Protein AF-A0A7S3ZA96-F1 (afdb_monomer)

Solvent-accessible surface area (backbone atoms only — not comparable to full-atom values): 34260 Å² total; per-residue (Å²): 134,90,86,88,86,89,83,90,85,86,88,84,88,88,84,85,92,86,89,83,88,85,84,88,85,90,86,89,84,87,86,88,87,87,83,85,89,83,89,86,83,88,87,85,88,82,90,85,87,83,89,82,87,88,82,90,80,94,74,94,73,92,73,86,80,77,87,74,91,75,87,77,82,72,68,84,69,61,85,72,88,70,78,70,103,76,74,91,69,56,52,73,47,78,44,102,82,60,35,33,40,35,40,41,78,77,48,78,33,30,39,36,35,44,39,38,37,41,41,70,59,51,52,57,47,42,53,54,44,52,52,65,68,47,70,85,57,76,39,88,98,55,64,91,86,58,61,70,91,78,49,60,65,68,56,49,39,61,54,74,33,56,67,60,54,37,53,54,31,51,52,55,51,44,73,68,46,48,58,65,58,47,63,76,40,54,62,57,41,48,87,95,39,73,44,82,45,70,40,92,81,52,77,44,64,67,58,28,55,73,71,68,37,67,46,44,37,37,38,36,31,30,25,83,45,82,80,40,60,56,60,52,77,76,72,44,67,31,69,36,76,65,80,54,37,66,58,54,32,48,49,55,46,51,53,52,25,48,76,67,26,51,79,39,78,58,67,83,89,76,66,44,43,53,85,61,29,40,32,32,35,32,64,46,73,40,55,52,77,90,77,68,79,57,69,56,59,81,80,56,71,82,78,68,90,67,73,82,56,72,87,66,82,95,60,96,57,56,51,33,81,43,32,69,83,80,52,88,56,64,77,67,52,54,68,64,49,53,56,42,40,69,72,38,72,51,74,46,80,34,67,38,57,68,77,46,32,49,76,94,50,36,56,39,60,32,36,35,38,37,32,28,77,38,45,29,36,55,48,59,39,79,96,43,53,88,49,7,56,78,58,15,87,88,25,85,30,41,71,53,8,53,57,49,21,37,53,52,33,44,55,53,46,56,53,50,48,52,50,46,48,52,52,30,47,36,50,46,41,20,67,19,44,71,48,82,79,38,66,63,52,36,52,54,37,31,49,52,54,53,57,70,71,48,66,90,86,52,92,72,74,64,67,57,89,78,38,58,72,60,46,49,53,47,38,51,61,35,35,54,61,29,48,39,52,32,39,15,52,53,39,35,47,51,47,12,62,74,71,65,53,72,62,56,65,70,59,23,51,50,48,18,49,51,51,51,50,52,44,55,70,35,78,81,46,31,81,69,55,80,78,60,76,90,67,53,62,83,81,32,71,46,26,57,51,27,35,51,51,48,23,42,54,49,28,52,57,47,44,72,74,63,33,51,71,47,75,84

Structure (mmCIF, N/CA/C/O backbone):
data_AF-A0A7S3ZA96-F1
#
_entry.id   AF-A0A7S3ZA96-F1
#
loop_
_atom_site.group_PDB
_atom_site.id
_atom_site.type_symbol
_atom_site.label_atom_id
_atom_site.label_alt_id
_atom_site.label_comp_id
_atom_site.label_asym_id
_atom_site.label_entity_id
_atom_site.label_seq_id
_atom_site.pdbx_PDB_ins_code
_atom_site.Cartn_x
_atom_site.Cartn_y
_atom_site.Cartn_z
_atom_site.occupancy
_atom_site.B_iso_or_equiv
_atom_site.auth_seq_id
_atom_site.auth_comp_id
_atom_site.auth_asym_id
_atom_site.auth_atom_id
_atom_site.pdbx_PDB_model_num
ATOM 1 N N . MET A 1 1 ? 41.195 52.157 25.290 1.00 32.66 1 MET A N 1
ATOM 2 C CA . MET A 1 1 ? 40.184 51.960 26.348 1.00 32.66 1 MET A CA 1
ATOM 3 C C . MET A 1 1 ? 39.545 50.600 26.122 1.00 32.66 1 MET A C 1
ATOM 5 O O . MET A 1 1 ? 39.043 50.404 25.031 1.00 32.66 1 MET A O 1
ATOM 9 N N . ALA A 1 2 ? 39.717 49.709 27.111 1.00 31.95 2 ALA A N 1
ATOM 10 C CA . ALA A 1 2 ? 39.030 48.448 27.456 1.00 31.95 2 ALA A CA 1
ATOM 11 C C . ALA A 1 2 ? 38.395 47.553 26.363 1.00 31.95 2 ALA A C 1
ATOM 13 O O . ALA A 1 2 ? 37.694 48.035 25.493 1.00 31.95 2 ALA A O 1
ATOM 14 N N . ALA A 1 3 ? 38.423 46.222 26.424 1.00 28.72 3 ALA A N 1
ATOM 15 C CA . ALA A 1 3 ? 39.194 45.216 27.157 1.00 28.72 3 ALA A CA 1
ATOM 16 C C . ALA A 1 3 ? 38.740 43.854 26.593 1.00 28.72 3 ALA A C 1
ATOM 18 O O . ALA A 1 3 ? 37.544 43.605 26.460 1.00 28.72 3 ALA A O 1
ATOM 19 N N . SER A 1 4 ? 39.694 42.977 26.301 1.00 26.80 4 SER A N 1
ATOM 20 C CA . SER A 1 4 ? 39.520 41.552 26.018 1.00 26.80 4 SER A CA 1
ATOM 21 C C . SER A 1 4 ? 40.136 40.747 27.166 1.00 26.80 4 SER A C 1
ATOM 23 O O . SER A 1 4 ? 41.309 40.961 27.459 1.00 26.80 4 SER A O 1
ATOM 25 N N . VAL A 1 5 ? 39.391 39.821 27.775 1.00 30.36 5 VAL A N 1
ATOM 26 C CA . VAL A 1 5 ? 39.847 38.712 28.653 1.00 30.36 5 VAL A CA 1
ATOM 27 C C . VAL A 1 5 ? 38.705 37.673 28.590 1.00 30.36 5 VAL A C 1
ATOM 29 O O . VAL A 1 5 ? 37.557 38.085 28.666 1.00 30.36 5 VAL A O 1
ATOM 32 N N . GLY A 1 6 ? 38.830 36.359 28.385 1.00 26.52 6 GLY A N 1
ATOM 33 C CA . GLY A 1 6 ? 39.897 35.383 28.609 1.00 26.52 6 GLY A CA 1
ATOM 34 C C . GLY A 1 6 ? 39.378 34.284 29.568 1.00 26.52 6 GLY A C 1
ATOM 35 O O . GLY A 1 6 ? 38.714 34.624 30.536 1.00 26.52 6 GLY A O 1
ATOM 36 N N . TYR A 1 7 ? 39.750 33.015 29.312 1.00 26.41 7 TYR A N 1
ATOM 37 C CA . TYR A 1 7 ? 39.730 31.811 30.190 1.00 26.41 7 TYR A CA 1
ATOM 38 C C . TYR A 1 7 ? 38.658 30.695 30.044 1.00 26.41 7 TYR A C 1
ATOM 40 O O . TYR A 1 7 ? 37.571 30.747 30.601 1.00 26.41 7 TYR A O 1
ATOM 48 N N . LEU A 1 8 ? 39.050 29.630 29.321 1.00 27.48 8 LEU A N 1
ATOM 49 C CA . LEU A 1 8 ? 39.453 28.279 29.791 1.00 27.48 8 LEU A CA 1
ATOM 50 C C . LEU A 1 8 ? 38.744 27.550 30.967 1.00 27.48 8 LEU A C 1
ATOM 52 O O . LEU A 1 8 ? 38.784 27.981 32.113 1.00 27.48 8 LEU A O 1
ATOM 56 N N . SER A 1 9 ? 38.443 26.272 30.667 1.00 27.14 9 SER A N 1
ATOM 57 C CA . SER A 1 9 ? 38.776 25.027 31.410 1.00 27.14 9 SER A CA 1
ATOM 58 C C . SER A 1 9 ? 37.687 24.253 32.183 1.00 27.14 9 SER A C 1
ATOM 60 O O . SER A 1 9 ? 36.859 24.794 32.904 1.00 27.14 9 SER A O 1
ATOM 62 N N . GLN A 1 10 ? 37.731 22.929 31.965 1.00 32.47 10 GLN A N 1
ATOM 63 C CA . GLN A 1 10 ? 36.898 21.851 32.515 1.00 32.47 10 GLN A CA 1
ATOM 64 C C . GLN A 1 10 ? 37.151 21.580 34.010 1.00 32.47 10 GLN A C 1
ATOM 66 O O . GLN A 1 10 ? 38.188 21.965 34.547 1.00 32.47 10 GLN A O 1
ATOM 71 N N . PRO A 1 11 ? 36.313 20.717 34.619 1.00 33.50 11 PRO A N 1
ATOM 72 C CA . PRO A 1 11 ? 36.891 19.513 35.223 1.00 33.50 11 PRO A CA 1
ATOM 73 C C . PRO A 1 11 ? 36.056 18.238 34.980 1.00 33.50 11 PRO A C 1
ATOM 75 O O . PRO A 1 11 ? 34.832 18.235 35.104 1.00 33.50 11 PRO A O 1
ATOM 78 N N . ARG A 1 12 ? 36.728 17.106 34.724 1.00 29.09 12 ARG A N 1
ATOM 79 C CA . ARG A 1 12 ? 36.195 15.766 35.025 1.00 29.09 12 ARG A CA 1
ATOM 80 C C . ARG A 1 12 ? 37.223 14.973 35.817 1.00 29.09 12 ARG A C 1
ATOM 82 O O . ARG A 1 12 ? 38.353 14.765 35.388 1.00 29.09 12 ARG A O 1
ATOM 89 N N . THR A 1 13 ? 36.788 14.585 37.003 1.00 30.48 13 THR A N 1
ATOM 90 C CA . THR A 1 13 ? 37.496 13.800 38.002 1.00 30.48 13 THR A CA 1
ATOM 91 C C . THR A 1 13 ? 37.541 12.315 37.642 1.00 30.48 13 THR A C 1
ATOM 93 O O . THR A 1 13 ? 36.733 11.780 36.886 1.00 30.48 13 THR A O 1
ATOM 96 N N . THR A 1 14 ? 38.564 11.681 38.195 1.00 29.73 14 THR A N 1
ATOM 97 C CA . THR A 1 14 ? 39.050 10.311 38.046 1.00 29.73 14 THR A CA 1
ATOM 98 C C . THR A 1 14 ? 38.298 9.310 38.939 1.00 29.73 14 THR A C 1
ATOM 100 O O . THR A 1 14 ? 37.856 9.691 40.017 1.00 29.73 14 THR A O 1
ATOM 103 N N . ALA A 1 15 ? 38.222 8.025 38.539 1.00 28.80 15 ALA A N 1
ATOM 104 C CA . ALA A 1 15 ? 38.625 6.855 39.356 1.00 28.80 15 ALA A CA 1
ATOM 105 C C . ALA A 1 15 ? 38.186 5.476 38.785 1.00 28.80 15 ALA A C 1
ATOM 107 O O . ALA A 1 15 ? 37.003 5.209 38.623 1.00 28.80 15 ALA A O 1
ATOM 108 N N . ARG A 1 16 ? 39.197 4.604 38.590 1.00 26.70 16 ARG A N 1
ATOM 109 C CA . ARG A 1 16 ? 39.319 3.150 38.911 1.00 26.70 16 ARG A CA 1
ATOM 110 C C . ARG A 1 16 ? 38.187 2.181 38.491 1.00 26.70 16 ARG A C 1
ATOM 112 O O . ARG A 1 16 ? 37.095 2.233 39.025 1.00 26.70 16 ARG A O 1
ATOM 119 N N . ALA A 1 17 ? 38.383 1.276 37.523 1.00 29.14 17 ALA A N 1
ATOM 120 C CA . ALA A 1 17 ? 39.215 0.050 37.506 1.00 29.14 17 ALA A CA 1
ATOM 121 C C . ALA A 1 17 ? 38.688 -1.110 38.373 1.00 29.14 17 ALA A C 1
ATOM 123 O O . ALA A 1 17 ? 38.943 -1.090 39.565 1.00 29.14 17 ALA A O 1
ATOM 124 N N . TRP A 1 18 ? 38.105 -2.154 37.755 1.00 25.05 18 TRP A N 1
ATOM 125 C CA . TRP A 1 18 ? 38.144 -3.557 38.218 1.00 25.05 18 TRP A CA 1
ATOM 126 C C . TRP A 1 18 ? 38.163 -4.512 37.006 1.00 25.05 18 TRP A C 1
ATOM 128 O O . TRP A 1 18 ? 37.297 -4.455 36.136 1.00 25.05 18 TRP A O 1
ATOM 138 N N . ARG A 1 19 ? 39.194 -5.367 36.946 1.00 28.31 19 ARG A N 1
ATOM 139 C CA . ARG A 1 19 ? 39.329 -6.538 36.062 1.00 28.31 19 ARG A CA 1
ATOM 140 C C . ARG A 1 19 ? 38.724 -7.755 36.768 1.00 28.31 19 ARG A C 1
ATOM 142 O O . ARG A 1 19 ? 38.994 -7.929 37.951 1.00 28.31 19 ARG A O 1
ATOM 149 N N . ALA A 1 20 ? 38.079 -8.655 36.029 1.00 28.00 20 ALA A N 1
ATOM 150 C CA . ALA A 1 20 ? 38.072 -10.083 36.355 1.00 28.00 20 ALA A CA 1
ATOM 151 C C . ALA A 1 20 ? 37.856 -10.919 35.081 1.00 28.00 20 ALA A C 1
ATOM 153 O O . ALA A 1 20 ? 36.799 -10.880 34.459 1.00 28.00 20 ALA A O 1
ATOM 154 N N . GLN A 1 21 ? 38.901 -11.648 34.691 1.00 30.03 21 GLN A N 1
ATOM 155 C CA . GLN A 1 21 ? 38.833 -12.829 33.830 1.00 30.03 21 GLN A CA 1
ATOM 156 C C . GLN A 1 21 ? 38.277 -13.999 34.650 1.00 30.03 21 GLN A C 1
ATOM 158 O O . GLN A 1 21 ? 38.590 -14.068 35.833 1.00 30.03 21 GLN A O 1
ATOM 163 N N . LEU A 1 22 ? 37.578 -14.948 34.019 1.00 27.53 22 LEU A N 1
ATOM 164 C CA . LEU A 1 22 ? 37.798 -16.393 34.190 1.00 27.53 22 LEU A CA 1
ATOM 165 C C . LEU A 1 22 ? 37.092 -17.175 33.061 1.00 27.53 22 LEU A C 1
ATOM 167 O O . LEU A 1 22 ? 36.046 -16.782 32.555 1.00 27.53 22 LEU A O 1
ATOM 171 N N . ARG A 1 23 ? 37.768 -18.241 32.628 1.00 28.91 23 ARG A N 1
ATOM 172 C CA . ARG A 1 23 ? 37.517 -19.123 31.473 1.00 28.91 23 ARG A CA 1
ATOM 173 C C . ARG A 1 23 ? 36.614 -20.330 31.845 1.00 28.91 23 ARG A C 1
ATOM 175 O O . ARG A 1 23 ? 36.327 -20.506 33.025 1.00 28.91 23 ARG A O 1
ATOM 18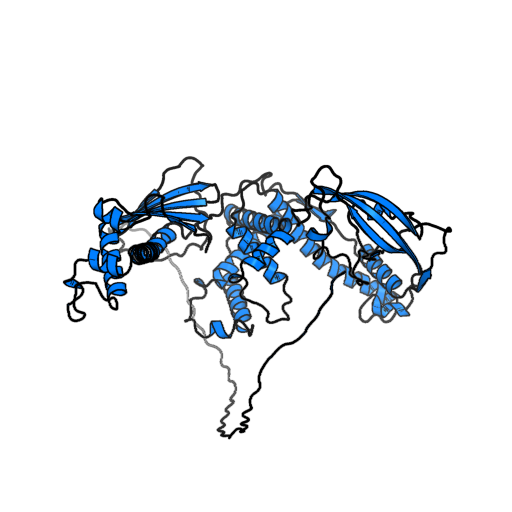2 N N . PRO A 1 24 ? 36.183 -21.154 30.861 1.00 38.97 24 PRO A N 1
ATOM 183 C CA . PRO A 1 24 ? 35.093 -22.131 30.986 1.00 38.97 24 PRO A CA 1
ATOM 184 C C . PRO A 1 24 ? 35.551 -23.522 31.461 1.00 38.97 24 PRO A C 1
ATOM 186 O O . PRO A 1 24 ? 36.732 -23.854 31.371 1.00 38.97 24 PRO A O 1
ATOM 189 N N . VAL A 1 25 ? 34.598 -24.359 31.892 1.00 28.06 25 VAL A N 1
ATOM 190 C CA . VAL A 1 25 ? 34.798 -25.795 32.160 1.00 28.06 25 VAL A CA 1
ATOM 191 C C . VAL A 1 25 ? 33.750 -26.627 31.411 1.00 28.06 25 VAL A C 1
ATOM 193 O O . VAL A 1 25 ? 32.571 -26.288 31.367 1.00 28.06 25 VAL A O 1
ATOM 196 N N . LEU A 1 26 ? 34.261 -27.692 30.793 1.00 28.38 26 LEU A N 1
ATOM 197 C CA . LEU A 1 26 ? 33.639 -28.712 29.948 1.00 28.38 26 LEU A CA 1
ATOM 198 C C . LEU A 1 26 ? 32.764 -29.718 30.713 1.00 28.38 26 LEU A C 1
ATOM 200 O O . LEU A 1 26 ? 33.030 -30.004 31.876 1.00 28.38 26 LEU A O 1
ATOM 204 N N . THR A 1 27 ? 31.802 -30.316 29.999 1.00 28.86 27 THR A N 1
ATOM 205 C CA . THR A 1 27 ? 31.331 -31.733 29.994 1.00 28.86 27 THR A CA 1
ATOM 206 C C . THR A 1 27 ? 30.021 -31.741 29.173 1.00 28.86 27 THR A C 1
ATOM 208 O O . THR A 1 27 ? 29.160 -30.913 29.418 1.00 28.86 27 THR A O 1
ATOM 211 N N . GLY A 1 28 ? 29.750 -32.519 28.121 1.00 26.16 28 GLY A N 1
ATOM 212 C CA . GLY A 1 28 ? 30.384 -33.694 27.535 1.00 26.16 28 GLY A CA 1
ATOM 213 C C . GLY A 1 28 ? 29.537 -34.946 27.776 1.00 26.16 28 GLY A C 1
ATOM 214 O O . GLY A 1 28 ? 29.861 -35.650 28.718 1.00 26.16 28 GLY A O 1
ATOM 215 N N . VAL A 1 29 ? 28.522 -35.240 26.941 1.00 27.64 29 VAL A N 1
ATOM 216 C CA . VAL A 1 29 ? 28.005 -36.609 26.683 1.00 27.64 29 VAL A CA 1
ATOM 217 C C . VAL A 1 29 ? 27.407 -36.696 25.265 1.00 27.64 29 VAL A C 1
ATOM 219 O O . VAL A 1 29 ? 26.486 -35.963 24.914 1.00 27.64 29 VAL A O 1
ATOM 222 N N . CYS A 1 30 ? 27.967 -37.608 24.467 1.00 24.50 30 CYS A N 1
ATOM 223 C CA . CYS A 1 30 ? 27.505 -38.080 23.160 1.00 24.50 30 CYS A CA 1
ATOM 224 C C . CYS A 1 30 ? 26.266 -38.985 23.268 1.00 24.50 30 CYS A C 1
ATOM 226 O O . CYS A 1 30 ? 26.139 -39.702 24.253 1.00 24.50 30 CYS A O 1
ATOM 228 N N . LEU A 1 31 ? 25.476 -39.101 22.192 1.00 26.02 31 LEU A N 1
ATOM 229 C CA . LEU A 1 31 ? 25.228 -40.390 21.520 1.00 26.02 31 LEU A CA 1
ATOM 230 C C . LEU A 1 31 ? 24.485 -40.187 20.190 1.00 26.02 31 LEU A C 1
ATOM 232 O O . LEU A 1 31 ? 23.449 -39.535 20.114 1.00 26.02 31 LEU A O 1
ATOM 236 N N . ALA A 1 32 ? 25.065 -40.770 19.146 1.00 26.17 32 ALA A N 1
ATOM 237 C CA . ALA A 1 32 ? 24.515 -40.910 17.809 1.00 26.17 32 ALA A CA 1
ATOM 238 C C . ALA A 1 32 ? 23.631 -42.164 17.713 1.00 26.17 32 ALA A C 1
ATOM 240 O O . ALA A 1 32 ? 23.905 -43.164 18.378 1.00 26.17 32 ALA A O 1
ATOM 241 N N . SER A 1 33 ? 22.649 -42.162 16.808 1.00 25.64 33 SER A N 1
ATOM 242 C CA . SER A 1 33 ? 22.295 -43.367 16.046 1.00 25.64 33 SER A CA 1
ATOM 243 C C . SER A 1 33 ? 21.518 -43.039 14.775 1.00 25.64 33 SER A C 1
ATOM 245 O O . SER A 1 33 ? 20.426 -42.479 14.790 1.00 25.64 33 SER A O 1
ATOM 247 N N . THR A 1 34 ? 22.147 -43.429 13.678 1.00 27.53 34 THR A N 1
ATOM 248 C CA . THR A 1 34 ? 21.677 -43.598 12.306 1.00 27.53 34 THR A CA 1
ATOM 249 C C . THR A 1 34 ? 21.059 -44.992 12.142 1.00 27.53 34 THR A C 1
ATOM 251 O O . THR A 1 34 ? 21.664 -45.956 12.594 1.00 27.53 34 THR A O 1
ATOM 254 N N . MET A 1 35 ? 19.931 -45.125 11.431 1.00 25.42 35 MET A N 1
ATOM 255 C CA . MET A 1 35 ? 19.546 -46.299 10.608 1.00 25.42 35 MET A CA 1
ATOM 256 C C . MET A 1 35 ? 18.307 -45.909 9.768 1.00 25.42 35 MET A C 1
ATOM 258 O O . MET A 1 35 ? 17.312 -45.469 10.328 1.00 25.42 35 MET A O 1
ATOM 262 N N . LEU A 1 36 ? 18.411 -45.725 8.444 1.00 25.78 36 LEU A N 1
ATOM 263 C CA . LEU A 1 36 ? 18.329 -46.704 7.336 1.00 25.78 36 LEU A CA 1
ATOM 264 C C . LEU A 1 36 ? 16.930 -47.316 7.086 1.00 25.78 36 LEU A C 1
ATOM 266 O O . LEU A 1 36 ? 16.434 -48.111 7.871 1.00 25.78 36 LEU A O 1
ATOM 270 N N . PHE A 1 37 ? 16.367 -46.902 5.938 1.00 24.30 37 PHE A N 1
ATOM 271 C CA . PHE A 1 37 ? 15.463 -47.563 4.978 1.00 24.30 37 PHE A CA 1
ATOM 272 C C . PHE A 1 37 ? 14.793 -48.900 5.344 1.00 24.30 37 PHE A C 1
ATOM 274 O O . PHE A 1 37 ? 15.479 -49.854 5.686 1.00 24.30 37 PHE A O 1
ATOM 281 N N . LEU A 1 38 ? 13.502 -49.026 4.991 1.00 25.05 38 LEU A N 1
ATOM 282 C CA . LEU A 1 38 ? 13.028 -50.025 4.013 1.00 25.05 38 LEU A CA 1
ATOM 283 C C . LEU A 1 38 ? 11.591 -49.738 3.520 1.00 25.05 38 LEU A C 1
ATOM 285 O O . LEU A 1 38 ? 10.687 -49.414 4.284 1.00 25.05 38 LEU A O 1
ATOM 289 N N . PHE A 1 39 ? 11.433 -49.875 2.203 1.00 24.61 39 PHE A N 1
ATOM 290 C CA . PHE A 1 39 ? 10.198 -49.935 1.417 1.00 24.61 39 PHE A CA 1
ATOM 291 C C . PHE A 1 39 ? 9.292 -51.107 1.836 1.00 24.61 39 PHE A C 1
ATOM 293 O O . PHE A 1 39 ? 9.803 -52.190 2.105 1.00 24.61 39 PHE A O 1
ATOM 300 N N . SER A 1 40 ? 7.968 -50.965 1.686 1.00 24.27 40 SER A N 1
ATOM 301 C CA . SER A 1 40 ? 7.183 -51.953 0.924 1.00 24.27 40 SER A CA 1
ATOM 302 C C . SER A 1 40 ? 5.810 -51.409 0.515 1.00 24.27 40 SER A C 1
ATOM 304 O O . SER A 1 40 ? 5.108 -50.769 1.293 1.00 24.27 40 SER A O 1
ATOM 306 N N . HIS A 1 41 ? 5.464 -51.660 -0.743 1.00 26.53 41 HIS A N 1
ATOM 307 C CA . HIS A 1 41 ? 4.229 -51.296 -1.428 1.00 26.53 41 HIS A CA 1
ATOM 308 C C . HIS A 1 41 ? 3.262 -52.492 -1.481 1.00 26.53 41 HIS A C 1
ATOM 310 O O . HIS A 1 41 ? 3.683 -53.645 -1.451 1.00 26.53 41 HIS A O 1
ATOM 316 N N . ALA A 1 42 ? 1.994 -52.157 -1.740 1.00 26.59 42 ALA A N 1
ATOM 317 C CA . ALA A 1 42 ? 0.967 -52.954 -2.419 1.00 26.59 42 ALA A CA 1
ATOM 318 C C . ALA A 1 42 ? 0.154 -53.994 -1.619 1.00 26.59 42 ALA A C 1
ATOM 320 O O . ALA A 1 42 ? 0.617 -55.086 -1.302 1.00 26.59 42 ALA A O 1
ATOM 321 N N . ARG A 1 43 ? -1.157 -53.722 -1.511 1.00 25.22 43 ARG A N 1
ATOM 322 C CA . ARG A 1 43 ? -2.202 -54.546 -2.156 1.00 25.22 43 ARG A CA 1
ATOM 323 C C . ARG A 1 43 ? -3.569 -53.845 -2.144 1.00 25.22 43 ARG A C 1
ATOM 325 O O . ARG A 1 43 ? -4.052 -53.416 -1.106 1.00 25.22 43 ARG A O 1
ATOM 332 N N . ALA A 1 44 ? -4.186 -53.794 -3.317 1.00 25.66 44 ALA A N 1
ATOM 333 C CA . ALA A 1 44 ? -5.614 -53.596 -3.584 1.00 25.66 44 ALA A CA 1
ATOM 334 C C . ALA A 1 44 ? -6.085 -54.814 -4.424 1.00 25.66 44 ALA A C 1
ATOM 336 O O . ALA A 1 44 ? -5.223 -55.604 -4.822 1.00 25.66 44 ALA A O 1
ATOM 337 N N . PRO A 1 45 ? -7.343 -54.905 -4.901 1.00 49.72 45 PRO A N 1
ATOM 338 C CA . PRO A 1 45 ? -8.669 -54.801 -4.271 1.00 49.72 45 PRO A CA 1
ATOM 339 C C . PRO A 1 45 ? -9.488 -56.103 -4.545 1.00 49.72 45 PRO A C 1
ATOM 341 O O . PRO A 1 45 ? -8.896 -57.128 -4.888 1.00 49.72 45 PRO A O 1
ATOM 344 N N . PRO A 1 46 ? -10.828 -56.115 -4.390 1.00 33.88 46 PRO A N 1
ATOM 345 C CA . PRO A 1 46 ? -11.693 -56.197 -5.590 1.00 33.88 46 PRO A CA 1
ATOM 346 C C . PRO A 1 46 ? -12.980 -55.346 -5.441 1.00 33.88 46 PRO A C 1
ATOM 348 O O . PRO A 1 46 ? -13.515 -55.200 -4.348 1.00 33.88 46 PRO A O 1
ATOM 351 N N . SER A 1 47 ? -13.403 -54.542 -6.422 1.00 25.42 47 SER A N 1
ATOM 352 C CA . SER A 1 47 ? -14.257 -54.869 -7.584 1.00 25.42 47 SER A CA 1
ATOM 353 C C . SER A 1 47 ? -15.441 -55.815 -7.305 1.00 25.42 47 SER A C 1
ATOM 355 O O . SER A 1 47 ? -15.259 -57.002 -7.075 1.00 25.42 47 SER A O 1
ATOM 357 N N . LEU A 1 48 ? -16.673 -55.296 -7.407 1.00 26.52 48 LEU A N 1
ATOM 358 C CA . LEU A 1 48 ? -17.654 -55.723 -8.417 1.00 26.52 48 LEU A CA 1
ATOM 359 C C . LEU A 1 48 ? -18.949 -54.891 -8.353 1.00 26.52 48 LEU A C 1
ATOM 361 O O . LEU A 1 48 ? -19.576 -54.681 -7.322 1.00 26.52 48 LEU A O 1
ATOM 365 N N . SER A 1 49 ? -19.292 -54.431 -9.546 1.00 25.03 49 SER A N 1
ATOM 366 C CA . SER A 1 49 ? -20.504 -53.810 -10.080 1.00 25.03 49 SER A CA 1
ATOM 367 C C . SER A 1 49 ? -21.775 -54.673 -10.004 1.00 25.03 49 SER A C 1
ATOM 369 O O . SER A 1 49 ? -21.656 -55.878 -10.202 1.00 25.03 49 SER A O 1
ATOM 371 N N . HIS A 1 50 ? -22.971 -54.069 -9.913 1.00 26.39 50 HIS A N 1
ATOM 372 C CA . HIS A 1 50 ? -23.957 -53.952 -11.017 1.00 26.39 50 HIS A CA 1
ATOM 373 C C . HIS A 1 50 ? -25.348 -53.471 -10.528 1.00 26.39 50 HIS A C 1
ATOM 375 O O . HIS A 1 50 ? -25.906 -54.002 -9.578 1.00 26.39 50 HIS A O 1
ATOM 381 N N . SER A 1 51 ? -25.867 -52.457 -11.236 1.00 24.11 51 SER A N 1
ATOM 382 C CA . SER A 1 51 ? -27.260 -52.181 -11.655 1.00 24.11 51 SER A CA 1
ATOM 383 C C . SER A 1 51 ? -28.472 -52.693 -10.846 1.00 24.11 51 SER A C 1
ATOM 385 O O . SER A 1 51 ? -28.645 -53.898 -10.704 1.00 24.11 51 SER A O 1
ATOM 387 N N . ALA A 1 52 ? -29.451 -51.812 -10.580 1.00 25.70 52 ALA A N 1
ATOM 388 C CA . ALA A 1 52 ? -30.693 -51.710 -11.381 1.00 25.70 52 ALA A CA 1
ATOM 389 C C . ALA A 1 52 ? -31.791 -50.835 -10.720 1.00 25.70 52 ALA A C 1
ATOM 391 O O . ALA A 1 52 ? -32.163 -51.028 -9.571 1.00 25.70 52 ALA A O 1
ATOM 392 N N . PHE A 1 53 ? -32.310 -49.890 -11.514 1.00 23.20 53 PHE A N 1
ATOM 393 C CA . PHE A 1 53 ? -33.714 -49.473 -11.682 1.00 23.20 53 PHE A CA 1
ATOM 394 C C . PHE A 1 53 ? -34.747 -49.612 -10.532 1.00 23.20 53 PHE A C 1
ATOM 396 O O . PHE A 1 53 ? -35.214 -50.702 -10.233 1.00 23.20 53 PHE A O 1
ATOM 403 N N . GLY A 1 54 ? -35.346 -48.468 -10.159 1.00 23.00 54 GLY A N 1
ATOM 404 C CA . GLY A 1 54 ? -36.757 -48.220 -10.512 1.00 23.00 54 GLY A CA 1
ATOM 405 C C . GLY A 1 54 ? -37.820 -48.074 -9.403 1.00 23.00 54 GLY A C 1
ATOM 406 O O . GLY A 1 54 ? -38.232 -49.051 -8.797 1.00 23.00 54 GLY A O 1
ATOM 407 N N . ARG A 1 55 ? -38.414 -46.865 -9.378 1.00 23.16 55 ARG A N 1
ATOM 408 C CA . ARG A 1 55 ? -39.793 -46.461 -8.984 1.00 23.16 55 ARG A CA 1
ATOM 409 C C . ARG A 1 55 ? -40.122 -46.114 -7.518 1.00 23.16 55 ARG A C 1
ATOM 411 O O . ARG A 1 55 ? -40.333 -46.961 -6.668 1.00 23.16 55 ARG A O 1
ATOM 418 N N . CYS A 1 56 ? -40.307 -44.802 -7.336 1.00 22.94 56 CYS A N 1
ATOM 419 C CA . CYS A 1 56 ? -41.518 -44.098 -6.878 1.00 22.94 56 CYS A CA 1
ATOM 420 C C . CYS A 1 56 ? -42.363 -44.713 -5.741 1.00 22.94 56 CYS A C 1
ATOM 422 O O . CYS A 1 56 ? -43.110 -45.664 -5.944 1.00 22.94 56 CYS A O 1
ATOM 424 N N . GLY A 1 57 ? -42.358 -44.030 -4.593 1.00 23.27 57 GLY A N 1
ATOM 425 C CA . GLY A 1 57 ? -43.356 -44.154 -3.534 1.00 23.27 57 GLY A CA 1
ATOM 426 C C . GLY A 1 57 ? -43.299 -42.926 -2.628 1.00 23.27 57 GLY A C 1
ATOM 427 O O . GLY A 1 57 ? -42.322 -42.712 -1.918 1.00 23.27 57 GLY A O 1
ATOM 428 N N . SER A 1 58 ? -44.328 -42.085 -2.695 1.00 26.16 58 SER A N 1
ATOM 429 C CA . SER A 1 58 ? -44.508 -40.909 -1.849 1.00 26.16 58 SER A CA 1
ATOM 430 C C . SER A 1 58 ? -44.678 -41.306 -0.380 1.00 26.16 58 SER A C 1
ATOM 432 O O . SER A 1 58 ? -45.662 -41.961 -0.039 1.00 26.16 58 SER A O 1
ATOM 434 N N . LEU A 1 59 ? -43.799 -40.828 0.502 1.00 23.44 59 LEU A N 1
ATOM 435 C CA . LEU A 1 59 ? -44.093 -40.725 1.930 1.00 23.44 59 LEU A CA 1
ATOM 436 C C . LEU A 1 59 ? -43.703 -39.335 2.431 1.00 23.44 59 LEU A C 1
ATOM 438 O O . LEU A 1 59 ? -42.534 -38.961 2.486 1.00 23.44 59 LEU A O 1
ATOM 442 N N . ARG A 1 60 ? -44.727 -38.561 2.788 1.00 24.53 60 ARG A N 1
ATOM 443 C CA . ARG A 1 60 ? -44.612 -37.311 3.530 1.00 24.53 60 ARG A CA 1
ATOM 444 C C . ARG A 1 60 ? -44.275 -37.678 4.977 1.00 24.53 60 ARG A C 1
ATOM 446 O O . ARG A 1 60 ? -45.144 -38.159 5.695 1.00 24.53 60 ARG A O 1
ATOM 453 N N . VAL A 1 61 ? -43.034 -37.444 5.394 1.00 24.75 61 VAL A N 1
ATOM 454 C CA . VAL A 1 61 ? -42.629 -37.479 6.804 1.00 24.75 61 VAL A CA 1
ATOM 455 C C . VAL A 1 61 ? -42.133 -36.086 7.172 1.00 24.75 61 VAL A C 1
ATOM 457 O O . VAL A 1 61 ? -41.167 -35.580 6.608 1.00 24.75 61 VAL A O 1
ATOM 460 N N . GLN A 1 62 ? -42.851 -35.446 8.093 1.00 27.09 62 GLN A N 1
ATOM 461 C CA . GLN A 1 62 ? -42.392 -34.250 8.783 1.00 27.09 62 GLN A CA 1
ATOM 462 C C . GLN A 1 62 ? -41.237 -34.643 9.707 1.00 27.09 62 GLN A C 1
ATOM 464 O O . GLN A 1 62 ? -41.440 -35.381 10.667 1.00 27.09 62 GLN A O 1
ATOM 469 N N . THR A 1 63 ? -40.045 -34.112 9.453 1.00 23.75 63 THR A N 1
ATOM 470 C CA . THR A 1 63 ? -38.978 -34.039 10.456 1.00 23.75 63 THR A CA 1
ATOM 471 C C . THR A 1 63 ? -38.332 -32.668 10.387 1.00 23.75 63 THR A C 1
ATOM 473 O O . THR A 1 63 ? -37.785 -32.265 9.363 1.00 23.75 63 THR A O 1
ATOM 476 N N . THR A 1 64 ? -38.426 -31.951 11.498 1.00 25.02 64 THR A N 1
ATOM 477 C CA . THR A 1 64 ? -37.684 -30.733 11.808 1.00 25.02 64 THR A CA 1
ATOM 478 C C . THR A 1 64 ? -36.174 -30.983 11.702 1.00 25.02 64 THR A C 1
ATOM 480 O O . THR A 1 64 ? -35.688 -31.964 12.272 1.00 25.02 64 THR A O 1
ATOM 483 N N . PRO A 1 65 ? -35.381 -30.122 11.036 1.00 24.55 65 PRO A N 1
ATOM 484 C CA . PRO A 1 65 ? -33.939 -30.233 11.130 1.00 24.55 65 PRO A CA 1
ATOM 485 C C . PRO A 1 65 ? -33.477 -29.524 12.405 1.00 24.55 65 PRO A C 1
ATOM 487 O O . PRO A 1 65 ? -33.602 -28.310 12.568 1.00 24.55 65 PRO A O 1
ATOM 490 N N . LYS A 1 66 ? -32.932 -30.323 13.326 1.00 22.53 66 LYS A N 1
ATOM 491 C CA . LYS A 1 66 ? -32.002 -29.859 14.356 1.00 22.53 66 LYS A CA 1
ATOM 492 C C . LYS A 1 66 ? -30.884 -29.068 13.677 1.00 22.53 66 LYS A C 1
ATOM 494 O O . LYS A 1 66 ? -30.253 -29.553 12.743 1.00 22.53 66 LYS A O 1
ATOM 499 N N . VAL A 1 67 ? -30.654 -27.868 14.195 1.00 25.73 67 VAL A N 1
ATOM 500 C CA . VAL A 1 67 ? -29.571 -26.953 13.836 1.00 25.73 67 VAL A CA 1
ATOM 501 C C . VAL A 1 67 ? -28.228 -27.664 14.023 1.00 25.73 67 VAL A C 1
ATOM 503 O O . VAL A 1 67 ? -27.748 -27.823 15.145 1.00 25.73 67 VAL A O 1
ATOM 506 N N . ALA A 1 68 ? -27.645 -28.123 12.919 1.00 21.47 68 ALA A N 1
ATOM 507 C CA . ALA A 1 68 ? -26.259 -28.552 12.849 1.00 21.47 68 ALA A CA 1
ATOM 508 C C . ALA A 1 68 ? -25.412 -27.333 12.474 1.00 21.47 68 ALA A C 1
ATOM 510 O O . ALA A 1 68 ? -25.608 -26.714 11.428 1.00 21.47 68 ALA A O 1
ATOM 511 N N . TRP A 1 69 ? -24.505 -26.967 13.374 1.00 23.80 69 TRP A N 1
ATOM 512 C CA . TRP A 1 69 ? -23.544 -25.890 13.194 1.00 23.80 69 TRP A CA 1
ATOM 513 C C . TRP A 1 69 ? -22.541 -26.274 12.104 1.00 23.80 69 TRP A C 1
ATOM 515 O O . TRP A 1 69 ? -21.592 -27.007 12.363 1.00 23.80 69 TRP A O 1
ATOM 525 N N . HIS A 1 70 ? -22.739 -25.757 10.895 1.00 22.20 70 HIS A N 1
ATOM 526 C CA . HIS A 1 70 ? -21.693 -25.686 9.883 1.00 22.20 70 HIS A CA 1
ATOM 527 C C . HIS A 1 70 ? -21.277 -24.223 9.726 1.00 22.20 70 HIS A C 1
ATOM 529 O O . HIS A 1 70 ? -21.983 -23.415 9.128 1.00 22.20 70 HIS A O 1
ATOM 535 N N . GLN A 1 71 ? -20.126 -23.885 10.312 1.00 27.33 71 GLN A N 1
ATOM 536 C CA . GLN A 1 71 ? -19.396 -22.652 10.032 1.00 27.33 71 GLN A CA 1
ATOM 537 C C . GLN A 1 71 ? -18.764 -22.781 8.641 1.00 27.33 71 GLN A C 1
ATOM 539 O O . GLN A 1 71 ? -17.693 -23.360 8.480 1.00 27.33 71 GLN A O 1
ATOM 544 N N . GLY A 1 72 ? -19.467 -22.290 7.623 1.00 22.81 72 GLY A N 1
ATOM 545 C CA . GLY A 1 72 ? -18.878 -22.010 6.319 1.00 22.81 72 GLY A CA 1
ATOM 546 C C . GLY A 1 72 ? -18.188 -20.652 6.379 1.00 22.81 72 GLY A C 1
ATOM 547 O O . GLY A 1 72 ? -18.862 -19.624 6.419 1.00 22.81 72 GLY A O 1
ATOM 548 N N . HIS A 1 73 ? -16.857 -20.648 6.421 1.00 32.00 73 HIS A N 1
ATOM 549 C CA . HIS A 1 73 ? -16.053 -19.431 6.382 1.00 32.00 73 HIS A CA 1
ATOM 550 C C . HIS A 1 73 ? -16.037 -18.883 4.951 1.00 32.00 73 HIS A C 1
ATOM 552 O O . HIS A 1 73 ? -15.355 -19.406 4.073 1.00 32.00 73 HIS A O 1
ATOM 558 N N . ARG A 1 74 ? -16.825 -17.830 4.713 1.00 25.17 74 ARG A N 1
ATOM 559 C CA . ARG A 1 74 ? -16.644 -16.954 3.551 1.00 25.17 74 ARG A CA 1
ATOM 560 C C . ARG A 1 74 ? -15.337 -16.180 3.734 1.00 25.17 74 ARG A C 1
ATOM 562 O O . ARG A 1 74 ? -14.961 -15.852 4.856 1.00 25.17 74 ARG A O 1
ATOM 569 N N . SER A 1 75 ? -14.620 -15.961 2.637 1.00 31.36 75 SER A N 1
ATOM 570 C CA . SER A 1 75 ? -13.339 -15.253 2.609 1.00 31.36 75 SER A CA 1
ATOM 571 C C . SER A 1 75 ? -13.392 -13.905 3.317 1.00 31.36 75 SER A C 1
ATOM 573 O O . SER A 1 75 ? -14.383 -13.193 3.217 1.00 31.36 75 SER A O 1
ATOM 575 N N . LEU A 1 76 ? -12.278 -13.548 3.960 1.00 36.44 76 LEU A N 1
ATOM 576 C CA . LEU A 1 76 ? -12.099 -12.367 4.814 1.00 36.44 76 LEU A CA 1
ATOM 577 C C . LEU A 1 76 ? -12.322 -10.996 4.146 1.00 36.44 76 LEU A C 1
ATOM 579 O O . LEU A 1 76 ? -12.155 -9.994 4.820 1.00 36.44 76 LEU A O 1
ATOM 583 N N . TRP A 1 77 ? -12.698 -10.940 2.867 1.00 37.59 77 TRP A N 1
ATOM 584 C CA . TRP A 1 77 ? -13.029 -9.712 2.136 1.00 37.59 77 TRP A CA 1
ATOM 585 C C . TRP A 1 77 ? -13.982 -10.051 0.983 1.00 37.59 77 TRP A C 1
ATOM 587 O O . TRP A 1 77 ? -13.610 -9.976 -0.184 1.00 37.59 77 TRP A O 1
ATOM 597 N N . THR A 1 78 ? -15.190 -10.536 1.273 1.00 27.34 78 THR A N 1
ATOM 598 C CA . THR A 1 78 ? -16.252 -10.528 0.254 1.00 27.34 78 THR A CA 1
ATOM 599 C C . THR A 1 78 ? -16.999 -9.212 0.356 1.00 27.34 78 THR A C 1
ATOM 601 O O . THR A 1 78 ? -17.702 -8.994 1.345 1.00 27.34 78 THR A O 1
ATOM 604 N N . THR A 1 79 ? -16.882 -8.367 -0.664 1.00 30.05 79 THR A N 1
ATOM 605 C CA . THR A 1 79 ? -17.819 -7.271 -0.910 1.00 30.05 79 THR A CA 1
ATOM 606 C C . THR A 1 79 ? -19.209 -7.888 -1.049 1.00 30.05 79 THR A C 1
ATOM 608 O O . THR A 1 79 ? -19.551 -8.574 -2.012 1.00 30.05 79 THR A O 1
ATOM 611 N N . ARG A 1 80 ? -20.024 -7.747 -0.003 1.00 28.62 80 ARG A N 1
ATOM 612 C CA . ARG A 1 80 ? -21.450 -8.013 -0.128 1.00 28.62 80 ARG A CA 1
ATOM 613 C C . ARG A 1 80 ? -21.979 -6.877 -0.988 1.00 28.62 80 ARG A C 1
ATOM 615 O O . ARG A 1 80 ? -21.924 -5.739 -0.539 1.00 28.62 80 ARG A O 1
ATOM 622 N N . ALA A 1 81 ? -22.450 -7.190 -2.194 1.00 27.02 81 ALA A N 1
ATOM 623 C CA . ALA A 1 81 ? -23.213 -6.252 -3.003 1.00 27.02 81 ALA A CA 1
ATOM 624 C C . ALA A 1 81 ? -24.340 -5.686 -2.128 1.00 27.02 81 ALA A C 1
ATOM 626 O O . ALA A 1 81 ? -25.271 -6.406 -1.754 1.00 27.02 81 ALA A O 1
ATOM 627 N N . VAL A 1 82 ? -24.184 -4.434 -1.712 1.00 31.03 82 VAL A N 1
ATOM 628 C CA . VAL A 1 82 ? -25.272 -3.636 -1.168 1.00 31.03 82 VAL A CA 1
ATOM 629 C C . VAL A 1 82 ? -25.909 -3.006 -2.394 1.00 31.03 82 VAL A C 1
ATOM 631 O O . VAL A 1 82 ? -25.229 -2.369 -3.197 1.00 31.03 82 VAL A O 1
ATOM 634 N N . GLU A 1 83 ? -27.190 -3.304 -2.591 1.00 24.91 83 GLU A N 1
ATOM 635 C CA . GLU A 1 83 ? -28.020 -2.654 -3.598 1.00 24.91 83 GLU A CA 1
ATOM 636 C C . GLU A 1 83 ? -27.829 -1.134 -3.542 1.00 24.91 83 GLU A C 1
ATOM 638 O O . GLU A 1 83 ? -27.616 -0.569 -2.474 1.00 24.91 83 GLU A O 1
ATOM 643 N N . SER A 1 84 ? -27.853 -0.535 -4.734 1.00 26.75 84 SER A N 1
ATOM 644 C CA . SER A 1 84 ? -27.837 0.891 -5.074 1.00 26.75 84 SER A CA 1
ATOM 645 C C . SER A 1 84 ? -27.825 1.909 -3.930 1.00 26.75 84 SER A C 1
ATOM 647 O O . SER A 1 84 ? -28.658 1.874 -3.032 1.00 26.75 84 SER A O 1
ATOM 649 N N . ALA A 1 85 ? -26.961 2.912 -4.097 1.00 31.36 85 ALA A N 1
ATOM 650 C CA . ALA A 1 85 ? -26.913 4.173 -3.369 1.00 31.36 85 ALA A CA 1
ATOM 651 C C . ALA A 1 85 ? -28.297 4.810 -3.125 1.00 31.36 85 ALA A C 1
ATOM 653 O O . ALA A 1 85 ? -28.729 5.657 -3.893 1.00 31.36 85 ALA A O 1
ATOM 654 N N . GLU A 1 86 ? -28.965 4.391 -2.053 1.00 30.02 86 GLU A N 1
ATOM 655 C CA . GLU A 1 86 ? -30.099 5.030 -1.381 1.00 30.02 86 GLU A CA 1
ATOM 656 C C . GLU A 1 86 ? -30.432 4.190 -0.134 1.00 30.02 86 GLU A C 1
ATOM 658 O O . GLU A 1 86 ? -31.428 3.489 -0.086 1.00 30.02 86 GLU A O 1
ATOM 663 N N . ASP A 1 87 ? -29.564 4.213 0.884 1.00 31.39 87 ASP A N 1
ATOM 664 C CA . ASP A 1 87 ? -29.977 3.900 2.259 1.00 31.39 87 ASP A CA 1
ATOM 665 C C . ASP A 1 87 ? -28.956 4.450 3.266 1.00 31.39 87 ASP A C 1
ATOM 667 O O . ASP A 1 87 ? -28.025 3.794 3.729 1.00 31.39 87 ASP A O 1
ATOM 671 N N . THR A 1 88 ? -29.163 5.707 3.657 1.00 35.75 88 THR A N 1
ATOM 672 C CA . THR A 1 88 ? -28.561 6.351 4.839 1.00 35.75 88 THR A CA 1
ATOM 673 C C . THR A 1 88 ? -29.186 5.844 6.149 1.00 35.75 88 THR A C 1
ATOM 675 O O . THR A 1 88 ? -29.196 6.537 7.171 1.00 35.75 88 THR A O 1
ATOM 678 N N . ALA A 1 89 ? -29.724 4.623 6.149 1.00 43.72 89 ALA A N 1
ATOM 679 C CA . ALA A 1 89 ? -30.324 4.010 7.316 1.00 43.72 89 ALA A CA 1
ATOM 680 C C . ALA A 1 89 ? -29.212 3.518 8.245 1.00 43.72 89 ALA A C 1
ATOM 682 O O . ALA A 1 89 ? -28.641 2.442 8.074 1.00 43.72 89 ALA A O 1
ATOM 683 N N . ALA A 1 90 ? -28.887 4.341 9.239 1.00 56.72 90 ALA A N 1
ATOM 684 C CA . ALA A 1 90 ? -27.967 3.950 10.286 1.00 56.72 90 ALA A CA 1
ATOM 685 C C . ALA A 1 90 ? -28.465 2.665 10.965 1.00 56.72 90 ALA A C 1
ATOM 687 O O . ALA A 1 90 ? -29.551 2.647 11.549 1.00 56.72 90 ALA A O 1
ATOM 688 N N . GLN A 1 91 ? -27.679 1.595 10.873 1.00 65.75 91 GLN A N 1
ATOM 689 C CA . GLN A 1 91 ? -28.014 0.323 11.499 1.00 65.75 91 GLN A CA 1
ATOM 690 C C . GLN A 1 91 ? -27.728 0.446 12.996 1.00 65.75 91 GLN A C 1
ATOM 692 O O . GLN A 1 91 ? -26.603 0.745 13.399 1.00 65.75 91 GLN A O 1
ATOM 697 N N . GLU A 1 92 ? -28.770 0.292 13.816 1.00 77.31 92 GLU A N 1
ATOM 698 C CA . GLU A 1 92 ? -28.663 0.314 15.273 1.00 77.31 92 GLU A CA 1
ATOM 699 C C . GLU A 1 92 ? -28.752 -1.111 15.813 1.00 77.31 92 GLU A C 1
ATOM 701 O O . GLU A 1 92 ? -29.697 -1.852 15.526 1.00 77.31 92 GLU A O 1
ATOM 706 N N . ARG A 1 93 ? -27.757 -1.498 16.611 1.00 80.25 93 ARG A N 1
ATOM 707 C CA . ARG A 1 93 ? -27.678 -2.822 17.219 1.00 80.25 93 ARG A CA 1
ATOM 708 C C . ARG A 1 93 ? -27.461 -2.707 18.718 1.00 80.25 93 ARG A C 1
ATOM 710 O O . ARG A 1 93 ? -26.564 -2.008 19.184 1.00 80.25 93 ARG A O 1
ATOM 717 N N . GLU A 1 94 ? -28.265 -3.442 19.481 1.00 82.38 94 GLU A N 1
ATOM 718 C CA . GLU A 1 94 ? -28.112 -3.559 20.929 1.00 82.38 94 GLU A CA 1
ATOM 719 C C . GLU A 1 94 ? -27.403 -4.870 21.300 1.00 82.38 94 GLU A C 1
ATOM 721 O O . GLU A 1 94 ? -27.766 -5.962 20.852 1.00 82.38 94 GLU A O 1
ATOM 726 N N . LEU A 1 95 ? -26.365 -4.762 22.126 1.00 80.56 95 LEU A N 1
ATOM 727 C CA . LEU A 1 95 ? -25.560 -5.884 22.602 1.00 80.56 95 LEU A CA 1
ATOM 728 C C . LEU A 1 95 ? -26.039 -6.386 23.968 1.00 80.56 95 LEU A C 1
ATOM 730 O O . LEU A 1 95 ? -26.700 -5.679 24.726 1.00 80.56 95 LEU A O 1
ATOM 734 N N . LYS A 1 96 ? -25.600 -7.593 24.356 1.00 66.75 96 LYS A N 1
ATOM 735 C CA . LYS A 1 96 ? -25.992 -8.271 25.614 1.00 66.75 96 LYS A CA 1
ATOM 736 C C . LYS A 1 96 ? -25.749 -7.454 26.897 1.00 66.75 96 LYS A C 1
ATOM 738 O O . LYS A 1 96 ? -26.333 -7.760 27.932 1.00 66.75 96 LYS A O 1
ATOM 743 N N . ASN A 1 97 ? -24.906 -6.421 26.841 1.00 71.50 97 ASN A N 1
ATOM 744 C CA . ASN A 1 97 ? -24.582 -5.539 27.966 1.00 71.50 97 ASN A CA 1
ATOM 745 C C . ASN A 1 97 ? -25.366 -4.207 27.963 1.00 71.50 97 ASN A C 1
ATOM 747 O O . ASN A 1 97 ? -25.054 -3.327 28.771 1.00 71.50 97 ASN A O 1
ATOM 751 N N . GLY A 1 98 ? -26.353 -4.050 27.071 1.00 80.88 98 GLY A N 1
ATOM 752 C CA . GLY A 1 98 ? -27.108 -2.808 26.849 1.00 80.88 98 GLY A CA 1
ATOM 753 C C . GLY A 1 98 ? -26.308 -1.724 26.120 1.00 80.88 98 GLY A C 1
ATOM 754 O O . GLY A 1 98 ? -26.722 -0.570 26.094 1.00 80.88 98 GLY A O 1
ATOM 755 N N . VAL A 1 99 ? -25.131 -2.074 25.589 1.00 88.62 99 VAL A N 1
ATOM 756 C CA . VAL A 1 99 ? -24.336 -1.192 24.726 1.00 88.62 99 VAL A CA 1
ATOM 757 C C . VAL A 1 99 ? -25.033 -1.131 23.374 1.00 88.62 99 VAL A C 1
ATOM 759 O O . VAL A 1 99 ? -25.338 -2.182 22.807 1.00 88.62 99 VAL A O 1
ATOM 762 N N . ARG A 1 100 ? -25.285 0.080 22.879 1.00 93.00 100 ARG A N 1
ATOM 763 C CA . ARG A 1 100 ? -25.876 0.308 21.559 1.00 93.00 100 ARG A CA 1
ATOM 764 C C . ARG A 1 100 ? -24.822 0.864 20.622 1.00 93.00 100 ARG A C 1
ATOM 766 O O . ARG A 1 100 ? -24.103 1.790 20.995 1.00 93.00 100 ARG A O 1
ATOM 773 N N . ILE A 1 101 ? -24.730 0.288 19.436 1.00 93.31 101 ILE A N 1
ATOM 774 C CA . ILE A 1 101 ? -23.838 0.744 18.375 1.00 93.31 101 ILE A CA 1
ATOM 775 C C . ILE A 1 101 ? -24.722 1.226 17.240 1.00 93.31 101 ILE A C 1
ATOM 777 O O . ILE A 1 101 ? -25.661 0.535 16.843 1.00 93.31 101 ILE A O 1
ATOM 781 N N . LYS A 1 102 ? -24.441 2.435 16.766 1.00 93.56 102 LYS A N 1
ATOM 782 C CA . LYS A 1 102 ? -25.066 3.000 15.579 1.00 93.56 102 LYS A CA 1
ATOM 783 C C . LYS A 1 102 ? -23.999 3.181 14.511 1.00 93.56 102 LYS A C 1
ATOM 785 O O . LYS A 1 102 ? -23.079 3.978 14.693 1.00 93.56 102 LYS A O 1
ATOM 790 N N . THR A 1 103 ? -24.149 2.464 13.407 1.00 93.19 103 THR A N 1
ATOM 791 C CA . THR A 1 103 ? -23.211 2.496 12.282 1.00 93.19 103 THR A CA 1
ATOM 792 C C . THR A 1 103 ? -23.729 3.435 11.200 1.00 93.19 103 THR A C 1
ATOM 794 O O . THR A 1 103 ? -24.899 3.378 10.828 1.00 93.19 103 THR A O 1
ATOM 797 N N . SER A 1 104 ? -22.875 4.325 10.698 1.00 92.88 104 SER A N 1
ATOM 798 C CA . SER A 1 104 ? -23.195 5.285 9.635 1.00 92.88 104 SER A CA 1
ATOM 799 C C . SER A 1 104 ? -21.998 5.485 8.705 1.00 92.88 104 SER A C 1
ATOM 801 O O . SER A 1 104 ? -20.858 5.295 9.122 1.00 92.88 104 SER A O 1
ATOM 803 N N . ARG A 1 105 ? -22.239 5.849 7.442 1.00 91.69 105 ARG A N 1
ATOM 804 C CA . ARG A 1 105 ? -21.174 6.162 6.478 1.00 91.69 105 ARG A CA 1
ATOM 805 C C . ARG A 1 105 ? -20.879 7.664 6.512 1.00 91.69 105 ARG A C 1
ATOM 807 O O . ARG A 1 105 ? -21.801 8.464 6.387 1.00 91.69 105 ARG A O 1
ATOM 814 N N . GLU A 1 106 ? -19.616 8.029 6.725 1.00 89.31 106 GLU A N 1
ATOM 815 C CA . GLU A 1 106 ? -19.156 9.426 6.804 1.00 89.31 106 GLU A CA 1
ATOM 816 C C . GLU A 1 106 ? -18.565 9.903 5.469 1.00 89.31 106 GLU A C 1
ATOM 818 O O . GLU A 1 106 ? -18.813 11.032 5.054 1.00 89.31 106 GLU A O 1
ATOM 823 N N . SER A 1 107 ? -17.845 9.023 4.769 1.00 89.94 107 SER A N 1
ATOM 824 C CA . SER A 1 107 ? -17.388 9.216 3.387 1.00 89.94 107 SER A CA 1
ATOM 825 C C . SER A 1 107 ? -17.390 7.882 2.636 1.00 89.94 107 SER A C 1
ATOM 827 O O . SER A 1 107 ? -17.643 6.838 3.242 1.00 89.94 107 SER A O 1
ATOM 829 N N . ASP A 1 108 ? -17.080 7.885 1.335 1.00 87.94 108 ASP A N 1
ATOM 830 C CA . ASP A 1 108 ? -16.971 6.655 0.531 1.00 87.94 108 ASP A CA 1
ATOM 831 C C . ASP A 1 108 ? -15.989 5.644 1.161 1.00 87.94 108 ASP A C 1
ATOM 833 O O . ASP A 1 108 ? -16.241 4.439 1.135 1.00 87.94 108 ASP A O 1
ATOM 837 N N . CYS A 1 109 ? -14.931 6.143 1.812 1.00 93.38 109 CYS A N 1
ATOM 838 C CA . CYS A 1 109 ? -13.882 5.350 2.455 1.00 93.38 109 CYS A CA 1
ATOM 839 C C . CYS A 1 109 ? -13.996 5.253 3.985 1.00 93.38 109 CYS A C 1
ATOM 841 O O . CYS A 1 109 ? -13.116 4.657 4.603 1.00 93.38 109 CYS A O 1
ATOM 843 N N . THR A 1 110 ? -15.010 5.845 4.631 1.00 93.94 110 THR A N 1
ATOM 844 C CA . THR A 1 110 ? -15.054 5.942 6.106 1.00 93.94 110 THR A CA 1
ATOM 845 C C . THR A 1 110 ? -16.408 5.546 6.677 1.00 93.94 110 THR A C 1
ATOM 847 O O . THR A 1 110 ? -17.442 6.136 6.349 1.00 93.94 110 THR A O 1
ATOM 850 N N . LEU A 1 111 ? -16.393 4.597 7.615 1.00 94.56 111 LEU A N 1
ATOM 851 C CA . LEU A 1 111 ? -17.534 4.284 8.472 1.00 94.56 111 LEU A CA 1
ATOM 852 C C . LEU A 1 111 ? -17.327 4.865 9.868 1.00 94.56 111 LEU A C 1
ATOM 854 O O . LEU A 1 111 ? -16.232 4.824 10.432 1.00 94.56 111 LEU A O 1
ATOM 858 N N . ARG A 1 112 ? -18.419 5.350 10.447 1.00 94.69 112 ARG A N 1
ATOM 859 C CA . ARG A 1 112 ? -18.504 5.880 11.799 1.00 94.69 112 ARG A CA 1
ATOM 860 C C . ARG A 1 112 ? -19.422 5.008 12.647 1.00 94.69 112 ARG A C 1
ATOM 862 O O . ARG A 1 112 ? -20.586 4.798 12.310 1.00 94.69 112 ARG A O 1
ATOM 869 N N . LEU A 1 113 ? -18.896 4.578 13.786 1.00 94.31 113 LEU A N 1
ATOM 870 C CA . LEU A 1 113 ? -19.583 3.826 14.828 1.00 94.31 113 LEU A CA 1
ATOM 871 C C . LEU A 1 113 ? -19.789 4.740 16.036 1.00 94.31 113 LEU A C 1
ATOM 873 O O . LEU A 1 113 ? -18.831 5.100 16.725 1.00 94.31 113 LEU A O 1
ATOM 877 N N . ASP A 1 114 ? -21.034 5.111 16.313 1.00 93.56 114 ASP A N 1
ATOM 878 C CA . ASP A 1 114 ? -21.399 5.801 17.547 1.00 93.56 114 ASP A CA 1
ATOM 879 C C . ASP A 1 114 ? -21.747 4.760 18.618 1.00 93.56 114 ASP A C 1
ATOM 881 O O . ASP A 1 114 ? -22.796 4.111 18.573 1.00 93.56 114 ASP A O 1
ATOM 885 N N . VAL A 1 115 ? -20.858 4.601 19.599 1.00 94.00 115 VAL A N 1
ATOM 886 C CA . VAL A 1 115 ? -21.006 3.628 20.683 1.00 94.00 115 VAL A CA 1
ATOM 887 C C . VAL A 1 115 ? -21.603 4.313 21.904 1.00 94.00 115 VAL A C 1
ATOM 889 O O . VAL A 1 115 ? -21.014 5.225 22.489 1.00 94.00 115 VAL A O 1
ATOM 892 N N . THR A 1 116 ? -22.776 3.844 22.315 1.00 93.69 116 THR A N 1
ATOM 893 C CA . THR A 1 116 ? -23.522 4.339 23.472 1.00 93.69 116 THR A CA 1
ATOM 894 C C . THR A 1 116 ? -23.491 3.309 24.596 1.00 93.69 116 THR A C 1
ATOM 896 O O . THR A 1 116 ? -23.964 2.180 24.450 1.00 93.69 116 THR A O 1
ATOM 899 N N . ILE A 1 117 ? -22.930 3.701 25.739 1.00 93.25 117 ILE A N 1
ATOM 900 C CA . ILE A 1 117 ? -22.760 2.859 26.920 1.00 93.25 117 ILE A CA 1
ATOM 901 C C . ILE A 1 117 ? -23.758 3.283 28.010 1.00 93.25 117 ILE A C 1
ATOM 903 O O . ILE A 1 117 ? -23.752 4.441 28.443 1.00 93.25 117 ILE A O 1
ATOM 907 N N . PRO A 1 118 ? -24.548 2.345 28.560 1.00 93.00 118 PRO A N 1
ATOM 908 C CA . PRO A 1 118 ? -25.492 2.652 29.624 1.00 93.00 118 PRO A CA 1
ATOM 909 C C . PRO A 1 118 ? -24.782 2.994 30.943 1.00 93.00 118 PRO A C 1
ATOM 911 O O . PRO A 1 118 ? -23.726 2.443 31.291 1.00 93.00 118 PRO A O 1
ATOM 914 N N . THR A 1 119 ? -25.416 3.847 31.751 1.00 92.56 119 THR A N 1
ATOM 915 C CA . THR A 1 119 ? -24.917 4.310 33.065 1.00 92.56 119 THR A CA 1
ATOM 916 C C . THR A 1 119 ? -24.583 3.161 34.019 1.00 92.56 119 THR A C 1
ATOM 918 O O . THR A 1 119 ? -23.609 3.228 34.774 1.00 92.56 119 THR A O 1
ATOM 921 N N . LYS A 1 120 ? -25.336 2.055 33.955 1.00 92.31 120 LYS A N 1
ATOM 922 C CA . LYS A 1 120 ? -25.098 0.833 34.742 1.00 92.31 120 LYS A CA 1
ATOM 923 C C . LYS A 1 120 ? -23.703 0.248 34.497 1.00 92.31 120 LYS A C 1
ATOM 925 O O . LYS A 1 120 ? -23.031 -0.163 35.446 1.00 92.31 120 LYS A O 1
ATOM 930 N N . THR A 1 121 ? -23.260 0.216 33.242 1.00 91.69 121 THR A N 1
ATOM 931 C CA . THR A 1 121 ? -21.938 -0.296 32.848 1.00 91.69 121 THR A CA 1
ATOM 932 C C . THR A 1 121 ? -20.838 0.699 33.217 1.00 91.69 121 THR A C 1
ATOM 934 O O . THR A 1 121 ? -19.795 0.291 33.740 1.00 91.69 121 THR A O 1
ATOM 937 N N . CYS A 1 122 ? -21.110 1.999 33.071 1.00 92.25 122 CYS A N 1
ATOM 938 C CA . CYS A 1 122 ? -20.228 3.077 33.524 1.00 92.25 122 CYS A CA 1
ATOM 939 C C . CYS A 1 122 ? -19.948 2.986 35.032 1.00 92.25 122 CYS A C 1
ATOM 941 O O . CYS A 1 122 ? -18.792 2.932 35.449 1.00 92.25 122 CYS A O 1
ATOM 943 N N . ARG A 1 123 ? -20.997 2.852 35.855 1.00 93.00 123 ARG A N 1
ATOM 944 C CA . ARG A 1 123 ? -20.894 2.754 37.321 1.00 93.00 123 ARG A CA 1
ATOM 945 C C . ARG A 1 123 ? -20.116 1.517 37.770 1.00 93.00 123 ARG A C 1
ATOM 947 O O . ARG A 1 123 ? -19.259 1.612 38.645 1.00 93.00 123 ARG A O 1
ATOM 954 N N . LYS A 1 124 ? -20.361 0.358 37.145 1.00 93.50 124 LYS A N 1
ATOM 955 C CA . LYS A 1 124 ? -19.595 -0.873 37.422 1.00 93.50 124 LYS A CA 1
ATOM 956 C C . LYS A 1 124 ? -18.101 -0.688 37.148 1.00 93.50 124 LYS A C 1
ATOM 958 O O . LYS A 1 124 ? -17.278 -1.113 37.960 1.00 93.50 124 LYS A O 1
ATOM 963 N N . THR A 1 125 ? -17.752 -0.058 36.028 1.00 93.50 125 THR A N 1
ATOM 964 C CA . THR A 1 125 ? -16.349 0.163 35.652 1.00 93.50 125 THR A CA 1
ATOM 965 C C . THR A 1 125 ? -15.689 1.200 36.558 1.00 93.50 125 THR A C 1
ATOM 967 O O . THR A 1 125 ? -14.624 0.911 37.100 1.00 93.50 125 THR A O 1
ATOM 970 N N . LEU A 1 126 ? -16.358 2.322 36.848 1.00 93.75 126 LEU A N 1
ATOM 971 C CA . LEU A 1 126 ? -15.868 3.335 37.790 1.00 93.75 126 LEU A CA 1
ATOM 972 C C . LEU A 1 126 ? -15.580 2.735 39.175 1.00 93.75 126 LEU A C 1
ATOM 974 O O . LEU A 1 126 ? -14.506 2.951 39.729 1.00 93.75 126 LEU A O 1
ATOM 978 N N . ASN A 1 127 ? -16.490 1.921 39.718 1.00 93.25 127 ASN A N 1
ATOM 979 C CA . ASN A 1 127 ? -16.291 1.274 41.019 1.00 93.25 127 ASN A CA 1
ATOM 980 C C . ASN A 1 127 ? -15.077 0.335 41.015 1.00 93.25 127 ASN A C 1
ATOM 982 O O . ASN A 1 127 ? -14.316 0.298 41.982 1.00 93.25 127 ASN A O 1
ATOM 986 N N . SER A 1 128 ? -14.872 -0.410 39.924 1.00 93.75 128 SER A N 1
ATOM 987 C CA . SER A 1 128 ? -13.691 -1.262 39.765 1.00 93.75 128 SER A CA 1
ATOM 988 C C . SER A 1 128 ? -12.399 -0.446 39.710 1.00 93.75 128 SER A C 1
ATOM 990 O O . SER A 1 128 ? -11.398 -0.868 40.285 1.00 93.75 128 SER A O 1
ATOM 992 N N . VAL A 1 129 ? -12.403 0.694 39.018 1.00 94.25 129 VAL A N 1
ATOM 993 C CA . VAL A 1 129 ? -11.238 1.582 38.891 1.00 94.25 129 VAL A CA 1
ATOM 994 C C . VAL A 1 129 ? -10.898 2.212 40.234 1.00 94.25 129 VAL A C 1
ATOM 996 O O . VAL A 1 129 ? -9.760 2.103 40.680 1.00 94.25 129 VAL A O 1
ATOM 999 N N . VAL A 1 130 ? -11.889 2.789 40.922 1.00 92.94 130 VAL A N 1
ATOM 1000 C CA . VAL A 1 130 ? -11.698 3.397 42.247 1.00 92.94 130 VAL A CA 1
ATOM 1001 C C . VAL A 1 130 ? -11.199 2.368 43.254 1.00 92.94 130 VAL A C 1
ATOM 1003 O O . VAL A 1 130 ? -10.312 2.675 44.046 1.00 92.94 130 VAL A O 1
ATOM 1006 N N . LYS A 1 131 ? -11.717 1.134 43.204 1.00 91.75 131 LYS A N 1
ATOM 1007 C CA . LYS A 1 131 ? -11.224 0.048 44.052 1.00 91.75 131 LYS A CA 1
ATOM 1008 C C . LYS A 1 131 ? -9.742 -0.229 43.792 1.00 91.75 131 LYS A C 1
ATOM 1010 O O . LYS A 1 131 ? -8.981 -0.197 44.747 1.00 91.75 131 LYS A O 1
ATOM 1015 N N . LYS A 1 132 ? -9.344 -0.448 42.532 1.00 92.19 132 LYS A N 1
ATOM 1016 C CA . LYS A 1 132 ? -7.955 -0.767 42.148 1.00 92.19 132 LYS A CA 1
ATOM 1017 C C . LYS A 1 132 ? -6.982 0.367 42.479 1.00 92.19 132 LYS A C 1
ATOM 1019 O O . LYS A 1 132 ? -5.965 0.142 43.120 1.00 92.19 132 LYS A O 1
ATOM 1024 N N . LEU A 1 133 ? -7.302 1.594 42.072 1.00 91.00 133 LEU A N 1
ATOM 1025 C CA . LEU A 1 133 ? -6.439 2.755 42.312 1.00 91.00 133 LEU A CA 1
ATOM 1026 C C . LEU A 1 133 ? -6.398 3.144 43.796 1.00 91.00 133 LEU A C 1
ATOM 1028 O O . LEU A 1 133 ? -5.386 3.633 44.286 1.00 91.00 133 LEU A O 1
ATOM 1032 N N . GLY A 1 134 ? -7.488 2.909 44.529 1.00 87.38 134 GLY A N 1
ATOM 1033 C CA . GLY A 1 134 ? -7.621 3.263 45.939 1.00 87.38 134 GLY A CA 1
ATOM 1034 C C . GLY A 1 134 ? -6.924 2.319 46.922 1.00 87.38 134 GLY A C 1
ATOM 1035 O O . GLY A 1 134 ? -6.883 2.651 48.109 1.00 87.38 134 GLY A O 1
ATOM 1036 N N . GLU A 1 135 ? -6.379 1.178 46.478 1.00 87.19 135 GLU A N 1
ATOM 1037 C CA . GLU A 1 135 ? -5.739 0.171 47.346 1.00 87.19 135 GLU A CA 1
ATOM 1038 C C . GLU A 1 135 ? -4.584 0.756 48.171 1.00 87.19 135 GLU A C 1
ATOM 1040 O O . GLU A 1 135 ? -4.520 0.534 49.380 1.00 87.19 135 GLU A O 1
ATOM 1045 N N . ASN A 1 136 ? -3.737 1.583 47.552 1.00 82.56 136 ASN A N 1
ATOM 1046 C CA . ASN A 1 136 ? -2.525 2.126 48.182 1.00 82.56 136 ASN A CA 1
ATOM 1047 C C . ASN A 1 136 ? -2.626 3.614 48.563 1.00 82.56 136 ASN A C 1
ATOM 1049 O O . ASN A 1 136 ? -1.658 4.210 49.036 1.00 82.56 136 ASN A O 1
ATOM 1053 N N . VAL A 1 137 ? -3.794 4.237 48.383 1.00 86.62 137 VAL A N 1
ATOM 1054 C CA . VAL A 1 137 ? -3.972 5.683 48.596 1.00 86.62 137 VAL A CA 1
ATOM 1055 C C . VAL A 1 137 ? -4.312 5.986 50.051 1.00 86.62 137 VAL A C 1
ATOM 1057 O O . VAL A 1 137 ? -5.163 5.334 50.654 1.00 86.62 137 VAL A O 1
ATOM 1060 N N . THR A 1 138 ? -3.688 7.005 50.641 1.00 86.25 138 THR A N 1
ATOM 1061 C CA . THR A 1 138 ? -4.072 7.499 51.975 1.00 86.25 138 THR A CA 1
ATOM 1062 C C . THR A 1 138 ? -5.146 8.569 51.810 1.00 86.25 138 THR A C 1
ATOM 1064 O O . THR A 1 138 ? -4.909 9.571 51.149 1.00 86.25 138 THR A O 1
ATOM 1067 N N . VAL A 1 139 ? -6.330 8.352 52.388 1.00 87.81 139 VAL A N 1
ATOM 1068 C CA . VAL A 1 139 ? -7.443 9.309 52.289 1.00 87.81 139 VAL A CA 1
ATOM 1069 C C . VAL A 1 139 ? -7.382 10.247 53.498 1.00 87.81 139 VAL A C 1
ATOM 1071 O O . VAL A 1 139 ? -7.402 9.746 54.627 1.00 87.81 139 VAL A O 1
ATOM 1074 N N . PRO A 1 140 ? -7.306 11.577 53.302 1.00 85.75 140 PRO A N 1
ATOM 1075 C CA . PRO A 1 140 ? -7.313 12.539 54.401 1.00 85.75 140 PRO A CA 1
ATOM 1076 C C . PRO A 1 140 ? -8.511 12.326 55.337 1.00 85.75 140 PRO A C 1
ATOM 1078 O O . PRO A 1 140 ? -9.631 12.110 54.882 1.00 85.75 140 PRO A O 1
ATOM 1081 N N . GLY A 1 141 ? -8.275 12.352 56.651 1.00 85.44 141 GLY A N 1
ATOM 1082 C CA . GLY A 1 141 ? -9.315 12.142 57.668 1.00 85.44 141 GLY A CA 1
ATOM 1083 C C . GLY A 1 141 ? -9.637 10.679 58.005 1.00 85.44 141 GLY A C 1
ATOM 1084 O O . GLY A 1 141 ? -10.337 10.434 58.984 1.00 85.44 141 GLY A O 1
ATOM 1085 N N . PHE A 1 142 ? -9.090 9.696 57.278 1.00 86.88 142 PHE A N 1
ATOM 1086 C CA . PHE A 1 142 ? -9.322 8.270 57.542 1.00 86.88 142 PHE A CA 1
ATOM 1087 C C . PHE A 1 142 ? -8.028 7.535 57.896 1.00 86.88 142 PHE A C 1
ATOM 1089 O O . PHE A 1 142 ? -6.989 7.691 57.253 1.00 86.88 142 PHE A O 1
ATOM 1096 N N . ARG A 1 143 ? -8.089 6.676 58.921 1.00 83.00 143 ARG A N 1
ATOM 1097 C CA . ARG A 1 143 ? -6.959 5.809 59.286 1.00 83.00 143 ARG A CA 1
ATOM 1098 C C . ARG A 1 143 ? -6.766 4.711 58.240 1.00 83.00 143 ARG A C 1
ATOM 1100 O O . ARG A 1 143 ? -7.736 4.135 57.755 1.00 83.00 143 ARG A O 1
ATOM 1107 N N . LYS A 1 144 ? -5.504 4.357 57.967 1.00 81.00 144 LYS A N 1
ATOM 1108 C CA . LYS A 1 144 ? -5.117 3.310 56.997 1.00 81.00 144 LYS A CA 1
ATOM 1109 C C . LYS A 1 144 ? -5.720 1.926 57.286 1.00 81.00 144 LYS A C 1
ATOM 1111 O O . LYS A 1 144 ? -5.803 1.107 56.384 1.00 81.00 144 LYS A O 1
ATOM 1116 N N . THR A 1 145 ? -6.143 1.671 58.523 1.00 80.12 145 THR A N 1
ATOM 1117 C CA . THR A 1 145 ? -6.751 0.406 58.962 1.00 80.12 145 THR A CA 1
ATOM 1118 C C . THR A 1 145 ? -8.229 0.261 58.587 1.00 80.12 145 THR A C 1
ATOM 1120 O O . THR A 1 145 ? -8.772 -0.839 58.674 1.00 80.12 145 THR A O 1
ATOM 1123 N N . ILE A 1 146 ? -8.900 1.347 58.188 1.00 80.88 146 ILE A N 1
ATOM 1124 C CA . ILE A 1 146 ? -10.316 1.330 57.805 1.00 80.88 146 ILE A CA 1
ATOM 1125 C C . ILE A 1 146 ? -10.456 0.722 56.406 1.00 80.88 146 ILE A C 1
ATOM 1127 O O . ILE A 1 146 ? -9.708 1.061 55.485 1.00 80.88 146 ILE A O 1
ATOM 1131 N N . LYS A 1 147 ? -11.447 -0.162 56.223 1.00 81.62 147 LYS A N 1
ATOM 1132 C CA . LYS A 1 147 ? -11.736 -0.756 54.912 1.00 81.62 147 LYS A CA 1
ATOM 1133 C C . LYS A 1 147 ? -12.157 0.341 53.936 1.00 81.62 147 LYS A C 1
ATOM 1135 O O . LYS A 1 147 ? -13.074 1.104 54.220 1.00 81.62 147 LYS A O 1
ATOM 1140 N N . LYS A 1 148 ? -11.558 0.372 52.742 1.00 78.94 148 LYS A N 1
ATOM 1141 C CA . LYS A 1 148 ? -11.875 1.368 51.700 1.00 78.94 148 LYS A CA 1
ATOM 1142 C C . LYS A 1 148 ? -13.349 1.398 51.305 1.00 78.94 148 LYS A C 1
ATOM 1144 O O . LYS A 1 148 ? -13.863 2.460 51.002 1.00 78.94 148 LYS A O 1
ATOM 1149 N N . SER A 1 149 ? -14.048 0.270 51.395 1.00 79.50 149 SER A N 1
ATOM 1150 C CA . SER A 1 149 ? -15.492 0.197 51.146 1.00 79.50 149 SER A CA 1
ATOM 1151 C C . SER A 1 149 ? -16.347 0.997 52.139 1.00 79.50 149 SER A C 1
ATOM 1153 O O . SER A 1 149 ? -17.516 1.227 51.862 1.00 79.50 149 SER A O 1
ATOM 1155 N N . GLN A 1 150 ? -15.802 1.368 53.302 1.00 83.94 150 GLN A N 1
ATOM 1156 C CA . GLN A 1 150 ? -16.488 2.174 54.321 1.00 83.94 150 GLN A CA 1
ATOM 1157 C C . GLN A 1 150 ? -16.246 3.679 54.138 1.00 83.94 150 GLN A C 1
ATOM 1159 O O . GLN A 1 150 ? -16.889 4.486 54.802 1.00 83.94 150 GLN A O 1
ATOM 1164 N N . ILE A 1 151 ? -15.313 4.062 53.263 1.00 87.06 151 ILE A N 1
ATOM 1165 C CA . ILE A 1 151 ? -15.014 5.459 52.957 1.00 87.06 151 ILE A CA 1
ATOM 1166 C C . ILE A 1 151 ? -15.897 5.876 51.770 1.00 87.06 151 ILE A C 1
ATOM 1168 O O . ILE A 1 151 ? -15.932 5.148 50.774 1.00 87.06 151 ILE A O 1
ATOM 1172 N N . PRO A 1 152 ? -16.595 7.027 51.831 1.00 88.50 152 PRO A N 1
ATOM 1173 C CA . PRO A 1 152 ? -17.358 7.544 50.700 1.00 88.50 152 PRO A CA 1
ATOM 1174 C C . PRO A 1 152 ? -16.517 7.626 49.422 1.00 88.50 152 PRO A C 1
ATOM 1176 O O . PRO A 1 152 ? -15.388 8.124 49.434 1.00 88.50 152 PRO A O 1
ATOM 1179 N N . GLN A 1 153 ? -17.088 7.155 48.313 1.00 87.69 153 GLN A N 1
ATOM 1180 C CA . GLN A 1 153 ? -16.385 7.018 47.037 1.00 87.69 153 GLN A CA 1
ATOM 1181 C C . GLN A 1 153 ? -15.804 8.348 46.538 1.00 87.69 153 GLN A C 1
ATOM 1183 O O . GLN A 1 153 ? -14.664 8.374 46.081 1.00 87.69 153 GLN A O 1
ATOM 1188 N N . ASP A 1 154 ? -16.531 9.453 46.705 1.00 88.88 154 ASP A N 1
ATOM 1189 C CA . ASP A 1 154 ? -16.081 10.788 46.295 1.00 88.88 154 ASP A CA 1
ATOM 1190 C C . ASP A 1 154 ? -14.805 11.241 47.026 1.00 88.88 154 ASP A C 1
ATOM 1192 O O . ASP A 1 154 ? -13.939 11.870 46.420 1.00 88.88 154 ASP A O 1
ATOM 1196 N N . LEU A 1 155 ? -14.629 10.868 48.301 1.00 90.06 155 LEU A N 1
ATOM 1197 C CA . LEU A 1 155 ? -13.413 11.190 49.061 1.00 90.06 155 LEU A CA 1
ATOM 1198 C C . LEU A 1 155 ? -12.214 10.361 48.591 1.00 90.06 155 LEU A C 1
ATOM 1200 O O . LEU A 1 155 ? -11.085 10.850 48.579 1.00 90.06 155 LEU A O 1
ATOM 1204 N N . ILE A 1 156 ? -12.453 9.115 48.171 1.00 89.62 156 ILE A N 1
ATOM 1205 C CA . ILE A 1 156 ? -11.414 8.270 47.574 1.00 89.62 156 ILE A CA 1
ATOM 1206 C C . ILE A 1 156 ? -11.002 8.839 46.211 1.00 89.62 156 ILE A C 1
ATOM 1208 O O . ILE A 1 156 ? -9.809 8.956 45.943 1.00 89.62 156 ILE A O 1
ATOM 1212 N N . ILE A 1 157 ? -11.969 9.241 45.378 1.00 91.62 157 ILE A N 1
ATOM 1213 C CA . ILE A 1 157 ? -11.709 9.890 44.083 1.00 91.62 157 ILE A CA 1
ATOM 1214 C C . ILE A 1 157 ? -10.918 11.187 44.288 1.00 91.62 157 ILE A C 1
ATOM 1216 O O . ILE A 1 157 ? -9.934 11.417 43.588 1.00 91.62 157 ILE A O 1
ATOM 1220 N N . GLY A 1 158 ? -11.301 12.002 45.275 1.00 91.38 158 GLY A N 1
ATOM 1221 C CA . GLY A 1 158 ? -10.575 13.218 45.641 1.00 91.38 158 GLY A CA 1
ATOM 1222 C C . GLY A 1 158 ? -9.128 12.950 46.065 1.00 91.38 158 GLY A C 1
ATOM 1223 O O . GLY A 1 158 ? -8.236 13.688 45.662 1.00 91.38 158 GLY A O 1
ATOM 1224 N N . ALA A 1 159 ? -8.878 11.870 46.815 1.00 90.06 159 ALA A N 1
ATOM 1225 C CA . ALA A 1 159 ? -7.537 11.493 47.265 1.00 90.06 159 ALA A CA 1
ATOM 1226 C C . ALA A 1 159 ? -6.650 10.884 46.160 1.00 90.06 159 ALA A C 1
ATOM 1228 O O . ALA A 1 159 ? -5.436 11.063 46.200 1.00 90.06 159 ALA A O 1
ATOM 1229 N N . ILE A 1 160 ? -7.228 10.162 45.190 1.00 91.38 160 ILE A N 1
ATOM 1230 C CA . ILE A 1 160 ? -6.504 9.656 44.004 1.00 91.38 160 ILE A CA 1
ATOM 1231 C C . ILE A 1 160 ? -6.208 10.802 43.023 1.00 91.38 160 ILE A C 1
ATOM 1233 O O . ILE A 1 160 ? -5.171 10.816 42.365 1.00 91.38 160 ILE A O 1
ATOM 1237 N N . GLY A 1 161 ? -7.136 11.753 42.922 1.00 92.19 161 GLY A N 1
ATOM 1238 C CA . GLY A 1 161 ? -7.173 12.771 41.884 1.00 92.19 161 GLY A CA 1
ATOM 1239 C C . GLY A 1 161 ? -8.220 12.421 40.828 1.00 92.19 161 GLY A C 1
ATOM 1240 O O . GLY A 1 161 ? -8.133 11.394 40.150 1.00 92.19 161 GLY A O 1
ATOM 1241 N N .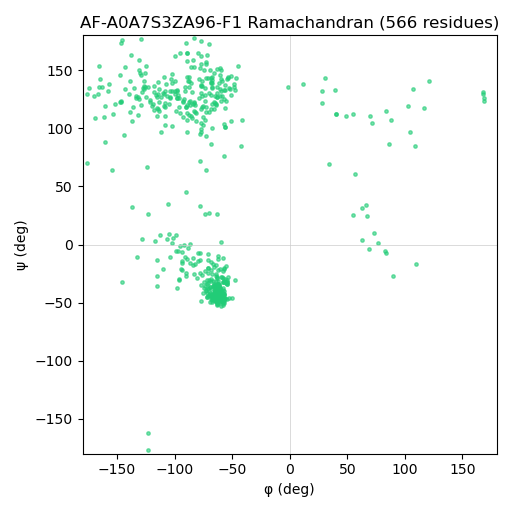 ARG A 1 162 ? -9.211 13.307 40.663 1.00 91.62 162 ARG A N 1
ATOM 1242 C CA . ARG A 1 162 ? -10.368 13.085 39.780 1.00 91.62 162 ARG A CA 1
ATOM 1243 C C . ARG A 1 162 ? -9.953 12.750 38.347 1.00 91.62 162 ARG A C 1
ATOM 1245 O O . ARG A 1 162 ? -10.432 11.763 37.806 1.00 91.62 162 ARG A O 1
ATOM 1252 N N . ASN A 1 163 ? -9.022 13.506 37.769 1.00 91.75 163 ASN A N 1
ATOM 1253 C CA . ASN A 1 163 ? -8.596 13.318 36.378 1.00 91.75 163 ASN A CA 1
ATOM 1254 C C . ASN A 1 163 ? -8.013 11.923 36.116 1.00 91.75 163 ASN A C 1
ATOM 1256 O O . ASN A 1 163 ? -8.329 11.317 35.098 1.00 91.75 163 ASN A O 1
ATOM 1260 N N . VAL A 1 164 ? -7.216 11.389 37.049 1.00 92.81 164 VAL A N 1
ATOM 1261 C CA . VAL A 1 164 ? -6.610 10.054 36.919 1.00 92.81 164 VAL A CA 1
ATOM 1262 C C . VAL A 1 164 ? -7.691 8.976 36.922 1.00 92.81 164 VAL A C 1
ATOM 1264 O O . VAL A 1 164 ? -7.667 8.069 36.090 1.00 92.81 164 VAL A O 1
ATOM 1267 N N . VAL A 1 165 ? -8.668 9.090 37.828 1.00 93.25 165 VAL A N 1
ATOM 1268 C CA . VAL A 1 165 ? -9.800 8.154 37.901 1.00 93.25 165 VAL A CA 1
ATOM 1269 C C . VAL A 1 165 ? -10.641 8.215 36.628 1.00 93.25 165 VAL A C 1
ATOM 1271 O O . VAL A 1 165 ? -10.975 7.166 36.086 1.00 93.25 165 VAL A O 1
ATOM 1274 N N . GLU A 1 166 ? -10.961 9.416 36.145 1.00 92.06 166 GLU A N 1
ATOM 1275 C CA . GLU A 1 166 ? -11.767 9.628 34.937 1.00 92.06 166 GLU A CA 1
ATOM 1276 C C . GLU A 1 166 ? -11.084 9.043 33.700 1.00 92.06 166 GLU A C 1
ATOM 1278 O O . GLU A 1 166 ? -11.681 8.223 33.010 1.00 92.06 166 GLU A O 1
ATOM 1283 N N . GLN A 1 167 ? -9.814 9.381 33.461 1.00 92.31 167 GLN A N 1
ATOM 1284 C CA . GLN A 1 167 ? -9.051 8.861 32.321 1.00 92.31 167 GLN A CA 1
ATOM 1285 C C . GLN A 1 167 ? -8.949 7.335 32.364 1.00 92.31 167 GLN A C 1
ATOM 1287 O O . GLN A 1 167 ? -9.258 6.672 31.376 1.00 92.31 167 GLN A O 1
ATOM 1292 N N . THR A 1 168 ? -8.619 6.769 33.529 1.00 93.75 168 THR A N 1
ATOM 1293 C CA . THR A 1 168 ? -8.524 5.311 33.699 1.00 93.75 168 THR A CA 1
ATOM 1294 C C . THR A 1 168 ? -9.886 4.632 33.503 1.00 93.75 168 THR A C 1
ATOM 1296 O O . THR A 1 168 ? -9.964 3.528 32.962 1.00 93.75 168 THR A O 1
ATOM 1299 N N . ALA A 1 169 ? -10.979 5.263 33.943 1.00 94.38 169 ALA A N 1
ATOM 1300 C CA . ALA A 1 169 ? -12.328 4.739 33.756 1.00 94.38 169 ALA A CA 1
ATOM 1301 C C . ALA A 1 169 ? -12.770 4.786 32.294 1.00 94.38 169 ALA A C 1
ATOM 1303 O O . ALA A 1 169 ? -13.314 3.793 31.811 1.00 94.38 169 ALA A O 1
ATOM 1304 N N . ILE A 1 170 ? -12.505 5.889 31.593 1.00 93.69 170 ILE A N 1
ATOM 1305 C CA . ILE A 1 170 ? -12.770 6.038 30.159 1.00 93.69 170 ILE A CA 1
ATOM 1306 C C . ILE A 1 170 ? -11.984 4.988 29.371 1.00 93.69 170 ILE A C 1
ATOM 1308 O O . ILE A 1 170 ? -12.575 4.250 28.586 1.00 93.69 170 ILE A O 1
ATOM 1312 N N . GLU A 1 171 ? -10.683 4.856 29.630 1.00 93.81 171 GLU A N 1
ATOM 1313 C CA . GLU A 1 171 ? -9.825 3.883 28.954 1.00 93.81 171 GLU A CA 1
ATOM 1314 C C . GLU A 1 171 ? -10.340 2.450 29.149 1.00 93.81 171 GLU A C 1
ATOM 1316 O O . GLU A 1 171 ? -10.527 1.717 28.178 1.00 93.81 171 GLU A O 1
ATOM 1321 N N . GLN A 1 172 ? -10.663 2.058 30.387 1.00 94.25 172 GLN A N 1
ATOM 1322 C CA . GLN A 1 172 ? -11.207 0.724 30.663 1.00 94.25 172 GLN A CA 1
ATOM 1323 C C . GLN A 1 172 ? -12.598 0.496 30.060 1.00 94.25 172 GLN A C 1
ATOM 1325 O O . GLN A 1 172 ? -12.938 -0.646 29.744 1.00 94.25 172 GLN A O 1
ATOM 1330 N N . LEU A 1 173 ? -13.429 1.535 29.942 1.00 93.00 173 LEU A N 1
ATOM 1331 C CA . LEU A 1 173 ? -14.735 1.438 29.287 1.00 93.00 173 LEU A CA 1
ATOM 1332 C C . LEU A 1 173 ? -14.577 1.199 27.786 1.00 93.00 173 LEU A C 1
ATOM 1334 O O . LEU A 1 173 ? -15.209 0.288 27.246 1.00 93.00 173 LEU A O 1
ATOM 1338 N N . ILE A 1 174 ? -13.703 1.968 27.138 1.00 93.31 174 ILE A N 1
ATOM 1339 C CA . ILE A 1 174 ? -13.407 1.833 25.711 1.00 93.31 174 ILE A CA 1
ATOM 1340 C C . ILE A 1 174 ? -12.799 0.457 25.438 1.00 93.31 174 ILE A C 1
ATOM 1342 O O . ILE A 1 174 ? -13.351 -0.285 24.637 1.00 93.31 174 ILE A O 1
ATOM 1346 N N . GLN A 1 175 ? -11.756 0.043 26.166 1.00 92.69 175 GLN A N 1
ATOM 1347 C CA . GLN A 1 175 ? -11.103 -1.262 25.971 1.00 92.69 175 GLN A CA 1
ATOM 1348 C C . GLN A 1 175 ? -12.071 -2.453 26.048 1.00 92.69 175 GLN A C 1
ATOM 1350 O O . GLN A 1 175 ? -11.861 -3.460 25.379 1.00 92.69 175 GLN A O 1
ATOM 1355 N N . LYS A 1 176 ? -13.130 -2.355 26.861 1.00 91.12 176 LYS A N 1
ATOM 1356 C CA . LYS A 1 176 ? -14.146 -3.410 26.985 1.00 91.12 176 LYS A CA 1
ATOM 1357 C C . LYS A 1 176 ? -15.187 -3.407 25.875 1.00 91.12 176 LYS A C 1
ATOM 1359 O O . LYS A 1 176 ? -15.774 -4.452 25.641 1.00 91.12 176 LYS A O 1
ATOM 1364 N N . THR A 1 177 ? -15.476 -2.251 25.283 1.00 92.56 177 THR A N 1
ATOM 1365 C CA . THR A 1 177 ? -16.622 -2.078 24.371 1.00 92.56 177 THR A CA 1
ATOM 1366 C C . THR A 1 177 ? -16.209 -1.877 22.917 1.00 92.56 177 THR A C 1
ATOM 1368 O O . THR A 1 177 ? -16.999 -2.158 22.025 1.00 92.56 177 THR A O 1
ATOM 1371 N N . VAL A 1 178 ? -14.971 -1.448 22.663 1.00 92.12 178 VAL A N 1
ATOM 1372 C CA . VAL A 1 178 ? -14.476 -1.159 21.312 1.00 92.12 178 VAL A CA 1
ATOM 1373 C C . VAL A 1 178 ? -14.413 -2.414 20.449 1.00 92.12 178 VAL A C 1
ATOM 1375 O O . VAL A 1 178 ? -14.751 -2.360 19.276 1.00 92.12 178 VAL A O 1
ATOM 1378 N N . TRP A 1 179 ? -14.050 -3.562 21.027 1.00 91.00 179 TRP A N 1
ATOM 1379 C CA . TRP A 1 179 ? -13.992 -4.827 20.293 1.00 91.00 179 TRP A CA 1
ATOM 1380 C C . TRP A 1 179 ? -15.365 -5.284 19.816 1.00 91.00 179 TRP A C 1
ATOM 1382 O O . TRP A 1 179 ? -15.476 -5.763 18.694 1.00 91.00 179 TRP A O 1
ATOM 1392 N N . ASP A 1 180 ? -16.403 -5.082 20.631 1.00 89.69 180 ASP A N 1
ATOM 1393 C CA . ASP A 1 180 ? -17.771 -5.399 20.226 1.00 89.69 180 ASP A CA 1
ATOM 1394 C C . ASP A 1 180 ? -18.225 -4.496 19.064 1.00 89.69 180 ASP A C 1
ATOM 1396 O O . ASP A 1 180 ? -18.935 -4.952 18.172 1.00 89.69 180 ASP A O 1
ATOM 1400 N N . ALA A 1 181 ? -17.789 -3.229 19.053 1.00 89.50 181 ALA A N 1
ATOM 1401 C CA . ALA A 1 181 ? -18.055 -2.297 17.958 1.00 89.50 181 ALA A CA 1
ATOM 1402 C C . ALA A 1 181 ? -17.287 -2.660 16.678 1.00 89.50 181 ALA A C 1
ATOM 1404 O O . ALA A 1 181 ? -17.854 -2.652 15.591 1.00 89.50 181 ALA A O 1
ATOM 1405 N N . LEU A 1 182 ? -16.010 -3.028 16.797 1.00 91.25 182 LEU A N 1
ATOM 1406 C CA . LEU A 1 182 ? -15.191 -3.435 15.655 1.00 91.25 182 LEU A CA 1
ATOM 1407 C C . LEU A 1 182 ? -15.640 -4.779 15.058 1.00 91.25 182 LEU A C 1
ATOM 1409 O O . LEU A 1 182 ? -15.529 -4.961 13.849 1.00 91.25 182 LEU A O 1
ATOM 1413 N N . ASP A 1 183 ? -16.183 -5.702 15.861 1.00 90.00 183 ASP A N 1
ATOM 1414 C CA . ASP A 1 183 ? -16.720 -6.982 15.366 1.00 90.00 183 ASP A CA 1
ATOM 1415 C C . ASP A 1 183 ? -17.928 -6.789 14.430 1.00 90.00 183 ASP A C 1
ATOM 1417 O O . ASP A 1 183 ? -18.154 -7.621 13.553 1.00 90.00 183 ASP A O 1
ATOM 1421 N N . GLU A 1 184 ? -18.670 -5.680 14.560 1.00 87.50 184 GLU A N 1
ATOM 1422 C CA . GLU A 1 184 ? -19.788 -5.336 13.669 1.00 87.50 184 GLU A CA 1
ATOM 1423 C C . GLU A 1 184 ? -19.332 -5.040 12.234 1.00 87.50 184 GLU A C 1
ATOM 1425 O O . GLU A 1 184 ? -20.032 -5.375 11.280 1.00 87.50 184 GLU A O 1
ATOM 1430 N N . VAL A 1 185 ? -18.141 -4.458 12.082 1.00 89.88 185 VAL A N 1
ATOM 1431 C CA . VAL A 1 185 ? -17.596 -3.996 10.795 1.00 89.88 185 VAL A CA 1
ATOM 1432 C C . VAL A 1 185 ? -16.377 -4.788 10.331 1.00 89.88 185 VAL A C 1
ATOM 1434 O O . VAL A 1 185 ? -15.758 -4.420 9.337 1.00 89.88 185 VAL A O 1
ATOM 1437 N N . LYS A 1 186 ? -16.022 -5.884 11.009 1.00 86.88 186 LYS A N 1
ATOM 1438 C CA . LYS A 1 186 ? -14.775 -6.633 10.766 1.00 86.88 186 LYS A CA 1
ATOM 1439 C C . LYS A 1 186 ? -14.560 -7.089 9.320 1.00 86.88 186 LYS A C 1
ATOM 1441 O O . LYS A 1 186 ? -13.416 -7.199 8.899 1.00 86.88 186 LYS A O 1
ATOM 1446 N N . ASP A 1 187 ? -15.642 -7.358 8.588 1.00 84.75 187 ASP A N 1
ATOM 1447 C CA . ASP A 1 187 ? -15.590 -7.869 7.213 1.00 84.75 187 ASP A CA 1
ATOM 1448 C C . ASP A 1 187 ? -15.422 -6.740 6.174 1.00 84.75 187 ASP A C 1
ATOM 1450 O O . ASP A 1 187 ? -15.172 -7.011 5.003 1.00 84.75 187 ASP A O 1
ATOM 1454 N N . GLN A 1 188 ? -15.589 -5.478 6.588 1.00 86.56 188 GLN A N 1
ATOM 1455 C CA . GLN A 1 188 ? -15.511 -4.289 5.725 1.00 86.56 188 GLN A CA 1
ATOM 1456 C C . GLN A 1 188 ? -14.338 -3.373 6.104 1.00 86.56 188 GLN A C 1
ATOM 1458 O O . GLN A 1 188 ? -13.733 -2.740 5.240 1.00 86.56 188 GLN A O 1
ATOM 1463 N N . ALA A 1 189 ? -14.032 -3.276 7.399 1.00 90.44 189 ALA A N 1
ATOM 1464 C CA . ALA A 1 189 ? -13.062 -2.343 7.950 1.00 90.44 189 ALA A CA 1
ATOM 1465 C C . ALA A 1 189 ? -11.624 -2.795 7.697 1.00 90.44 189 ALA A C 1
ATOM 1467 O O . ALA A 1 189 ? -11.224 -3.891 8.090 1.00 90.44 189 ALA A O 1
ATOM 1468 N N . LEU A 1 190 ? -10.811 -1.905 7.130 1.00 89.69 190 LEU A N 1
ATOM 1469 C CA . LEU A 1 190 ? -9.381 -2.108 6.952 1.00 89.69 190 LEU A CA 1
ATOM 1470 C C . LEU A 1 190 ? -8.702 -2.327 8.314 1.00 89.69 190 LEU A C 1
ATOM 1472 O O . LEU A 1 190 ? -8.919 -1.537 9.240 1.00 89.69 190 LEU A O 1
ATOM 1476 N N . PRO A 1 191 ? -7.840 -3.349 8.477 1.00 86.31 191 PRO A N 1
ATOM 1477 C CA . PRO A 1 191 ? -7.286 -3.669 9.785 1.00 86.31 191 PRO A CA 1
ATOM 1478 C C . PRO A 1 191 ? -6.339 -2.566 10.259 1.00 86.31 191 PRO A C 1
ATOM 1480 O O . PRO A 1 191 ? -5.492 -2.105 9.484 1.00 86.31 191 PRO A O 1
ATOM 1483 N N . LYS A 1 192 ? -6.409 -2.219 11.552 1.00 86.69 192 LYS A N 1
ATOM 1484 C CA . LYS A 1 192 ? -5.620 -1.141 12.174 1.00 86.69 192 LYS A CA 1
ATOM 1485 C C . LYS A 1 192 ? -5.925 0.251 11.586 1.00 86.69 192 LYS A C 1
ATOM 1487 O O . LYS A 1 192 ? -5.013 1.072 11.473 1.00 86.69 192 LYS A O 1
ATOM 1492 N N . SER A 1 193 ? -7.157 0.488 11.133 1.00 91.19 193 SER A N 1
ATOM 1493 C CA . SER A 1 193 ? -7.629 1.807 10.669 1.00 91.19 193 SER A CA 1
ATOM 1494 C C . SER A 1 193 ? -8.436 2.563 11.728 1.00 91.19 193 SER A C 1
ATOM 1496 O O . SER A 1 193 ? -8.795 3.718 11.517 1.00 91.19 193 SER A O 1
ATOM 1498 N N . GLU A 1 194 ? -8.718 1.926 12.865 1.00 92.69 194 GLU A N 1
ATOM 1499 C CA . GLU A 1 194 ? -9.584 2.464 13.901 1.00 92.69 194 GLU A CA 1
ATOM 1500 C C . GLU A 1 194 ? -9.034 3.750 14.535 1.00 92.69 194 GLU A C 1
ATOM 1502 O O . GLU A 1 194 ? -7.914 3.801 15.045 1.00 92.69 194 GLU A O 1
ATOM 1507 N N . GLN A 1 195 ? -9.859 4.796 14.556 1.00 91.94 195 GLN A N 1
ATOM 1508 C CA . GLN A 1 195 ? -9.611 6.019 15.312 1.00 91.94 195 GLN A CA 1
ATOM 1509 C C . GLN A 1 195 ? -10.727 6.216 16.328 1.00 91.94 195 GLN A C 1
ATOM 1511 O O . GLN A 1 195 ? -11.900 6.340 15.984 1.00 91.94 195 GLN A O 1
ATOM 1516 N N . ILE A 1 196 ? -10.351 6.272 17.602 1.00 93.06 196 ILE A N 1
ATOM 1517 C CA . ILE A 1 196 ? -11.296 6.452 18.701 1.00 93.06 196 ILE A CA 1
ATOM 1518 C C . ILE A 1 196 ? -11.307 7.926 19.095 1.00 93.06 196 ILE A C 1
ATOM 1520 O O . ILE A 1 196 ? -10.266 8.503 19.415 1.00 93.06 196 ILE A O 1
ATOM 1524 N N . ARG A 1 197 ? -12.492 8.536 19.108 1.00 90.19 197 ARG A N 1
ATOM 1525 C CA . ARG A 1 197 ? -12.706 9.918 19.546 1.00 90.19 197 ARG A CA 1
ATOM 1526 C C . ARG A 1 197 ? -13.795 9.966 20.605 1.00 90.19 197 ARG A C 1
ATOM 1528 O O . ARG A 1 197 ? -14.836 9.326 20.489 1.00 90.19 197 ARG A O 1
ATOM 1535 N N . LEU A 1 198 ? -13.567 10.746 21.653 1.00 87.38 198 LEU A N 1
ATOM 1536 C CA . LEU A 1 198 ? -14.603 11.022 22.645 1.00 87.38 198 LEU A CA 1
ATOM 1537 C C . LEU A 1 198 ? -15.564 12.075 22.098 1.00 87.38 198 LEU A C 1
ATOM 1539 O O . LEU A 1 198 ? -15.134 13.030 21.456 1.00 87.38 198 LEU A O 1
ATOM 1543 N N . HIS A 1 199 ? -16.855 11.932 22.392 1.00 81.31 199 HIS A N 1
ATOM 1544 C CA . HIS A 1 199 ? -17.806 13.010 22.140 1.00 81.31 199 HIS A CA 1
ATOM 1545 C C . HIS A 1 199 ? -17.474 14.202 23.054 1.00 81.31 199 HIS A C 1
ATOM 1547 O O . HIS A 1 199 ? -17.056 13.999 24.193 1.00 81.31 199 HIS A O 1
ATOM 1553 N N . ASP A 1 200 ? -17.712 15.444 22.622 1.00 76.00 200 ASP A N 1
ATOM 1554 C CA . ASP A 1 200 ? -17.301 16.642 23.382 1.00 76.00 200 ASP A CA 1
ATOM 1555 C C . ASP A 1 200 ? -17.818 16.683 24.824 1.00 76.00 200 ASP A C 1
ATOM 1557 O O . ASP A 1 200 ? -17.137 17.165 25.730 1.00 76.00 200 ASP A O 1
ATOM 1561 N N . LYS A 1 201 ? -19.016 16.133 25.037 1.00 73.50 201 LYS A N 1
ATOM 1562 C CA . LYS A 1 201 ? -19.654 16.029 26.348 1.00 73.50 201 LYS A CA 1
ATOM 1563 C C . LYS A 1 201 ? -19.079 14.890 27.191 1.00 73.50 201 LYS A C 1
ATOM 1565 O O . LYS A 1 201 ? -19.075 15.015 28.405 1.00 73.50 201 LYS A O 1
ATOM 1570 N N . ALA A 1 202 ? -18.498 13.852 26.587 1.00 75.31 202 ALA A N 1
ATOM 1571 C CA . ALA A 1 202 ? -18.034 12.608 27.214 1.00 75.31 202 ALA A CA 1
ATOM 1572 C C . ALA A 1 202 ? -16.690 12.720 27.971 1.00 75.31 202 ALA A C 1
ATOM 1574 O O . ALA A 1 202 ? -15.904 11.775 28.011 1.00 75.31 202 ALA A O 1
ATOM 1575 N N . ARG A 1 203 ? -16.405 13.875 28.589 1.00 76.75 203 ARG A N 1
ATOM 1576 C CA . ARG A 1 203 ? -15.129 14.138 29.286 1.00 76.75 203 ARG A CA 1
ATOM 1577 C C . ARG A 1 203 ? -15.095 13.669 30.748 1.00 76.75 203 ARG A C 1
ATOM 1579 O O . ARG A 1 203 ? -14.010 13.572 31.312 1.00 76.75 203 ARG A O 1
ATOM 1586 N N . SER A 1 204 ? -16.245 13.374 31.365 1.00 85.31 204 SER A N 1
ATOM 1587 C CA . SER A 1 204 ? -16.333 12.888 32.755 1.00 85.31 204 SER A CA 1
ATOM 1588 C C . SER A 1 204 ? -17.364 11.774 32.900 1.00 85.31 204 SER A C 1
ATOM 1590 O O . SER A 1 204 ? -18.563 12.008 32.798 1.00 85.31 204 SER A O 1
ATOM 1592 N N . VAL A 1 205 ? -16.913 10.563 33.212 1.00 87.19 205 VAL A N 1
ATOM 1593 C CA . VAL A 1 205 ? -17.772 9.413 33.524 1.00 87.19 205 VAL A CA 1
ATOM 1594 C C . VAL A 1 205 ? -18.568 9.670 34.805 1.00 87.19 205 VAL A C 1
ATOM 1596 O O . VAL A 1 205 ? -19.730 9.274 34.894 1.00 87.19 205 VAL A O 1
ATOM 1599 N N . VAL A 1 206 ? -17.979 10.355 35.790 1.00 86.62 206 VAL A N 1
ATOM 1600 C CA . VAL A 1 206 ? -18.666 10.693 37.048 1.00 86.62 206 VAL A CA 1
ATOM 1601 C C . VAL A 1 206 ? -19.877 11.595 36.798 1.00 86.62 206 VAL A C 1
ATOM 1603 O O . VAL A 1 206 ? -20.940 11.332 37.362 1.00 86.62 206 VAL A O 1
ATOM 1606 N N . ASP A 1 207 ? -19.752 12.615 35.947 1.00 88.06 207 ASP A N 1
ATOM 1607 C CA . ASP A 1 207 ? -20.848 13.555 35.677 1.00 88.06 207 ASP A CA 1
ATOM 1608 C C . ASP A 1 207 ? -21.997 12.897 34.900 1.00 88.06 207 ASP A C 1
ATOM 1610 O O . ASP A 1 207 ? -23.161 13.137 35.223 1.00 88.06 207 ASP A O 1
ATOM 1614 N N . HIS A 1 208 ? -21.693 11.989 33.965 1.00 86.50 208 HIS A N 1
ATOM 1615 C CA . HIS A 1 208 ? -22.717 11.202 33.260 1.00 86.50 208 HIS A CA 1
ATOM 1616 C C . HIS A 1 208 ? -23.461 10.274 34.222 1.00 86.50 208 HIS A C 1
ATOM 1618 O O . HIS A 1 208 ? -24.682 10.171 34.177 1.00 86.50 208 HIS A O 1
ATOM 1624 N N . ILE A 1 209 ? -22.749 9.641 35.163 1.00 88.56 209 ILE A N 1
ATOM 1625 C CA . ILE A 1 209 ? -23.386 8.796 36.183 1.00 88.56 209 ILE A CA 1
ATOM 1626 C C . ILE A 1 209 ? -24.282 9.619 37.118 1.00 88.56 209 ILE A C 1
ATOM 1628 O O . ILE A 1 209 ? -25.318 9.104 37.540 1.00 88.56 209 ILE A O 1
ATOM 1632 N N . LYS A 1 210 ? -23.880 10.848 37.471 1.00 88.25 210 LYS A N 1
ATOM 1633 C CA . LYS A 1 210 ? -24.658 11.753 38.337 1.00 88.25 210 LYS A CA 1
ATOM 1634 C C . LYS A 1 210 ? -25.896 12.309 37.638 1.00 88.25 210 LYS A C 1
ATOM 1636 O O . LYS A 1 210 ? -26.934 12.420 38.277 1.00 88.25 210 LYS A O 1
ATOM 1641 N N . SER A 1 211 ? -25.774 12.627 36.354 1.00 88.69 211 SER A N 1
ATOM 1642 C CA . SER A 1 211 ? -26.856 13.187 35.533 1.00 88.69 211 SER A CA 1
ATOM 1643 C C . SER A 1 211 ? -27.747 12.108 34.906 1.00 88.69 211 SER A C 1
ATOM 1645 O O . SER A 1 211 ? -28.673 12.428 34.175 1.00 88.69 211 SER A O 1
ATOM 1647 N N . GLU A 1 212 ? -27.454 10.831 35.180 1.00 89.12 212 GLU A N 1
ATOM 1648 C CA . GLU A 1 212 ? -28.096 9.657 34.573 1.00 89.12 212 GLU A CA 1
ATOM 1649 C C . GLU A 1 212 ? -28.048 9.632 33.032 1.00 89.12 212 GLU A C 1
ATOM 1651 O O . GLU A 1 212 ? -28.842 8.956 32.381 1.00 89.12 212 GLU A O 1
ATOM 1656 N N . GLU A 1 213 ? -27.055 10.301 32.446 1.00 90.00 213 GLU A N 1
ATOM 1657 C CA . GLU A 1 213 ? -26.828 10.348 31.003 1.00 90.00 213 GLU A CA 1
ATOM 1658 C C . GLU A 1 213 ? -25.949 9.180 30.535 1.00 90.00 213 GLU A C 1
ATOM 1660 O O . GLU A 1 213 ? -25.013 8.747 31.210 1.00 90.00 213 GLU A O 1
ATOM 1665 N N . GLU A 1 214 ? -26.232 8.653 29.346 1.00 90.88 214 GLU A N 1
ATOM 1666 C CA . GLU A 1 214 ? -25.421 7.597 28.740 1.00 90.88 214 GLU A CA 1
ATOM 1667 C C . GLU A 1 214 ? -24.080 8.138 28.237 1.00 90.88 214 GLU A C 1
ATOM 1669 O O . GLU A 1 214 ? -23.992 9.238 27.691 1.00 90.88 214 GLU A O 1
ATOM 1674 N N . PHE A 1 215 ? -23.027 7.335 28.374 1.00 92.69 215 PHE A N 1
ATOM 1675 C CA . PHE A 1 215 ? -21.697 7.706 27.907 1.00 92.69 215 PHE A CA 1
ATOM 1676 C C . PHE A 1 215 ? -21.545 7.358 26.427 1.00 92.69 215 PHE A C 1
ATOM 1678 O O . PHE A 1 215 ? -21.841 6.232 26.031 1.00 92.69 215 PHE A O 1
ATOM 1685 N N . LYS A 1 216 ? -21.059 8.298 25.611 1.00 92.50 216 LYS A N 1
ATOM 1686 C CA . LYS A 1 216 ? -20.931 8.117 24.159 1.00 92.50 216 LYS A CA 1
ATOM 1687 C C . LYS A 1 216 ? -19.514 8.381 23.677 1.00 92.50 216 LYS A C 1
ATOM 1689 O O . LYS A 1 216 ? -18.910 9.391 24.036 1.00 92.50 216 LYS A O 1
ATOM 1694 N N . TYR A 1 217 ? -19.012 7.507 22.819 1.00 94.25 217 TYR A N 1
ATOM 1695 C CA . TYR A 1 217 ? -17.774 7.728 22.079 1.00 94.25 217 TYR A CA 1
ATOM 1696 C C . TYR A 1 217 ? -17.938 7.265 20.634 1.00 94.25 217 TYR A C 1
ATOM 1698 O O . TYR A 1 217 ? -18.875 6.543 20.300 1.00 94.25 217 TYR A O 1
ATOM 1706 N N . MET A 1 218 ? -17.033 7.727 19.784 1.00 93.94 218 MET A N 1
ATOM 1707 C CA . MET A 1 218 ? -17.034 7.472 18.356 1.00 93.94 218 MET A CA 1
ATOM 1708 C C . MET A 1 218 ? -15.820 6.632 17.986 1.00 93.94 218 MET A C 1
ATOM 1710 O O . MET A 1 218 ? -14.716 6.879 18.478 1.00 93.94 218 MET A O 1
ATOM 1714 N N . VAL A 1 219 ? -16.023 5.674 17.091 1.00 95.12 219 VAL A N 1
ATOM 1715 C CA . VAL A 1 219 ? -14.947 4.967 16.402 1.00 95.12 219 VAL A CA 1
ATOM 1716 C C . VAL A 1 219 ? -15.135 5.187 14.912 1.00 95.12 219 VAL A C 1
ATOM 1718 O O . VAL A 1 219 ? -16.196 4.872 14.382 1.00 95.12 219 VAL A O 1
ATOM 1721 N N . THR A 1 220 ? -14.131 5.732 14.238 1.00 95.50 220 THR A N 1
ATOM 1722 C CA . THR A 1 220 ? -14.099 5.762 12.774 1.00 95.50 220 THR A CA 1
ATOM 1723 C C . THR A 1 220 ? -13.159 4.680 12.273 1.00 95.50 220 THR A C 1
ATOM 1725 O O . THR A 1 220 ? -12.099 4.452 12.856 1.00 95.50 220 THR A O 1
ATOM 1728 N N . VAL A 1 221 ? -13.560 3.989 11.215 1.00 95.88 221 VAL A N 1
ATOM 1729 C CA . VAL A 1 221 ? -12.758 2.966 10.539 1.00 95.88 221 VAL A CA 1
ATOM 1730 C C . VAL A 1 221 ? -12.754 3.251 9.049 1.00 95.88 221 VAL A C 1
ATOM 1732 O O . VAL A 1 221 ? -13.737 3.754 8.500 1.00 95.88 221 VAL A O 1
ATOM 1735 N N . GLU A 1 222 ? -11.650 2.921 8.393 1.00 95.38 222 GLU A N 1
ATOM 1736 C CA . GLU A 1 222 ? -11.554 3.052 6.945 1.00 95.38 222 GLU A CA 1
ATOM 1737 C C . GLU A 1 222 ? -12.046 1.775 6.266 1.00 95.38 222 GLU A C 1
ATOM 1739 O O . GLU A 1 222 ? -11.767 0.669 6.729 1.00 95.38 222 GLU A O 1
ATOM 1744 N N . VAL A 1 223 ? -12.761 1.925 5.158 1.00 94.44 223 VAL A N 1
ATOM 1745 C CA . VAL A 1 223 ? -13.270 0.840 4.315 1.00 94.44 223 VAL A CA 1
ATOM 1746 C C . VAL A 1 223 ? -12.799 1.042 2.884 1.00 94.44 223 VAL A C 1
ATOM 1748 O O . VAL A 1 223 ? -12.531 2.166 2.465 1.00 94.44 223 VAL A O 1
ATOM 1751 N N . ILE A 1 224 ? -12.694 -0.049 2.130 1.00 91.81 224 ILE A N 1
ATOM 1752 C CA . ILE A 1 224 ? -12.476 0.044 0.684 1.00 91.81 224 ILE A CA 1
ATOM 1753 C C . ILE A 1 224 ? -13.802 0.500 0.054 1.00 91.81 224 ILE A C 1
ATOM 1755 O O . ILE A 1 224 ? -14.818 -0.159 0.292 1.00 91.81 224 ILE A O 1
ATOM 1759 N N . PRO A 1 225 ? -13.828 1.617 -0.695 1.00 93.56 225 PRO A N 1
ATOM 1760 C CA . PRO A 1 225 ? -15.040 2.079 -1.357 1.00 93.56 225 PRO A CA 1
ATOM 1761 C C . PRO A 1 225 ? -15.395 1.171 -2.535 1.00 93.56 225 PRO A C 1
ATOM 1763 O O . PRO A 1 225 ? -14.546 0.457 -3.073 1.00 93.56 225 PRO A O 1
ATOM 1766 N N . ASP A 1 226 ? -16.635 1.271 -3.005 1.00 91.56 226 ASP A N 1
ATOM 1767 C CA . ASP A 1 226 ? -16.993 0.711 -4.304 1.00 91.56 226 ASP A CA 1
ATOM 1768 C C . ASP A 1 226 ? -16.229 1.468 -5.402 1.00 91.56 226 ASP A C 1
ATOM 1770 O O . ASP A 1 226 ? -16.199 2.706 -5.443 1.00 91.56 226 ASP A O 1
ATOM 1774 N N . VAL A 1 227 ? -15.545 0.720 -6.268 1.00 94.56 227 VAL A N 1
ATOM 1775 C CA . VAL A 1 227 ? -14.674 1.301 -7.292 1.00 94.56 227 VAL A CA 1
ATOM 1776 C C . VAL A 1 227 ? -15.514 1.889 -8.425 1.00 94.56 227 VAL A C 1
ATOM 1778 O O . VAL A 1 227 ? -16.257 1.181 -9.104 1.00 94.56 227 VAL A O 1
ATOM 1781 N N . LYS A 1 228 ? -15.367 3.198 -8.634 1.00 94.75 228 LYS A N 1
ATOM 1782 C CA . LYS A 1 228 ? -15.896 3.964 -9.764 1.00 94.75 228 LYS A CA 1
ATOM 1783 C C . LYS A 1 228 ? -14.831 3.986 -10.863 1.00 94.75 228 LYS A C 1
ATOM 1785 O O . LYS A 1 228 ? -13.656 4.199 -10.563 1.00 94.75 228 LYS A O 1
ATOM 1790 N N . TRP A 1 229 ? -15.242 3.762 -12.109 1.00 94.75 229 TRP A N 1
ATOM 1791 C CA . TRP A 1 229 ? -14.338 3.601 -13.250 1.00 94.75 229 TRP A CA 1
ATOM 1792 C C . TRP A 1 229 ? -14.543 4.689 -14.306 1.00 94.75 229 TRP A C 1
ATOM 1794 O O . TRP A 1 229 ? -15.671 4.896 -14.753 1.00 94.75 229 TRP A O 1
ATOM 1804 N N . GLU A 1 230 ? -13.458 5.319 -14.750 1.00 93.19 230 GLU A N 1
ATOM 1805 C CA . GLU A 1 230 ? -13.423 6.328 -15.811 1.00 93.19 230 GLU A CA 1
ATOM 1806 C C . GLU A 1 230 ? -12.124 6.183 -16.637 1.00 93.19 230 GLU A C 1
ATOM 1808 O O . GLU A 1 230 ? -11.100 6.744 -16.252 1.00 93.19 230 GLU A O 1
ATOM 1813 N N . PRO A 1 231 ? -12.109 5.451 -17.775 1.00 92.44 231 PRO A N 1
ATOM 1814 C CA . PRO A 1 231 ? -13.179 4.638 -18.370 1.00 92.44 231 PRO A CA 1
ATOM 1815 C C . PRO A 1 231 ? -13.370 3.281 -17.664 1.00 92.44 231 PRO A C 1
ATOM 1817 O O . PRO A 1 231 ? -12.608 2.909 -16.775 1.00 92.44 231 PRO A O 1
ATOM 1820 N N . HIS A 1 232 ? -14.383 2.507 -18.076 1.00 93.31 232 HIS A N 1
ATOM 1821 C CA . HIS A 1 232 ? -14.608 1.156 -17.542 1.00 93.31 232 HIS A CA 1
ATOM 1822 C C . HIS A 1 232 ? -13.395 0.241 -17.794 1.00 93.31 232 HIS A C 1
ATOM 1824 O O . HIS A 1 232 ? -12.816 0.277 -18.879 1.00 93.31 232 HIS A O 1
ATOM 1830 N N . TYR A 1 233 ? -13.045 -0.636 -16.843 1.00 91.38 233 TYR A N 1
ATOM 1831 C CA . TYR A 1 233 ? -11.835 -1.474 -16.928 1.00 91.38 233 TYR A CA 1
ATOM 1832 C C . TYR A 1 233 ? -11.777 -2.387 -18.167 1.00 91.38 233 TYR A C 1
ATOM 1834 O O . TYR A 1 233 ? -10.699 -2.705 -18.661 1.00 91.38 233 TYR A O 1
ATOM 1842 N N . SER A 1 234 ? -12.925 -2.794 -18.713 1.00 88.88 234 SER A N 1
ATOM 1843 C CA . SER A 1 234 ? -12.992 -3.587 -19.955 1.00 88.88 234 SER A CA 1
ATOM 1844 C C . SER A 1 234 ? -12.622 -2.795 -21.217 1.00 88.88 234 SER A C 1
ATOM 1846 O O . SER A 1 234 ? -12.461 -3.386 -22.278 1.00 88.88 234 SER A O 1
ATOM 1848 N N . GLN A 1 235 ? -12.543 -1.465 -21.131 1.00 91.69 235 GLN A N 1
ATOM 1849 C CA . GLN A 1 235 ? -12.232 -0.558 -22.242 1.00 91.69 235 GLN A CA 1
ATOM 1850 C C . GLN A 1 235 ? -10.804 -0.010 -22.168 1.00 91.69 235 GLN A C 1
ATOM 1852 O O . GLN A 1 235 ? -10.466 0.910 -22.911 1.00 91.69 235 GLN A O 1
ATOM 1857 N N . LEU A 1 236 ? -9.979 -0.530 -21.257 1.00 91.00 236 LEU A N 1
ATOM 1858 C CA . LEU A 1 236 ? -8.605 -0.070 -21.125 1.00 91.00 236 LEU A CA 1
ATOM 1859 C C . LEU A 1 236 ? -7.813 -0.353 -22.409 1.00 91.00 236 LEU A C 1
ATOM 1861 O O . LEU A 1 236 ? -8.082 -1.301 -23.151 1.00 91.00 236 LEU A O 1
ATOM 1865 N N . SER A 1 237 ? -6.826 0.498 -22.656 1.00 87.00 237 SER A N 1
ATOM 1866 C CA . SER A 1 237 ? -5.764 0.253 -23.623 1.00 87.00 237 SER A CA 1
ATOM 1867 C C . SER A 1 237 ? -4.448 0.394 -22.879 1.00 87.00 237 SER A C 1
ATOM 1869 O O . SER A 1 237 ? -4.234 1.378 -22.170 1.00 87.00 237 SER A O 1
ATOM 1871 N N . VAL A 1 238 ? -3.605 -0.626 -22.979 1.00 87.75 238 VAL A N 1
ATOM 1872 C CA . VAL A 1 238 ? -2.306 -0.679 -22.314 1.00 87.75 238 VAL A CA 1
ATOM 1873 C C . VAL A 1 238 ? -1.245 -0.518 -23.379 1.00 87.75 238 VAL A C 1
ATOM 1875 O O . VAL A 1 238 ? -1.137 -1.350 -24.277 1.00 87.75 238 VAL A O 1
ATOM 1878 N N . GLN A 1 239 ? -0.459 0.543 -23.263 1.00 83.19 239 GLN A N 1
ATOM 1879 C CA . GLN A 1 239 ? 0.644 0.819 -24.169 1.00 83.19 239 GLN A CA 1
ATOM 1880 C C . GLN A 1 239 ? 1.950 0.332 -23.549 1.00 83.19 239 GLN A C 1
ATOM 1882 O O . GLN A 1 239 ? 2.274 0.682 -22.416 1.00 83.19 239 GLN A O 1
ATOM 1887 N N . MET A 1 240 ? 2.687 -0.489 -24.291 1.00 82.69 240 MET A N 1
ATOM 1888 C CA . MET A 1 240 ? 3.975 -1.039 -23.875 1.00 82.69 240 MET A CA 1
ATOM 1889 C C . MET A 1 240 ? 4.998 -0.832 -24.994 1.00 82.69 240 MET A C 1
ATOM 1891 O O . MET A 1 240 ? 4.748 -1.298 -26.106 1.00 82.69 240 MET A O 1
ATOM 1895 N N . PRO A 1 241 ? 6.153 -0.202 -24.733 1.00 74.25 241 PRO A N 1
ATOM 1896 C CA . PRO A 1 241 ? 7.202 -0.096 -25.737 1.00 74.25 241 PRO A CA 1
ATOM 1897 C C . PRO A 1 241 ? 7.811 -1.476 -26.044 1.00 74.25 241 PRO A C 1
ATOM 1899 O O . PRO A 1 241 ? 8.103 -2.239 -25.121 1.00 74.25 241 PRO A O 1
ATOM 1902 N N . ILE A 1 242 ? 8.031 -1.804 -27.322 1.00 70.56 242 ILE A N 1
ATOM 1903 C CA . ILE A 1 242 ? 8.842 -2.966 -27.721 1.00 70.56 242 ILE A CA 1
ATOM 1904 C C . ILE A 1 242 ? 10.279 -2.512 -27.919 1.00 70.56 242 ILE A C 1
ATOM 1906 O O . ILE A 1 242 ? 10.588 -1.702 -28.796 1.00 70.56 242 ILE A O 1
ATOM 1910 N N . ALA A 1 243 ? 11.191 -3.130 -27.181 1.00 73.00 243 ALA A N 1
ATOM 1911 C CA . ALA A 1 243 ? 12.601 -3.028 -27.495 1.00 73.00 243 ALA A CA 1
ATOM 1912 C C . ALA A 1 243 ? 12.970 -4.054 -28.578 1.00 73.00 243 ALA A C 1
ATOM 1914 O O . ALA A 1 243 ? 12.792 -5.259 -28.421 1.00 73.00 243 ALA A O 1
ATOM 1915 N N . ASP A 1 244 ? 13.515 -3.579 -29.696 1.00 80.88 244 ASP A N 1
ATOM 1916 C CA . ASP A 1 244 ? 14.107 -4.451 -30.710 1.00 80.88 244 ASP A CA 1
ATOM 1917 C C . ASP A 1 244 ? 15.381 -5.103 -30.134 1.00 80.88 244 ASP A C 1
ATOM 1919 O O . ASP A 1 244 ? 16.312 -4.375 -29.770 1.00 80.88 244 ASP A O 1
ATOM 1923 N N . PRO A 1 245 ? 15.475 -6.447 -30.065 1.00 81.62 245 PRO A N 1
ATOM 1924 C CA . PRO A 1 245 ? 16.641 -7.125 -29.509 1.00 81.62 245 PRO A CA 1
ATOM 1925 C C . PRO A 1 245 ? 17.961 -6.779 -30.183 1.00 81.62 245 PRO A C 1
ATOM 1927 O O . PRO A 1 245 ? 18.996 -6.769 -29.515 1.00 81.62 245 PRO A O 1
ATOM 1930 N N . GLU A 1 246 ? 17.943 -6.483 -31.481 1.00 83.44 246 GLU A N 1
ATOM 1931 C CA . GLU A 1 246 ? 19.148 -6.078 -32.200 1.00 83.44 246 GLU A CA 1
ATOM 1932 C C . GLU A 1 246 ? 19.574 -4.667 -31.791 1.00 83.44 246 GLU A C 1
ATOM 1934 O O . GLU A 1 246 ? 20.755 -4.438 -31.523 1.00 83.44 246 GLU A O 1
ATOM 1939 N N . LYS A 1 247 ? 18.621 -3.737 -31.646 1.00 83.81 247 LYS A N 1
ATOM 1940 C CA . LYS A 1 247 ? 18.903 -2.377 -31.158 1.00 83.81 247 LYS A CA 1
ATOM 1941 C C . LYS A 1 247 ? 19.350 -2.385 -29.702 1.00 83.81 247 LYS A C 1
ATOM 1943 O O . LYS A 1 247 ? 20.319 -1.711 -29.367 1.00 83.81 247 LYS A O 1
ATOM 1948 N N . HIS A 1 248 ? 18.696 -3.170 -28.852 1.00 81.88 248 HIS A N 1
ATOM 1949 C CA . HIS A 1 248 ? 19.058 -3.298 -27.444 1.00 81.88 248 HIS A CA 1
ATOM 1950 C C . HIS A 1 248 ? 20.476 -3.860 -27.283 1.00 81.88 248 HIS A C 1
ATOM 1952 O O . HIS A 1 248 ? 21.298 -3.314 -26.541 1.00 81.88 248 HIS A O 1
ATOM 1958 N N . PHE A 1 249 ? 20.814 -4.899 -28.054 1.00 85.69 249 PHE A N 1
ATOM 1959 C CA . PHE A 1 249 ? 22.174 -5.423 -28.078 1.00 85.69 249 PHE A CA 1
ATOM 1960 C C . PHE A 1 249 ? 23.181 -4.406 -28.637 1.00 85.69 249 PHE A C 1
ATOM 1962 O O . PHE A 1 249 ? 24.271 -4.268 -28.083 1.00 85.69 249 PHE A O 1
ATOM 1969 N N . ALA A 1 250 ? 22.824 -3.641 -29.673 1.00 85.88 250 ALA A N 1
ATOM 1970 C CA . ALA A 1 250 ? 23.680 -2.589 -30.219 1.00 85.88 250 ALA A CA 1
ATOM 1971 C C . ALA A 1 250 ? 23.961 -1.464 -29.204 1.00 85.88 250 ALA A C 1
ATOM 1973 O O . ALA A 1 250 ? 25.088 -0.971 -29.138 1.00 85.88 250 ALA A O 1
ATOM 1974 N N . VAL A 1 251 ? 22.983 -1.092 -28.368 1.00 85.06 251 VAL A N 1
ATOM 1975 C CA . VAL A 1 251 ? 23.182 -0.143 -27.256 1.00 85.06 251 VAL A CA 1
ATOM 1976 C C . VAL A 1 251 ? 24.164 -0.718 -26.233 1.00 85.06 251 VAL A C 1
ATOM 1978 O O . VAL A 1 251 ? 25.151 -0.059 -25.900 1.00 85.06 251 VAL A O 1
ATOM 1981 N N . LYS A 1 252 ? 23.972 -1.973 -25.803 1.00 85.38 252 LYS A N 1
ATOM 1982 C CA . LYS A 1 252 ? 24.905 -2.671 -24.898 1.00 85.38 252 LYS A CA 1
ATOM 1983 C C . LYS A 1 252 ? 26.320 -2.737 -25.486 1.00 85.38 252 LYS A C 1
ATOM 1985 O O . LYS A 1 252 ? 27.300 -2.484 -24.785 1.00 85.38 252 LYS A O 1
ATOM 1990 N N . GLN A 1 253 ? 26.437 -3.038 -26.779 1.00 87.25 253 GLN A N 1
ATOM 1991 C CA . GLN A 1 253 ? 27.709 -3.049 -27.498 1.00 87.25 253 GLN A CA 1
ATOM 1992 C C . GLN A 1 253 ? 28.372 -1.668 -27.462 1.00 87.25 253 GLN A C 1
ATOM 1994 O O . GLN A 1 253 ? 29.547 -1.567 -27.105 1.00 87.25 253 GLN A O 1
ATOM 1999 N N . ARG A 1 254 ? 27.625 -0.605 -27.776 1.00 86.44 254 ARG A N 1
ATOM 2000 C CA . ARG A 1 254 ? 28.121 0.777 -27.758 1.00 86.44 254 ARG A CA 1
ATOM 2001 C C . ARG A 1 254 ? 28.610 1.182 -26.366 1.00 86.44 254 ARG A C 1
ATOM 2003 O O . ARG A 1 254 ? 29.705 1.726 -26.255 1.00 86.44 254 ARG A O 1
ATOM 2010 N N . GLN A 1 255 ? 27.876 0.834 -25.309 1.00 86.38 255 GLN A N 1
ATOM 2011 C CA . GLN A 1 255 ? 28.297 1.061 -23.919 1.00 86.38 255 GLN A CA 1
ATOM 2012 C C . GLN A 1 255 ? 29.604 0.330 -23.581 1.00 86.38 255 GLN A C 1
ATOM 2014 O O . GLN A 1 255 ? 30.479 0.880 -22.916 1.00 86.38 255 GLN A O 1
ATOM 2019 N N . ILE A 1 256 ? 29.784 -0.906 -24.054 1.00 86.81 256 ILE A N 1
ATOM 2020 C CA . ILE A 1 256 ? 31.035 -1.652 -23.850 1.00 86.81 256 ILE A CA 1
ATOM 2021 C C . ILE A 1 256 ? 32.193 -0.991 -24.610 1.00 86.81 256 ILE A C 1
ATOM 2023 O O . ILE A 1 256 ? 33.260 -0.790 -24.033 1.00 86.81 256 ILE A O 1
ATOM 2027 N N . GLN A 1 257 ? 31.990 -0.590 -25.868 1.00 87.75 257 GLN A N 1
ATOM 2028 C CA . GLN A 1 257 ? 33.013 0.115 -26.650 1.00 87.75 257 GLN A CA 1
ATOM 2029 C C . GLN A 1 257 ? 33.411 1.458 -26.024 1.00 87.75 257 GLN A C 1
ATOM 2031 O O . GLN A 1 257 ? 34.582 1.830 -26.098 1.00 87.75 257 GLN A O 1
ATOM 2036 N N . LYS A 1 258 ? 32.462 2.156 -25.387 1.00 85.62 258 LYS A N 1
ATOM 2037 C CA . LYS A 1 258 ? 32.713 3.375 -24.608 1.00 85.62 258 LYS A CA 1
ATOM 2038 C C . LYS A 1 258 ? 33.524 3.105 -23.347 1.00 85.62 258 LYS A C 1
ATOM 2040 O O . LYS A 1 258 ? 34.510 3.793 -23.111 1.00 85.62 258 LYS A O 1
ATOM 2045 N N . LYS A 1 259 ? 33.167 2.075 -22.570 1.00 86.00 259 LYS A N 1
ATOM 2046 C CA . LYS A 1 259 ? 33.877 1.700 -21.329 1.00 86.00 259 LYS A CA 1
ATOM 2047 C C . LYS A 1 259 ? 35.360 1.399 -21.545 1.00 86.00 259 LYS A C 1
ATOM 2049 O O . LYS A 1 259 ? 36.161 1.648 -20.650 1.00 86.00 259 LYS A O 1
ATOM 2054 N N . PHE A 1 260 ? 35.712 0.860 -22.711 1.00 85.19 260 PHE A N 1
ATOM 2055 C CA . PHE A 1 260 ? 37.098 0.582 -23.106 1.00 85.19 260 PHE A CA 1
ATOM 2056 C C . PHE A 1 260 ? 37.684 1.625 -24.071 1.00 85.19 260 PHE A C 1
ATOM 2058 O O . PHE A 1 260 ? 38.786 1.422 -24.584 1.00 85.19 260 PHE A O 1
ATOM 2065 N N . GLY A 1 261 ? 36.941 2.696 -24.354 1.00 83.19 261 GLY A N 1
ATOM 2066 C CA . GLY A 1 261 ? 37.369 3.797 -25.205 1.00 83.19 261 GLY A CA 1
ATOM 2067 C C . GLY A 1 261 ? 38.330 4.744 -24.489 1.00 83.19 261 GLY A C 1
ATOM 2068 O O . GLY A 1 261 ? 38.427 4.754 -23.261 1.00 83.19 261 GLY A O 1
ATOM 2069 N N . GLU A 1 262 ? 39.045 5.548 -25.270 1.00 82.31 262 GLU A N 1
ATOM 2070 C CA . GLU A 1 262 ? 39.949 6.575 -24.749 1.00 82.31 262 GLU A CA 1
ATOM 2071 C C . GLU A 1 262 ? 39.245 7.935 -24.743 1.00 82.31 262 GLU A C 1
ATOM 2073 O O . GLU A 1 262 ? 38.683 8.362 -25.751 1.00 82.31 262 GLU A O 1
ATOM 2078 N N . GLU A 1 263 ? 39.270 8.624 -23.601 1.00 82.94 263 GLU A N 1
ATOM 2079 C CA . GLU A 1 263 ? 38.761 9.992 -23.490 1.00 82.94 263 GLU A CA 1
ATOM 2080 C C . GLU A 1 263 ? 39.824 10.986 -23.966 1.00 82.94 263 GLU A C 1
ATOM 2082 O O . GLU A 1 263 ? 40.909 11.077 -23.388 1.00 82.94 263 GLU A O 1
ATOM 2087 N N . VAL A 1 264 ? 39.495 11.769 -24.988 1.00 82.69 264 VAL A N 1
ATOM 2088 C CA . VAL A 1 264 ? 40.361 12.811 -25.549 1.00 82.69 264 VAL A CA 1
ATOM 2089 C C . VAL A 1 264 ? 39.730 14.174 -25.280 1.00 82.69 264 VAL A C 1
ATOM 2091 O O . VAL A 1 264 ? 38.528 14.350 -25.478 1.00 82.69 264 VAL A O 1
ATOM 2094 N N . ALA A 1 265 ? 40.519 15.142 -24.810 1.00 79.12 265 ALA A N 1
ATOM 2095 C CA . ALA A 1 265 ? 40.040 16.511 -24.617 1.00 79.12 265 ALA A CA 1
ATOM 2096 C C . ALA A 1 265 ? 39.600 17.119 -25.959 1.00 79.12 265 ALA A C 1
ATOM 2098 O O . ALA A 1 265 ? 40.242 16.898 -26.988 1.00 79.12 265 ALA A O 1
ATOM 2099 N N . VAL A 1 266 ? 38.491 17.855 -25.958 1.00 75.19 266 VAL A N 1
ATOM 2100 C CA . VAL A 1 266 ? 38.036 18.591 -27.142 1.00 75.19 266 VAL A CA 1
ATOM 2101 C C . VAL A 1 266 ? 38.601 20.001 -27.055 1.00 75.19 266 VAL A C 1
ATOM 2103 O O . VAL A 1 266 ? 38.144 20.771 -26.225 1.00 75.19 266 VAL A O 1
ATOM 2106 N N . ASP A 1 267 ? 39.568 20.347 -27.908 1.00 67.69 267 ASP A N 1
ATOM 2107 C CA . ASP A 1 267 ? 40.164 21.689 -27.898 1.00 67.69 267 ASP A CA 1
ATOM 2108 C C . ASP A 1 267 ? 39.124 22.770 -28.288 1.00 67.69 267 ASP A C 1
ATOM 2110 O O . ASP A 1 267 ? 38.583 22.733 -29.408 1.00 67.69 267 ASP A O 1
ATOM 2114 N N . PRO A 1 268 ? 38.850 23.772 -27.429 1.00 59.97 268 PRO A N 1
ATOM 2115 C CA . PRO A 1 268 ? 38.036 24.932 -27.797 1.00 59.97 268 PRO A CA 1
ATOM 2116 C C . PRO A 1 268 ? 38.768 25.794 -28.843 1.00 59.97 268 PRO A C 1
ATOM 2118 O O . PRO A 1 268 ? 39.986 25.962 -28.732 1.00 59.97 268 PRO A O 1
ATOM 2121 N N . PRO A 1 269 ? 38.092 26.380 -29.858 1.00 55.41 269 PRO A N 1
ATOM 2122 C CA . PRO A 1 269 ? 36.644 26.509 -30.072 1.00 55.41 269 PRO A CA 1
ATOM 2123 C C . PRO A 1 269 ? 36.104 25.566 -31.171 1.00 55.41 269 PRO A C 1
ATOM 2125 O O . PRO A 1 269 ? 35.236 25.939 -31.961 1.00 55.41 269 PRO A O 1
ATOM 2128 N N . THR A 1 270 ? 36.663 24.361 -31.298 1.00 65.38 270 THR A N 1
ATOM 2129 C CA . THR A 1 270 ? 36.534 23.556 -32.527 1.00 65.38 270 THR A CA 1
ATOM 2130 C C . THR A 1 270 ? 35.122 22.990 -32.756 1.00 65.38 270 THR A C 1
ATOM 2132 O O . THR A 1 270 ? 34.696 22.864 -33.904 1.00 65.38 270 THR A O 1
ATOM 2135 N N . ARG A 1 271 ? 34.384 22.656 -31.684 1.00 78.81 271 ARG A N 1
ATOM 2136 C CA . ARG A 1 271 ? 32.968 22.226 -31.704 1.00 78.81 271 ARG A CA 1
ATOM 2137 C C . ARG A 1 271 ? 32.358 22.277 -30.294 1.00 78.81 271 ARG A C 1
ATOM 2139 O O . ARG A 1 271 ? 33.090 22.132 -29.322 1.00 78.81 271 ARG A O 1
ATOM 2146 N N . GLY A 1 272 ? 31.039 22.458 -30.194 1.00 80.38 272 GLY A N 1
ATOM 2147 C CA . GLY A 1 272 ? 30.293 22.338 -28.931 1.00 80.38 272 GLY A CA 1
ATOM 2148 C C . GLY A 1 272 ? 29.924 20.889 -28.585 1.00 80.38 272 GLY A C 1
ATOM 2149 O O . GLY A 1 272 ? 30.203 19.974 -29.362 1.00 80.38 272 GLY A O 1
ATOM 2150 N N . PHE A 1 273 ? 29.281 20.687 -27.435 1.00 82.81 273 PHE A N 1
ATOM 2151 C CA . PHE A 1 273 ? 28.868 19.378 -26.918 1.00 82.81 273 PHE A CA 1
ATOM 2152 C C . PHE A 1 273 ? 27.887 18.654 -27.857 1.00 82.81 273 PHE A C 1
ATOM 2154 O O . PHE A 1 273 ? 26.851 19.208 -28.238 1.00 82.81 273 PHE A O 1
ATOM 2161 N N . THR A 1 274 ? 28.193 17.402 -28.209 1.00 83.31 274 THR A N 1
ATOM 2162 C CA . THR A 1 274 ? 27.370 16.554 -29.091 1.00 83.31 274 THR A CA 1
ATOM 2163 C C . THR A 1 274 ? 27.131 15.156 -28.503 1.00 83.31 274 THR A C 1
ATOM 2165 O O . THR A 1 274 ? 27.908 14.716 -27.655 1.00 83.31 274 THR A O 1
ATOM 2168 N N . PRO A 1 275 ? 26.082 14.420 -28.936 1.00 80.12 275 PRO A N 1
ATOM 2169 C CA . PRO A 1 275 ? 25.861 13.042 -28.493 1.00 80.12 275 PRO A CA 1
ATOM 2170 C C . PRO A 1 275 ? 27.084 12.151 -28.759 1.00 80.12 275 PRO A C 1
ATOM 2172 O O . PRO A 1 275 ? 27.548 12.061 -29.896 1.00 80.12 275 PRO A O 1
ATOM 2175 N N . GLY A 1 276 ? 27.607 11.525 -27.701 1.00 74.50 276 GLY A N 1
ATOM 2176 C CA . GLY A 1 276 ? 28.847 10.739 -27.723 1.00 74.50 276 GLY A CA 1
ATOM 2177 C C . GLY A 1 276 ? 30.014 11.390 -26.971 1.00 74.50 276 GLY A C 1
ATOM 2178 O O . GLY A 1 276 ? 30.965 10.692 -26.615 1.00 74.50 276 GLY A O 1
ATOM 2179 N N . ASP A 1 277 ? 29.918 12.689 -26.679 1.00 81.81 277 ASP A N 1
ATOM 2180 C CA . ASP A 1 277 ? 30.852 13.407 -25.814 1.00 81.81 277 ASP A CA 1
ATOM 2181 C C . ASP A 1 277 ? 30.484 13.237 -24.329 1.00 81.81 277 ASP A C 1
ATOM 2183 O O . ASP A 1 277 ? 29.341 12.956 -23.962 1.00 81.81 277 ASP A O 1
ATOM 2187 N N . VAL A 1 278 ? 31.470 13.456 -23.462 1.00 81.75 278 VAL A N 1
ATOM 2188 C CA . VAL A 1 278 ? 31.313 13.532 -22.010 1.00 81.75 278 VAL A CA 1
ATOM 2189 C C . VAL A 1 278 ? 31.627 14.953 -21.576 1.00 81.75 278 VAL A C 1
ATOM 2191 O O . VAL A 1 278 ? 32.735 15.446 -21.795 1.00 81.75 278 VAL A O 1
ATOM 2194 N N . ALA A 1 279 ? 30.669 15.593 -20.916 1.00 81.62 279 ALA A N 1
ATOM 2195 C CA . ALA A 1 279 ? 30.857 16.896 -20.298 1.00 81.62 279 ALA A CA 1
ATOM 2196 C C . ALA A 1 279 ? 30.878 16.773 -18.773 1.00 81.62 279 ALA A C 1
ATOM 2198 O O . ALA A 1 279 ? 30.145 15.977 -18.187 1.00 81.62 279 ALA A O 1
ATOM 2199 N N . ILE A 1 280 ? 31.701 17.581 -18.115 1.00 82.75 280 ILE A N 1
ATOM 2200 C CA . ILE A 1 280 ? 31.557 17.860 -16.687 1.00 82.75 280 ILE A CA 1
ATOM 2201 C C . ILE A 1 280 ? 30.756 19.150 -16.587 1.00 82.75 280 ILE A C 1
ATOM 2203 O O . ILE A 1 280 ? 31.226 20.199 -17.021 1.00 82.75 280 ILE A O 1
ATOM 2207 N N . VAL A 1 281 ? 29.538 19.060 -16.058 1.00 78.94 281 VAL A N 1
ATOM 2208 C CA . VAL A 1 281 ? 28.601 20.184 -16.001 1.00 78.94 281 VAL A CA 1
ATOM 2209 C C . VAL A 1 281 ? 28.333 20.545 -14.549 1.00 78.94 281 VAL A C 1
ATOM 2211 O O . VAL A 1 281 ? 27.967 19.677 -13.754 1.00 78.94 281 VAL A O 1
ATOM 2214 N N . SER A 1 282 ? 28.480 21.819 -14.198 1.00 77.81 282 SER A N 1
ATOM 2215 C CA . SER A 1 282 ? 27.976 22.359 -12.937 1.00 77.81 282 SER A CA 1
ATOM 2216 C C . SER A 1 282 ? 26.658 23.094 -13.156 1.00 77.81 282 SER A C 1
ATOM 2218 O O . SER A 1 282 ? 26.452 23.773 -14.160 1.00 77.81 282 SER A O 1
ATOM 2220 N N . TYR A 1 283 ? 25.731 22.926 -12.215 1.00 75.12 283 TYR A N 1
ATOM 2221 C CA . TYR A 1 283 ? 24.410 23.549 -12.258 1.00 75.12 283 TYR A CA 1
ATOM 2222 C C . TYR A 1 283 ? 24.118 24.333 -10.980 1.00 75.12 283 TYR A C 1
ATOM 2224 O O . TYR A 1 283 ? 24.528 23.951 -9.880 1.00 75.12 283 TYR A O 1
ATOM 2232 N N . LYS A 1 284 ? 23.362 25.422 -11.122 1.00 71.88 284 LYS A N 1
ATOM 2233 C CA . LYS A 1 284 ? 22.829 26.226 -10.018 1.00 71.88 284 LYS A CA 1
ATOM 2234 C C . LYS A 1 284 ? 21.346 26.478 -10.234 1.00 71.88 284 LYS A C 1
ATOM 2236 O O . LYS A 1 284 ? 20.963 26.984 -11.281 1.00 71.88 284 LYS A O 1
ATOM 2241 N N . PHE A 1 285 ? 20.533 26.149 -9.234 1.00 67.19 285 PHE A N 1
ATOM 2242 C CA . PHE A 1 285 ? 19.085 26.356 -9.265 1.00 67.19 285 PHE A CA 1
ATOM 2243 C C . PHE A 1 285 ? 18.704 27.641 -8.524 1.00 67.19 285 PHE A C 1
ATOM 2245 O O . PHE A 1 285 ? 19.126 27.849 -7.384 1.00 67.19 285 PHE A O 1
ATOM 2252 N N . LYS A 1 286 ? 17.856 28.467 -9.136 1.00 65.38 286 LYS A N 1
ATOM 2253 C CA . LYS A 1 286 ? 17.178 29.613 -8.519 1.00 65.38 286 LYS A CA 1
ATOM 2254 C C . LYS A 1 286 ? 15.670 29.499 -8.759 1.00 65.38 286 LYS A C 1
ATOM 2256 O O . LYS A 1 286 ? 15.248 29.086 -9.832 1.00 65.38 286 LYS A O 1
ATOM 2261 N N . GLN A 1 287 ? 14.854 29.839 -7.761 1.00 58.78 287 GLN A N 1
ATOM 2262 C CA . GLN A 1 287 ? 13.411 30.015 -7.972 1.00 58.78 287 GLN A CA 1
ATOM 2263 C C . GLN A 1 287 ? 13.148 31.351 -8.659 1.00 58.78 287 GLN A C 1
ATOM 2265 O O . GLN A 1 287 ? 13.759 32.358 -8.297 1.00 58.78 287 GLN A O 1
ATOM 2270 N N . THR A 1 288 ? 12.195 31.364 -9.583 1.00 54.62 288 THR A N 1
ATOM 2271 C CA . THR A 1 288 ? 11.584 32.588 -10.102 1.00 54.62 288 THR A CA 1
ATOM 2272 C C . THR A 1 288 ? 10.747 33.254 -8.998 1.00 54.62 288 THR A C 1
ATOM 2274 O O . THR A 1 288 ? 10.083 32.576 -8.211 1.00 54.62 288 THR A O 1
ATOM 2277 N N . GLU A 1 289 ? 10.787 34.588 -8.906 1.00 48.12 289 GLU A N 1
ATOM 2278 C CA . GLU A 1 289 ? 10.258 35.368 -7.767 1.00 48.12 289 GLU A CA 1
ATOM 2279 C C . GLU A 1 289 ? 8.735 35.248 -7.527 1.00 48.12 289 GLU A C 1
ATOM 2281 O O . GLU A 1 289 ? 8.251 35.664 -6.475 1.00 48.12 289 GLU A O 1
ATOM 2286 N N . GLU A 1 290 ? 7.971 34.637 -8.437 1.00 45.47 290 GLU A N 1
ATOM 2287 C CA . GLU A 1 290 ? 6.508 34.527 -8.335 1.00 45.47 290 GLU A CA 1
ATOM 2288 C C . GLU A 1 290 ? 5.999 33.561 -7.244 1.00 45.47 290 GLU A C 1
ATOM 2290 O O . GLU A 1 290 ? 4.871 33.729 -6.787 1.00 45.47 290 GLU A O 1
ATOM 2295 N N . ASN A 1 291 ? 6.808 32.607 -6.755 1.00 43.50 291 ASN A N 1
ATOM 2296 C CA . ASN A 1 291 ? 6.340 31.543 -5.840 1.00 43.50 291 ASN A CA 1
ATOM 2297 C C . ASN A 1 291 ? 7.073 31.447 -4.482 1.00 43.50 291 ASN A C 1
ATOM 2299 O O . ASN A 1 291 ? 7.053 30.403 -3.832 1.00 43.50 291 ASN A O 1
ATOM 2303 N N . GLY A 1 292 ? 7.652 32.550 -3.994 1.00 41.31 292 GLY A N 1
ATOM 2304 C CA . GLY A 1 292 ? 8.191 32.641 -2.628 1.00 41.31 292 GLY A CA 1
ATOM 2305 C C . GLY A 1 292 ? 9.633 32.146 -2.506 1.00 41.31 292 GLY A C 1
ATOM 2306 O O . GLY A 1 292 ? 9.884 31.004 -2.142 1.00 41.31 292 GLY A O 1
ATOM 2307 N N . GLY A 1 293 ? 10.578 33.053 -2.771 1.00 35.00 293 GLY A N 1
ATOM 2308 C CA . GLY A 1 293 ? 12.012 32.781 -2.883 1.00 35.00 293 GLY A CA 1
ATOM 2309 C C . GLY A 1 293 ? 12.661 32.113 -1.666 1.00 35.00 293 GLY A C 1
ATOM 2310 O O . GLY A 1 293 ? 13.055 32.774 -0.702 1.00 35.00 293 GLY A O 1
ATOM 2311 N N . GLY A 1 294 ? 12.870 30.802 -1.772 1.00 44.88 294 GLY A N 1
ATOM 2312 C CA . GLY A 1 294 ? 13.818 30.033 -0.970 1.00 44.88 294 GLY A CA 1
ATOM 2313 C C . GLY A 1 294 ? 14.695 29.148 -1.870 1.00 44.88 294 GLY A C 1
ATOM 2314 O O . GLY A 1 294 ? 14.261 28.735 -2.944 1.00 44.88 294 GLY A O 1
ATOM 2315 N N . PRO A 1 295 ? 15.947 28.836 -1.485 1.00 45.50 295 PRO A N 1
ATOM 2316 C CA . PRO A 1 295 ? 16.801 27.967 -2.288 1.00 45.50 295 PRO A CA 1
ATOM 2317 C C . PRO A 1 295 ? 16.233 26.539 -2.345 1.00 45.50 295 PRO A C 1
ATOM 2319 O O . PRO A 1 295 ? 16.192 25.832 -1.335 1.00 45.50 295 PRO A O 1
ATOM 2322 N N . ILE A 1 296 ? 15.871 26.098 -3.556 1.00 51.56 296 ILE A N 1
ATOM 2323 C CA . ILE A 1 296 ? 15.394 24.745 -3.914 1.00 51.56 296 ILE A CA 1
ATOM 2324 C C . ILE A 1 296 ? 16.290 23.639 -3.322 1.00 51.56 296 ILE A C 1
ATOM 2326 O O . ILE A 1 296 ? 15.829 22.556 -2.959 1.00 51.56 296 ILE A O 1
ATOM 2330 N N . PHE A 1 297 ? 17.584 23.930 -3.166 1.00 44.47 297 PHE A N 1
ATOM 2331 C CA . PHE A 1 297 ? 18.606 22.987 -2.719 1.00 44.47 297 PHE A CA 1
ATOM 2332 C C . PHE A 1 297 ? 18.332 22.365 -1.341 1.00 44.47 297 PHE A C 1
ATOM 2334 O O . PHE A 1 297 ? 18.731 21.229 -1.099 1.00 44.47 297 PHE A O 1
ATOM 2341 N N . ALA A 1 298 ? 17.634 23.066 -0.440 1.00 42.62 298 ALA A N 1
ATOM 2342 C CA . ALA A 1 298 ? 17.290 22.513 0.872 1.00 42.62 298 ALA A CA 1
ATOM 2343 C C . ALA A 1 298 ? 16.168 21.456 0.806 1.00 42.62 298 ALA A C 1
ATOM 2345 O O . ALA A 1 298 ? 16.090 20.608 1.691 1.00 42.62 298 ALA A O 1
ATOM 2346 N N . ALA A 1 299 ? 15.336 21.489 -0.242 1.00 40.97 299 ALA A N 1
ATOM 2347 C CA . ALA A 1 299 ? 14.256 20.531 -0.483 1.00 40.97 299 ALA A CA 1
ATOM 2348 C C . ALA A 1 299 ? 14.662 19.387 -1.433 1.00 40.97 299 ALA A C 1
ATOM 2350 O O . ALA A 1 299 ? 14.178 18.272 -1.277 1.00 40.97 299 ALA A O 1
ATOM 2351 N N . ILE A 1 300 ? 15.574 19.642 -2.379 1.00 44.00 300 ILE A N 1
ATOM 2352 C CA . ILE A 1 300 ? 16.057 18.659 -3.371 1.00 44.00 300 ILE A CA 1
ATOM 2353 C C . ILE A 1 300 ? 17.340 17.923 -2.916 1.00 44.00 300 ILE A C 1
ATOM 2355 O O . ILE A 1 300 ? 17.696 16.874 -3.448 1.00 44.00 300 ILE A O 1
ATOM 2359 N N . GLY A 1 301 ? 18.044 18.444 -1.905 1.00 38.50 301 GLY A N 1
ATOM 2360 C CA . GLY A 1 301 ? 19.436 18.117 -1.561 1.00 38.50 301 GLY A CA 1
ATOM 2361 C C . GLY A 1 301 ? 19.770 16.735 -0.976 1.00 38.50 301 GLY A C 1
ATOM 2362 O O . GLY A 1 301 ? 20.773 16.641 -0.263 1.00 38.50 301 GLY A O 1
ATOM 2363 N N . ALA A 1 302 ? 19.011 15.673 -1.257 1.00 37.00 302 ALA A N 1
ATOM 2364 C CA . ALA A 1 302 ? 19.390 14.319 -0.831 1.00 37.00 302 ALA A CA 1
ATOM 2365 C C . ALA A 1 302 ? 19.006 13.173 -1.785 1.00 37.00 302 ALA A C 1
ATOM 2367 O O . ALA A 1 302 ? 19.774 12.217 -1.850 1.00 37.00 302 ALA A O 1
ATOM 2368 N N . ASP A 1 303 ? 17.895 13.260 -2.529 1.00 35.12 303 ASP A N 1
ATOM 2369 C CA . ASP A 1 303 ? 17.243 12.037 -3.038 1.00 35.12 303 ASP A CA 1
ATOM 2370 C C . ASP A 1 303 ? 16.944 11.993 -4.552 1.00 35.12 303 ASP A C 1
ATOM 2372 O O . ASP A 1 303 ? 16.394 11.000 -5.020 1.00 35.12 303 ASP A O 1
ATOM 2376 N N . ILE A 1 304 ? 17.359 12.981 -5.360 1.00 36.41 304 ILE A N 1
ATOM 2377 C CA . ILE A 1 304 ? 17.431 12.754 -6.818 1.00 36.41 304 ILE A CA 1
ATOM 2378 C C . ILE A 1 304 ? 18.712 11.952 -7.091 1.00 36.41 304 ILE A C 1
ATOM 2380 O O . ILE A 1 304 ? 19.787 12.407 -6.683 1.00 36.41 304 ILE A O 1
ATOM 2384 N N . PRO A 1 305 ? 18.657 10.797 -7.784 1.00 30.58 305 PRO A N 1
ATOM 2385 C CA . PRO A 1 305 ? 19.838 10.042 -8.185 1.00 30.58 305 PRO A CA 1
ATOM 2386 C C . PRO A 1 305 ? 20.565 10.769 -9.327 1.00 30.58 305 PRO A C 1
ATOM 2388 O O . PRO A 1 305 ? 20.678 10.273 -10.441 1.00 30.58 305 PRO A O 1
ATOM 2391 N N . LEU A 1 306 ? 21.081 11.966 -9.057 1.00 36.88 306 LEU A N 1
ATOM 2392 C CA . LEU A 1 306 ? 22.118 12.570 -9.875 1.00 36.88 306 LEU A CA 1
ATOM 2393 C C . LEU A 1 306 ? 23.400 11.826 -9.517 1.00 36.88 306 LEU A C 1
ATOM 2395 O O . LEU A 1 306 ? 23.881 11.900 -8.384 1.00 36.88 306 LEU A O 1
ATOM 2399 N N . VAL A 1 307 ? 23.878 11.020 -10.464 1.00 30.89 307 VAL A N 1
ATOM 2400 C CA . VAL A 1 307 ? 25.075 10.180 -10.360 1.00 30.89 307 VAL A CA 1
ATOM 2401 C C . VAL A 1 307 ? 26.192 10.964 -9.658 1.00 30.89 307 VAL A C 1
ATOM 2403 O O . VAL A 1 307 ? 26.741 11.927 -10.188 1.00 30.89 307 VAL A O 1
ATOM 2406 N N . MET A 1 308 ? 26.467 10.581 -8.406 1.00 28.22 308 MET A N 1
ATOM 2407 C CA . MET A 1 308 ? 27.397 11.267 -7.510 1.00 28.22 308 MET A CA 1
ATOM 2408 C C . MET A 1 308 ? 28.795 11.360 -8.120 1.00 28.22 308 MET A C 1
ATOM 2410 O O . MET A 1 308 ? 29.367 10.314 -8.397 1.00 28.22 308 MET A O 1
ATOM 2414 N N . HIS A 1 309 ? 29.430 12.540 -8.079 1.00 33.97 309 HIS A N 1
ATOM 2415 C CA . HIS A 1 309 ? 30.829 12.643 -7.645 1.00 33.97 309 HIS A CA 1
ATOM 2416 C C . HIS A 1 309 ? 31.142 13.959 -6.892 1.00 33.97 309 HIS A C 1
ATOM 2418 O O . HIS A 1 309 ? 30.986 15.059 -7.395 1.00 33.97 309 HIS A O 1
ATOM 2424 N N . ARG A 1 310 ? 31.641 13.760 -5.660 1.00 32.38 310 ARG A N 1
ATOM 2425 C CA . ARG A 1 310 ? 32.524 14.587 -4.807 1.00 32.38 310 ARG A CA 1
ATOM 2426 C C . ARG A 1 310 ? 32.141 16.048 -4.481 1.00 32.38 310 ARG A C 1
ATOM 2428 O O . ARG A 1 310 ? 32.319 16.962 -5.268 1.00 32.38 310 ARG A O 1
ATOM 2435 N N . ARG A 1 311 ? 31.826 16.274 -3.193 1.00 31.81 311 ARG A N 1
ATOM 2436 C CA . ARG A 1 311 ? 31.939 17.582 -2.516 1.00 31.81 311 ARG A CA 1
ATOM 2437 C C . ARG A 1 311 ? 33.405 18.029 -2.476 1.00 31.81 311 ARG A C 1
ATOM 2439 O O . ARG A 1 311 ? 34.237 17.293 -1.939 1.00 31.81 311 ARG A O 1
ATOM 2446 N N . ILE A 1 312 ? 33.693 19.236 -2.951 1.00 31.38 312 ILE A N 1
ATOM 2447 C CA . ILE A 1 312 ? 34.898 19.983 -2.579 1.00 31.38 312 ILE A CA 1
ATOM 2448 C C . ILE A 1 312 ? 34.417 21.232 -1.827 1.00 31.38 312 ILE A C 1
ATOM 2450 O O . ILE A 1 312 ? 33.730 22.081 -2.376 1.00 31.38 312 ILE A O 1
ATOM 2454 N N . ASP A 1 313 ? 34.700 21.250 -0.526 1.00 33.88 313 ASP A N 1
ATOM 2455 C CA . ASP A 1 313 ? 34.814 22.438 0.325 1.00 33.88 313 ASP A CA 1
ATOM 2456 C C . ASP A 1 313 ? 33.628 23.412 0.415 1.00 33.88 313 ASP A C 1
ATOM 2458 O O . ASP A 1 313 ? 33.763 24.609 0.201 1.00 33.88 313 ASP A O 1
ATOM 2462 N N . GLY A 1 314 ? 32.475 22.920 0.882 1.00 36.19 314 GLY A N 1
ATOM 2463 C CA . GLY A 1 314 ? 31.538 23.726 1.688 1.00 36.19 314 GLY A CA 1
ATOM 2464 C C . GLY A 1 314 ? 30.795 24.885 1.005 1.00 36.19 314 GLY A C 1
ATOM 2465 O O . GLY A 1 314 ? 29.915 25.464 1.638 1.00 36.19 314 GLY A O 1
ATOM 2466 N N . SER A 1 315 ? 31.061 25.183 -0.265 1.00 33.44 315 SER A N 1
ATOM 2467 C CA . SER A 1 315 ? 30.318 26.154 -1.070 1.00 33.44 315 SER A CA 1
ATOM 2468 C C . SER A 1 315 ? 30.059 25.602 -2.474 1.00 33.44 315 SER A C 1
ATOM 2470 O O . SER A 1 315 ? 30.968 25.499 -3.285 1.00 33.44 315 SER A O 1
ATOM 2472 N N . GLU A 1 316 ? 28.801 25.226 -2.707 1.00 48.78 316 GLU A N 1
ATOM 2473 C CA . GLU A 1 316 ? 28.077 25.246 -3.987 1.00 48.78 316 GLU A CA 1
ATOM 2474 C C . GLU A 1 316 ? 28.869 24.957 -5.284 1.00 48.78 316 GLU A C 1
ATOM 2476 O O . GLU A 1 316 ? 28.988 25.831 -6.137 1.00 48.78 316 GLU A O 1
ATOM 2481 N N . VAL A 1 317 ? 29.324 23.710 -5.473 1.00 43.22 317 VAL A N 1
ATOM 2482 C CA . VAL A 1 317 ? 29.501 23.095 -6.806 1.00 43.22 317 VAL A CA 1
ATOM 2483 C C . VAL A 1 317 ? 29.221 21.586 -6.708 1.00 43.22 317 VAL A C 1
ATOM 2485 O O . VAL A 1 317 ? 29.843 20.884 -5.908 1.00 43.22 317 VAL A O 1
ATOM 2488 N N . GLN A 1 318 ? 28.271 21.082 -7.504 1.00 55.28 318 GLN A N 1
ATOM 2489 C CA . GLN A 1 318 ? 28.133 19.660 -7.843 1.00 55.28 318 GLN A CA 1
ATOM 2490 C C . GLN A 1 318 ? 28.457 19.538 -9.333 1.00 55.28 318 GLN A C 1
ATOM 2492 O O . GLN A 1 318 ? 27.622 19.848 -10.175 1.00 55.28 318 GLN A O 1
ATOM 2497 N N . ALA A 1 319 ? 29.696 19.176 -9.652 1.00 57.41 319 ALA A N 1
ATOM 2498 C CA . ALA A 1 319 ? 30.104 18.903 -11.021 1.00 57.41 319 ALA A CA 1
ATOM 2499 C C . ALA A 1 319 ? 29.665 17.472 -11.365 1.00 57.41 319 ALA A C 1
ATOM 2501 O O . ALA A 1 319 ? 30.146 16.511 -10.759 1.00 57.41 319 ALA A O 1
ATOM 2502 N N . VAL A 1 320 ? 28.716 17.325 -12.288 1.00 67.75 320 VAL A N 1
ATOM 2503 C CA . VAL A 1 320 ? 28.180 16.023 -12.703 1.00 67.75 320 VAL A CA 1
ATOM 2504 C C . VAL A 1 320 ? 28.751 15.653 -14.062 1.00 67.75 320 VAL A C 1
ATOM 2506 O O . VAL A 1 320 ? 28.772 16.457 -14.993 1.00 67.75 320 VAL A O 1
ATOM 2509 N N . ARG A 1 321 ? 29.229 14.411 -14.168 1.00 71.62 321 ARG A N 1
ATOM 2510 C CA . ARG A 1 321 ? 29.633 13.816 -15.440 1.00 71.62 321 ARG A CA 1
ATOM 2511 C C . ARG A 1 321 ? 28.370 13.500 -16.238 1.00 71.62 321 ARG A C 1
ATOM 2513 O O . ARG A 1 321 ? 27.590 12.645 -15.831 1.00 71.62 321 ARG A O 1
ATOM 2520 N N . TYR A 1 322 ? 28.196 14.184 -17.357 1.00 74.06 322 TYR A N 1
ATOM 2521 C CA . TYR A 1 322 ? 27.088 14.006 -18.278 1.00 74.06 322 TYR A CA 1
ATOM 2522 C C . TYR A 1 322 ? 27.573 13.328 -19.560 1.00 74.06 322 TYR A C 1
ATOM 2524 O O . TYR A 1 322 ? 28.457 13.844 -20.244 1.00 74.06 322 TYR A O 1
ATOM 2532 N N . ASP A 1 323 ? 26.985 12.176 -19.872 1.00 74.62 323 ASP A N 1
ATOM 2533 C CA . ASP A 1 323 ? 27.073 11.524 -21.179 1.00 74.62 323 ASP A CA 1
ATOM 2534 C C . ASP A 1 323 ? 25.661 11.524 -21.769 1.00 74.62 323 ASP A C 1
ATOM 2536 O O . ASP A 1 323 ? 24.750 10.918 -21.202 1.00 74.62 323 ASP A O 1
ATOM 2540 N N . ALA A 1 324 ? 25.489 12.211 -22.900 1.00 69.12 324 ALA A N 1
ATOM 2541 C CA . ALA A 1 324 ? 24.195 12.374 -23.563 1.00 69.12 324 ALA A CA 1
ATOM 2542 C C . ALA A 1 324 ? 23.562 11.057 -24.044 1.00 69.12 324 ALA A C 1
ATOM 2544 O O . ALA A 1 324 ? 22.399 11.056 -24.436 1.00 69.12 324 ALA A O 1
ATOM 2545 N N . GLU A 1 325 ? 24.308 9.950 -24.060 1.00 67.94 325 GLU A N 1
ATOM 2546 C CA . GLU A 1 325 ? 23.788 8.633 -24.440 1.00 67.94 325 GLU A CA 1
ATOM 2547 C C . GLU A 1 325 ? 23.545 7.700 -23.245 1.00 67.94 325 GLU A C 1
ATOM 2549 O O . GLU A 1 325 ? 22.961 6.634 -23.434 1.00 67.94 325 GLU A O 1
ATOM 2554 N N . GLU A 1 326 ? 24.015 8.046 -22.041 1.00 62.34 326 GLU A N 1
ATOM 2555 C CA . GLU A 1 326 ? 23.870 7.200 -20.842 1.00 62.34 326 GLU A CA 1
ATOM 2556 C C . GLU A 1 326 ? 23.003 7.832 -19.749 1.00 62.34 326 GLU A C 1
ATOM 2558 O O . GLU A 1 326 ? 22.409 7.105 -18.954 1.00 62.34 326 GLU A O 1
ATOM 2563 N N . VAL A 1 327 ? 22.937 9.163 -19.678 1.00 63.16 327 VAL A N 1
ATOM 2564 C CA . VAL A 1 327 ? 22.231 9.882 -18.614 1.00 63.16 327 VAL A CA 1
ATOM 2565 C C . VAL A 1 327 ? 21.124 10.726 -19.231 1.00 63.16 327 VAL A C 1
ATOM 2567 O O . VAL A 1 327 ? 21.398 11.639 -20.001 1.00 63.16 327 VAL A O 1
ATOM 2570 N N . GLU A 1 328 ? 19.873 10.472 -18.855 1.00 61.34 328 GLU A N 1
ATOM 2571 C CA . GLU A 1 328 ? 18.778 11.406 -19.121 1.00 61.34 328 GLU A CA 1
ATOM 2572 C C . GLU A 1 328 ? 18.771 12.487 -18.035 1.00 61.34 328 GLU A C 1
ATOM 2574 O O . GLU A 1 328 ? 18.561 12.215 -16.852 1.00 61.34 328 GLU A O 1
ATOM 2579 N N . LEU A 1 329 ? 19.049 13.732 -18.427 1.00 65.81 329 LEU A N 1
ATOM 2580 C CA . LEU A 1 329 ? 18.847 14.889 -17.554 1.00 65.81 329 LEU A CA 1
ATOM 2581 C C . LEU A 1 329 ? 17.371 15.292 -17.542 1.00 65.81 329 LEU A C 1
ATOM 2583 O O . LEU A 1 329 ? 16.603 14.913 -18.424 1.00 65.81 329 LEU A O 1
ATOM 2587 N N . MET A 1 330 ? 16.990 16.113 -16.558 1.00 68.31 330 MET A N 1
ATOM 2588 C CA . MET A 1 330 ? 15.653 16.707 -16.505 1.00 68.31 330 MET A CA 1
ATOM 2589 C C . MET A 1 330 ? 15.285 17.315 -17.875 1.00 68.31 330 MET A C 1
ATOM 2591 O O . MET A 1 330 ? 16.134 18.002 -18.467 1.00 68.31 330 MET A O 1
ATOM 2595 N N . PRO A 1 331 ? 14.052 17.092 -18.375 1.00 68.56 331 PRO A N 1
ATOM 2596 C CA . PRO A 1 331 ? 13.591 17.668 -19.634 1.00 68.56 331 PRO A CA 1
ATOM 2597 C C . PRO A 1 331 ? 13.908 19.165 -19.710 1.00 68.56 331 PRO A C 1
ATOM 2599 O O . PRO A 1 331 ? 13.712 19.887 -18.741 1.00 68.56 331 PRO A O 1
ATOM 2602 N N . GLY A 1 332 ? 14.456 19.630 -20.832 1.00 73.00 332 GLY A N 1
ATOM 2603 C CA . GLY A 1 332 ? 14.900 21.019 -21.014 1.00 73.00 332 GLY A CA 1
ATOM 2604 C C . GLY A 1 332 ? 16.358 21.307 -20.620 1.00 73.00 332 GLY A C 1
ATOM 2605 O O . GLY A 1 332 ? 16.976 22.171 -21.237 1.00 73.00 332 GLY A O 1
ATOM 2606 N N . ILE A 1 333 ? 16.969 20.562 -19.686 1.00 76.88 333 ILE A N 1
ATOM 2607 C CA . ILE A 1 333 ? 18.411 20.703 -19.389 1.00 76.88 333 ILE A CA 1
ATOM 2608 C C . ILE A 1 333 ? 19.252 20.016 -20.469 1.00 76.88 333 ILE A C 1
ATOM 2610 O O . ILE A 1 333 ? 20.186 20.621 -20.995 1.00 76.88 333 ILE A O 1
ATOM 2614 N N . GLY A 1 334 ? 18.922 18.767 -20.817 1.00 75.25 334 GLY A N 1
ATOM 2615 C CA . GLY A 1 334 ? 19.676 17.996 -21.812 1.00 75.25 334 GLY A CA 1
ATOM 2616 C C . GLY A 1 334 ? 19.747 18.704 -23.168 1.00 75.25 334 GLY A C 1
ATOM 2617 O O . GLY A 1 334 ? 20.821 18.803 -23.755 1.00 75.25 334 GLY A O 1
ATOM 2618 N N . GLU A 1 335 ? 18.629 19.285 -23.612 1.00 80.75 335 GLU A N 1
ATOM 2619 C CA . GLU A 1 335 ? 18.540 20.070 -24.850 1.00 80.75 335 GLU A CA 1
ATOM 2620 C C . GLU A 1 335 ? 19.338 21.373 -24.784 1.00 80.75 335 GLU A C 1
ATOM 2622 O O . GLU A 1 335 ? 19.926 21.799 -25.777 1.00 80.75 335 GLU A O 1
ATOM 2627 N N . ALA A 1 336 ? 19.389 22.012 -23.615 1.00 81.06 336 ALA A N 1
ATOM 2628 C CA . ALA A 1 336 ? 20.088 23.274 -23.461 1.00 81.06 336 ALA A CA 1
ATOM 2629 C C . ALA A 1 336 ? 21.613 23.144 -23.508 1.00 81.06 336 ALA A C 1
ATOM 2631 O O . ALA A 1 336 ? 22.262 24.097 -23.950 1.00 81.06 336 ALA A O 1
ATOM 2632 N N . ILE A 1 337 ? 22.149 22.002 -23.060 1.00 82.00 337 ILE A N 1
ATOM 2633 C CA . ILE A 1 337 ? 23.586 21.684 -23.045 1.00 82.00 337 ILE A CA 1
ATOM 2634 C C . ILE A 1 337 ? 24.091 21.324 -24.448 1.00 82.00 337 ILE A C 1
ATOM 2636 O O . ILE A 1 337 ? 25.266 21.533 -24.751 1.00 82.00 337 ILE A O 1
ATOM 2640 N N . LEU A 1 338 ? 23.222 20.819 -25.332 1.00 84.94 338 LEU A N 1
ATOM 2641 C CA . LEU A 1 338 ? 23.596 20.518 -26.714 1.00 84.94 338 LEU A CA 1
ATOM 2642 C C . LEU A 1 338 ? 24.147 21.769 -27.412 1.00 84.94 338 LEU A C 1
ATOM 2644 O O . LEU A 1 338 ? 23.506 22.818 -27.469 1.00 84.94 338 LEU A O 1
ATOM 2648 N N . GLY A 1 339 ? 25.354 21.638 -27.959 1.00 82.56 339 GLY A N 1
ATOM 2649 C CA . GLY A 1 339 ? 26.054 22.703 -28.670 1.00 82.56 339 GLY A CA 1
ATOM 2650 C C . GLY A 1 339 ? 26.809 23.706 -27.793 1.00 82.56 339 GLY A C 1
ATOM 2651 O O . GLY A 1 339 ? 27.529 24.523 -28.363 1.00 82.56 339 GLY A O 1
ATOM 2652 N N . MET A 1 340 ? 26.713 23.635 -26.459 1.00 84.62 340 MET A N 1
ATOM 2653 C CA . MET A 1 340 ? 27.502 24.498 -25.570 1.00 84.62 340 MET A CA 1
ATOM 2654 C C . MET A 1 340 ? 28.998 24.162 -25.653 1.00 84.62 340 MET A C 1
ATOM 2656 O O . MET A 1 340 ? 29.381 22.998 -25.805 1.00 84.62 340 MET A O 1
ATOM 2660 N N . GLN A 1 341 ? 29.843 25.182 -25.561 1.00 84.94 341 GLN A N 1
ATOM 2661 C CA . GLN A 1 341 ? 31.299 25.049 -25.537 1.00 84.94 341 GLN A CA 1
ATOM 2662 C C . GLN A 1 341 ? 31.831 24.872 -24.108 1.00 84.94 341 GLN A C 1
ATOM 2664 O O . GLN A 1 341 ? 31.131 25.117 -23.126 1.00 84.94 341 GLN A O 1
ATOM 2669 N N . GLU A 1 342 ? 33.085 24.435 -23.992 1.00 83.31 342 GLU A N 1
ATOM 2670 C CA . GLU A 1 342 ? 33.799 24.442 -22.712 1.00 83.31 342 GLU A CA 1
ATOM 2671 C C . GLU A 1 342 ? 33.869 25.872 -22.149 1.00 83.31 342 GLU A C 1
ATOM 2673 O O . GLU A 1 342 ? 34.018 26.836 -22.900 1.00 83.31 342 GLU A O 1
ATOM 2678 N N . ASP A 1 343 ? 33.709 25.996 -20.832 1.00 83.25 343 ASP A N 1
ATOM 2679 C CA . ASP A 1 343 ? 33.584 27.240 -20.064 1.00 83.25 343 ASP A CA 1
ATOM 2680 C C . ASP A 1 343 ? 32.358 28.119 -20.381 1.00 83.25 343 ASP A C 1
ATOM 2682 O O . ASP A 1 343 ? 32.198 29.189 -19.784 1.00 83.25 343 ASP A O 1
ATOM 2686 N N . GLU A 1 344 ? 31.446 27.677 -21.253 1.00 83.81 344 GLU A N 1
ATOM 2687 C CA . GLU A 1 344 ? 30.209 28.403 -21.543 1.00 83.81 344 GLU A CA 1
ATOM 2688 C C . GLU A 1 344 ? 29.206 28.284 -20.384 1.00 83.81 344 GLU A C 1
ATOM 2690 O O . GLU A 1 344 ? 28.958 27.197 -19.853 1.00 83.81 344 GLU A O 1
ATOM 2695 N N . GLU A 1 345 ? 28.601 29.417 -20.013 1.00 85.44 345 GLU A N 1
ATOM 2696 C CA . GLU A 1 345 ? 27.533 29.506 -19.017 1.00 85.44 345 GLU A CA 1
ATOM 2697 C C . GLU A 1 345 ? 26.204 29.856 -19.694 1.00 85.44 345 GLU A C 1
ATOM 2699 O O . GLU A 1 345 ? 26.115 30.815 -20.463 1.00 85.44 345 GLU A O 1
ATOM 2704 N N . LYS A 1 346 ? 25.148 29.101 -19.381 1.00 84.38 346 LYS A N 1
ATOM 2705 C CA . LYS A 1 346 ? 23.815 29.287 -19.960 1.00 84.38 346 LYS A CA 1
ATOM 2706 C C . LYS A 1 346 ? 22.740 29.118 -18.898 1.00 84.38 346 LYS A C 1
ATOM 2708 O O . LYS A 1 346 ? 22.719 28.120 -18.185 1.00 84.38 346 LYS A O 1
ATOM 2713 N N . THR A 1 347 ? 21.832 30.084 -18.804 1.00 85.81 347 THR A N 1
ATOM 2714 C CA . THR A 1 347 ? 20.680 30.017 -17.894 1.00 85.81 347 THR A CA 1
ATOM 2715 C C . THR A 1 347 ? 19.426 29.647 -18.669 1.00 85.81 347 THR A C 1
ATOM 2717 O O . THR A 1 347 ? 19.153 30.223 -19.722 1.00 85.81 347 THR A O 1
ATOM 2720 N N . VAL A 1 348 ? 18.674 28.682 -18.149 1.00 83.62 348 VAL A N 1
ATOM 2721 C CA . VAL A 1 348 ? 17.470 28.128 -18.772 1.00 83.62 348 VAL A CA 1
ATOM 2722 C C . VAL A 1 348 ? 16.391 28.006 -17.713 1.00 83.62 348 VAL A C 1
ATOM 2724 O O . VAL A 1 348 ? 16.649 27.511 -16.619 1.00 83.62 348 VAL A O 1
ATOM 2727 N N . THR A 1 349 ? 15.176 28.428 -18.037 1.00 82.25 349 THR A N 1
ATOM 2728 C CA . THR A 1 349 ? 14.010 28.177 -17.189 1.00 82.25 349 THR A CA 1
ATOM 2729 C C . THR A 1 349 ? 13.434 26.814 -17.545 1.00 82.25 349 THR A C 1
ATOM 2731 O O . THR A 1 349 ? 13.103 26.564 -18.704 1.00 82.25 349 THR A O 1
ATOM 2734 N N . VAL A 1 350 ? 13.331 25.928 -16.559 1.00 80.25 350 VAL A N 1
ATOM 2735 C CA . VAL A 1 350 ? 12.776 24.584 -16.719 1.00 80.25 350 VAL A CA 1
ATOM 2736 C C . VAL A 1 350 ? 11.623 24.400 -15.743 1.00 80.25 350 VAL A C 1
ATOM 2738 O O . VAL A 1 350 ? 11.734 24.758 -14.570 1.00 80.25 350 VAL A O 1
ATOM 2741 N N . ARG A 1 351 ? 10.524 23.818 -16.227 1.00 81.19 351 ARG A N 1
ATOM 2742 C CA . ARG A 1 351 ? 9.387 23.440 -15.391 1.00 81.19 351 ARG A CA 1
ATOM 2743 C C . ARG A 1 351 ? 9.597 22.040 -14.840 1.00 81.19 351 ARG A C 1
ATOM 2745 O O . ARG A 1 351 ? 9.764 21.089 -15.604 1.00 81.19 351 ARG A O 1
ATOM 2752 N N . ILE A 1 352 ? 9.582 21.916 -13.519 1.00 74.31 352 ILE A N 1
ATOM 2753 C CA . ILE A 1 352 ? 9.704 20.618 -12.858 1.00 74.31 352 ILE A CA 1
ATOM 2754 C C . ILE A 1 352 ? 8.411 19.823 -13.109 1.00 74.31 352 ILE A C 1
ATOM 2756 O O . ILE A 1 352 ? 7.328 20.374 -12.889 1.00 74.31 352 ILE A O 1
ATOM 2760 N N . PRO A 1 353 ? 8.480 18.552 -13.554 1.00 72.38 353 PRO A N 1
ATOM 2761 C CA . PRO A 1 353 ? 7.291 17.733 -13.772 1.00 72.38 353 PRO A CA 1
ATOM 2762 C C . PRO A 1 353 ? 6.390 17.661 -12.532 1.00 72.38 353 PRO A C 1
ATOM 2764 O O . PRO A 1 353 ? 6.869 17.590 -11.400 1.00 72.38 353 PRO A O 1
ATOM 2767 N N . GLU A 1 354 ? 5.073 17.653 -12.739 1.00 69.69 354 GLU A N 1
ATOM 2768 C CA . GLU A 1 354 ? 4.093 17.519 -11.647 1.00 69.69 354 GLU A CA 1
ATOM 2769 C C . GLU A 1 354 ? 4.122 16.120 -11.008 1.00 69.69 354 GLU A C 1
ATOM 2771 O O . GLU A 1 354 ? 3.738 15.955 -9.856 1.00 69.69 354 GLU A O 1
ATOM 2776 N N . GLU A 1 355 ? 4.630 15.129 -11.741 1.00 60.88 355 GLU A N 1
ATOM 2777 C CA . GLU A 1 355 ? 4.732 13.722 -11.335 1.00 60.88 355 GLU A CA 1
ATOM 2778 C C . GLU A 1 355 ? 5.926 13.434 -10.413 1.00 60.88 355 GLU A C 1
ATOM 2780 O O . GLU A 1 355 ? 6.061 12.323 -9.903 1.00 60.88 355 GLU A O 1
ATOM 2785 N N . TRP A 1 356 ? 6.810 14.413 -10.190 1.00 66.12 356 TRP A N 1
ATOM 2786 C CA . TRP A 1 356 ? 7.924 14.247 -9.260 1.00 66.12 356 TRP A CA 1
ATOM 2787 C C . TRP A 1 356 ? 7.433 14.138 -7.821 1.00 66.12 356 TRP A C 1
ATOM 2789 O O . TRP A 1 356 ? 6.632 14.939 -7.347 1.00 66.12 356 TRP A O 1
ATOM 2799 N N . ASP A 1 357 ? 7.988 13.169 -7.096 1.00 54.25 357 ASP A N 1
ATOM 2800 C CA . ASP A 1 357 ? 7.481 12.780 -5.784 1.00 54.25 357 ASP A CA 1
ATOM 2801 C C . ASP A 1 357 ? 7.639 13.858 -4.693 1.00 54.25 357 ASP A C 1
ATOM 2803 O O . ASP A 1 357 ? 6.969 13.802 -3.666 1.00 54.25 357 ASP A O 1
ATOM 2807 N N . VAL A 1 358 ? 8.487 14.871 -4.898 1.00 58.44 358 VAL A N 1
ATOM 2808 C CA . VAL A 1 358 ? 8.765 15.909 -3.896 1.00 58.44 358 VAL A CA 1
ATOM 2809 C C . VAL A 1 358 ? 7.786 17.083 -4.038 1.00 58.44 358 VAL A C 1
ATOM 2811 O O . VAL A 1 358 ? 8.006 18.018 -4.810 1.00 58.44 358 VAL A O 1
ATOM 2814 N N . ALA A 1 359 ? 6.729 17.074 -3.219 1.00 56.66 359 ALA A N 1
ATOM 2815 C CA . ALA A 1 359 ? 5.621 18.041 -3.260 1.00 56.66 359 ALA A CA 1
ATOM 2816 C C . ALA A 1 359 ? 6.018 19.527 -3.120 1.00 56.66 359 ALA A C 1
ATOM 2818 O O . ALA A 1 359 ? 5.249 20.413 -3.479 1.00 56.66 359 ALA A O 1
ATOM 2819 N N . SER A 1 360 ? 7.198 19.830 -2.572 1.00 61.19 360 SER A N 1
ATOM 2820 C CA . SER A 1 360 ? 7.684 21.208 -2.433 1.00 61.19 360 SER A CA 1
ATOM 2821 C C . SER A 1 360 ? 8.239 21.804 -3.730 1.00 61.19 360 SER A C 1
ATOM 2823 O O . SER A 1 360 ? 8.464 23.012 -3.781 1.00 61.19 360 SER A O 1
ATOM 2825 N N . VAL A 1 361 ? 8.482 20.982 -4.757 1.00 64.81 361 VAL A N 1
ATOM 2826 C CA . VAL A 1 361 ? 9.108 21.408 -6.021 1.00 64.81 361 VAL A CA 1
ATOM 2827 C C . VAL A 1 361 ? 8.382 20.903 -7.272 1.00 64.81 361 VAL A C 1
ATOM 2829 O O . VAL A 1 361 ? 8.668 21.387 -8.362 1.00 64.81 361 VAL A O 1
ATOM 2832 N N . SER A 1 362 ? 7.429 19.976 -7.141 1.00 63.09 362 SER A N 1
ATOM 2833 C CA . SER A 1 362 ? 6.601 19.472 -8.247 1.00 63.09 362 SER A CA 1
ATOM 2834 C C . SER A 1 362 ? 5.813 20.599 -8.928 1.00 63.09 362 SER A C 1
ATOM 2836 O O . SER A 1 362 ? 5.102 21.346 -8.253 1.00 63.09 362 SER A O 1
ATOM 2838 N N . GLY A 1 363 ? 5.905 20.714 -10.256 1.00 70.94 363 GLY A N 1
ATOM 2839 C CA . GLY A 1 363 ? 5.155 21.704 -11.041 1.00 70.94 363 GLY A CA 1
ATOM 2840 C C . GLY A 1 363 ? 5.683 23.141 -10.975 1.00 70.94 363 GLY A C 1
ATOM 2841 O O . GLY A 1 363 ? 5.084 24.022 -11.592 1.00 70.94 363 GLY A O 1
ATOM 2842 N N . VAL A 1 364 ? 6.777 23.390 -10.245 1.00 77.88 364 VAL A N 1
ATOM 2843 C CA . VAL A 1 364 ? 7.364 24.726 -10.061 1.00 77.88 364 VAL A CA 1
ATOM 2844 C C . VAL A 1 364 ? 8.351 25.042 -11.189 1.00 77.88 364 VAL A C 1
ATOM 2846 O O . VAL A 1 364 ? 9.137 24.185 -11.599 1.00 77.88 364 VAL A O 1
ATOM 2849 N N . ASP A 1 365 ? 8.341 26.289 -11.662 1.00 78.88 365 ASP A N 1
ATOM 2850 C CA . ASP A 1 365 ? 9.351 26.801 -12.590 1.00 78.88 365 ASP A CA 1
ATOM 2851 C C . ASP A 1 365 ? 10.655 27.121 -11.846 1.00 78.88 365 ASP A C 1
ATOM 2853 O O . ASP A 1 365 ? 10.661 27.798 -10.812 1.00 78.88 365 ASP A O 1
ATOM 2857 N N . ALA A 1 366 ? 11.774 26.633 -12.375 1.00 72.62 366 ALA A N 1
ATOM 2858 C CA . ALA A 1 366 ? 13.102 26.856 -11.821 1.00 72.62 366 ALA A CA 1
ATOM 2859 C C . ALA A 1 366 ? 14.050 27.411 -12.890 1.00 72.62 366 ALA A C 1
ATOM 2861 O O . ALA A 1 366 ? 14.138 26.887 -14.000 1.00 72.62 366 ALA A O 1
ATOM 2862 N N . GLU A 1 367 ? 14.808 28.449 -12.543 1.00 76.00 367 GLU A N 1
ATOM 2863 C CA . GLU A 1 367 ? 15.934 28.916 -13.346 1.00 76.00 367 GLU A CA 1
ATOM 2864 C C . GLU A 1 367 ? 17.169 28.076 -13.025 1.00 76.00 367 GLU A C 1
ATOM 2866 O O . GLU A 1 367 ? 17.623 28.006 -11.880 1.00 76.00 367 GLU A O 1
ATOM 2871 N N . VAL A 1 368 ? 17.728 27.439 -14.047 1.00 78.31 368 VAL A N 1
ATOM 2872 C CA . VAL A 1 368 ? 18.920 26.601 -13.946 1.00 78.31 368 VAL A CA 1
ATOM 2873 C C . VAL A 1 368 ? 20.049 27.264 -14.719 1.00 78.31 368 VAL A C 1
ATOM 2875 O O . VAL A 1 368 ? 19.979 27.394 -15.939 1.00 78.31 368 VAL A O 1
ATOM 2878 N N . THR A 1 369 ? 21.102 27.682 -14.023 1.00 79.75 369 THR A N 1
ATOM 2879 C CA . THR A 1 369 ? 22.356 28.122 -14.646 1.00 79.75 369 THR A CA 1
ATOM 2880 C C . THR A 1 369 ? 23.278 26.923 -14.795 1.00 79.75 369 THR A C 1
ATOM 2882 O O . THR A 1 369 ? 23.657 26.317 -13.795 1.00 79.75 369 THR A O 1
ATOM 2885 N N . LEU A 1 370 ? 23.627 26.588 -16.032 1.00 84.56 370 LEU A N 1
ATOM 2886 C CA . LEU A 1 370 ? 24.472 25.466 -16.430 1.00 84.56 370 LEU A CA 1
ATOM 2887 C C . LEU A 1 370 ? 25.836 25.991 -16.879 1.00 84.56 370 LEU A C 1
ATOM 2889 O O . LEU A 1 370 ? 25.896 26.984 -17.604 1.00 84.56 370 LEU A O 1
ATOM 2893 N N . LYS A 1 371 ? 26.911 25.313 -16.485 1.00 82.12 371 LYS A N 1
ATOM 2894 C CA . LYS A 1 371 ? 28.278 25.594 -16.926 1.00 82.12 371 LYS A CA 1
ATOM 2895 C C . LYS A 1 371 ? 28.983 24.308 -17.329 1.00 82.12 371 LYS A C 1
ATOM 2897 O O . LYS A 1 371 ? 29.029 23.376 -16.528 1.00 82.12 371 LYS A O 1
ATOM 2902 N N . ILE A 1 372 ? 29.563 24.262 -18.527 1.00 82.25 372 ILE A N 1
ATOM 2903 C CA . ILE A 1 372 ? 30.453 23.160 -18.920 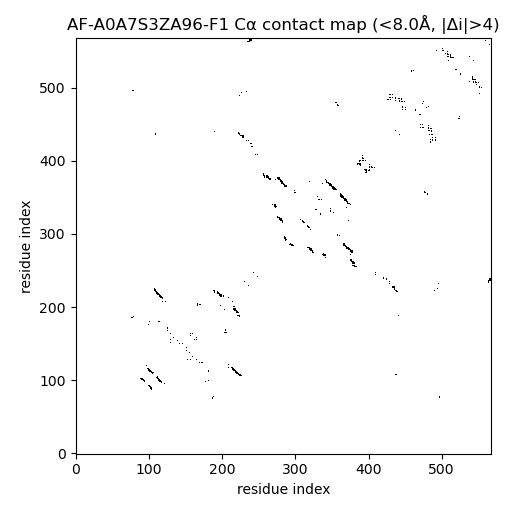1.00 82.25 372 ILE A CA 1
ATOM 2904 C C . ILE A 1 372 ? 31.857 23.472 -18.404 1.00 82.25 372 ILE A C 1
ATOM 2906 O O . ILE A 1 372 ? 32.520 24.364 -18.911 1.00 82.25 372 ILE A O 1
ATOM 2910 N N . GLU A 1 373 ? 32.319 22.737 -17.398 1.00 81.81 373 GLU A N 1
ATOM 2911 C CA . GLU A 1 373 ? 33.673 22.880 -16.843 1.00 81.81 373 GLU A CA 1
ATOM 2912 C C . GLU A 1 373 ? 34.721 22.114 -17.647 1.00 81.81 373 GLU A C 1
ATOM 2914 O O . GLU A 1 373 ? 35.904 22.429 -17.577 1.00 81.81 373 GLU A O 1
ATOM 2919 N N . MET A 1 374 ? 34.307 21.059 -18.348 1.00 78.50 374 MET A N 1
ATOM 2920 C CA . MET A 1 374 ? 35.211 20.255 -19.161 1.00 78.50 374 MET A CA 1
ATOM 2921 C C . MET A 1 374 ? 34.447 19.523 -20.251 1.00 78.50 374 MET A C 1
ATOM 2923 O O . MET A 1 374 ? 33.39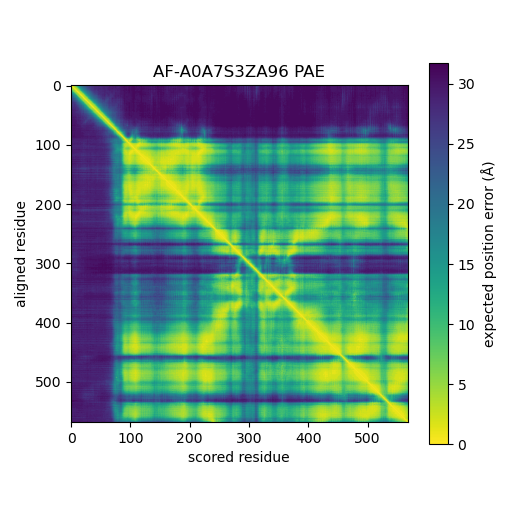5 18.944 -19.972 1.00 78.50 374 MET A O 1
ATOM 2927 N N . LEU A 1 375 ? 35.010 19.481 -21.459 1.00 83.38 375 LEU A N 1
ATOM 2928 C CA . LEU A 1 375 ? 34.451 18.751 -22.595 1.00 83.38 375 LEU A CA 1
ATOM 2929 C C . LEU A 1 375 ? 35.442 17.704 -23.126 1.00 83.38 375 LEU A C 1
ATOM 2931 O O . LEU A 1 375 ? 36.578 18.013 -23.490 1.00 83.38 375 LEU A O 1
ATOM 2935 N N . ARG A 1 376 ? 35.010 16.442 -23.192 1.00 82.94 376 ARG A N 1
ATOM 2936 C CA . ARG A 1 376 ? 35.812 15.317 -23.695 1.00 82.94 376 ARG A CA 1
ATOM 2937 C C . ARG A 1 376 ? 35.048 14.514 -24.735 1.00 82.94 376 ARG A C 1
ATOM 2939 O O . ARG A 1 376 ? 33.848 14.317 -24.616 1.00 82.94 376 ARG A O 1
ATOM 2946 N N . ASN A 1 377 ? 35.765 13.994 -25.720 1.00 84.31 377 ASN A N 1
ATOM 2947 C CA . ASN A 1 377 ? 35.258 13.046 -26.702 1.00 84.31 377 ASN A CA 1
ATOM 2948 C C . ASN A 1 377 ? 35.683 11.628 -26.311 1.00 84.31 377 ASN A C 1
ATOM 2950 O O . ASN A 1 377 ? 36.865 11.408 -26.034 1.00 84.31 377 ASN A O 1
ATOM 2954 N N . ILE A 1 378 ? 34.763 10.663 -26.326 1.00 82.12 378 ILE A N 1
ATOM 2955 C CA . ILE A 1 378 ? 35.127 9.250 -26.187 1.00 82.12 378 ILE A CA 1
ATOM 2956 C C . ILE A 1 378 ? 35.448 8.685 -27.571 1.00 82.12 378 ILE A C 1
ATOM 2958 O O . ILE A 1 378 ? 34.564 8.453 -28.398 1.00 82.12 378 ILE A O 1
ATOM 2962 N N . VAL A 1 379 ? 36.717 8.360 -27.797 1.00 84.50 379 VAL A N 1
ATOM 2963 C CA . VAL A 1 379 ? 37.119 7.542 -28.941 1.00 84.50 379 VAL A CA 1
ATOM 2964 C C . VAL A 1 379 ? 36.777 6.089 -28.625 1.00 84.50 379 VAL A C 1
ATOM 2966 O O . VAL A 1 379 ? 37.450 5.432 -27.829 1.00 84.50 379 VAL A O 1
ATOM 2969 N N . LEU A 1 380 ? 35.700 5.594 -29.239 1.00 85.62 380 LEU A N 1
ATOM 2970 C CA . LEU A 1 380 ? 35.222 4.224 -29.056 1.00 85.62 380 LEU A CA 1
ATOM 2971 C C . LEU A 1 380 ? 36.311 3.204 -29.393 1.00 85.62 380 LEU A C 1
ATOM 2973 O O . LEU A 1 380 ? 36.978 3.298 -30.427 1.00 85.62 380 LEU A O 1
ATOM 2977 N N . LYS A 1 381 ? 36.433 2.170 -28.557 1.00 89.00 381 LYS A N 1
ATOM 2978 C CA . LYS A 1 381 ? 37.305 1.040 -28.867 1.00 89.00 381 LYS A CA 1
ATOM 2979 C C . LYS A 1 381 ? 36.810 0.326 -30.139 1.00 89.00 381 LYS A C 1
ATOM 2981 O O . LYS A 1 381 ? 35.602 0.075 -30.253 1.00 89.00 381 LYS A O 1
ATOM 2986 N N . PRO A 1 382 ? 37.703 -0.039 -31.082 1.00 87.31 382 PRO A N 1
ATOM 2987 C CA . PRO A 1 382 ? 37.332 -0.854 -32.232 1.00 87.31 382 PRO A CA 1
ATOM 2988 C C . PRO A 1 382 ? 36.659 -2.155 -31.799 1.00 87.31 382 PRO A C 1
ATOM 2990 O O . PRO A 1 382 ? 37.041 -2.758 -30.798 1.00 87.31 382 PRO A O 1
ATOM 2993 N N . LEU A 1 383 ? 35.653 -2.581 -32.559 1.00 85.81 383 LEU A N 1
ATOM 2994 C CA . LEU A 1 383 ? 34.959 -3.833 -32.300 1.00 85.81 383 LEU A CA 1
ATOM 2995 C C . LEU A 1 383 ? 35.818 -5.004 -32.801 1.00 85.81 383 LEU A C 1
ATOM 2997 O O . LEU A 1 383 ? 35.796 -5.323 -33.989 1.00 85.81 383 LEU A O 1
ATOM 3001 N N . ASP A 1 384 ? 36.595 -5.605 -31.903 1.00 88.62 384 ASP A N 1
ATOM 3002 C CA . ASP A 1 384 ? 37.508 -6.717 -32.183 1.00 88.62 384 ASP A CA 1
ATOM 3003 C C . ASP A 1 384 ? 37.309 -7.903 -31.216 1.00 88.62 384 ASP A C 1
ATOM 3005 O O . ASP A 1 384 ? 36.489 -7.858 -30.292 1.00 88.62 384 ASP A O 1
ATOM 3009 N N . ASP A 1 385 ? 38.060 -8.990 -31.429 1.00 89.25 385 ASP A N 1
ATOM 3010 C CA . ASP A 1 385 ? 38.005 -10.194 -30.586 1.00 89.25 385 ASP A CA 1
ATOM 3011 C C . ASP A 1 385 ? 38.389 -9.919 -29.118 1.00 89.25 385 ASP A C 1
ATOM 3013 O O . ASP A 1 385 ? 37.990 -10.670 -28.228 1.00 89.25 385 ASP A O 1
ATOM 3017 N N . GLY A 1 386 ? 39.110 -8.828 -28.833 1.00 86.44 386 GLY A N 1
ATOM 3018 C CA . GLY A 1 386 ? 39.462 -8.420 -27.473 1.00 86.44 386 GLY A CA 1
ATOM 3019 C C . GLY A 1 386 ? 38.253 -7.970 -26.646 1.00 86.44 386 GLY A C 1
ATOM 3020 O O . GLY A 1 386 ? 38.268 -8.091 -25.419 1.00 86.44 386 GLY A O 1
ATOM 3021 N N . LEU A 1 387 ? 37.183 -7.508 -27.303 1.00 87.25 387 LEU A N 1
ATOM 3022 C CA . LEU A 1 387 ? 35.921 -7.134 -26.656 1.00 87.25 387 LEU A CA 1
ATOM 3023 C C . LEU A 1 387 ? 34.930 -8.299 -26.524 1.00 87.25 387 LEU A C 1
ATOM 3025 O O . LEU A 1 387 ? 33.961 -8.185 -25.770 1.00 87.25 387 LEU A O 1
ATOM 3029 N N . ALA A 1 388 ? 35.167 -9.428 -27.199 1.00 86.88 388 ALA A N 1
ATOM 3030 C CA . ALA A 1 388 ? 34.242 -10.562 -27.234 1.00 86.88 388 ALA A CA 1
ATOM 3031 C C . ALA A 1 388 ? 33.800 -11.064 -25.840 1.00 86.88 388 ALA A C 1
ATOM 3033 O O . ALA A 1 388 ? 32.589 -11.195 -25.634 1.00 86.88 388 ALA A O 1
ATOM 3034 N N . PRO A 1 389 ? 34.698 -11.255 -24.847 1.00 87.50 389 PRO A N 1
ATOM 3035 C CA . PRO A 1 389 ? 34.303 -11.734 -23.517 1.00 87.50 389 PRO A CA 1
ATOM 3036 C C . PRO A 1 389 ? 33.423 -10.754 -22.724 1.00 87.50 389 PRO A C 1
ATOM 3038 O O . PRO A 1 389 ? 32.771 -11.159 -21.764 1.00 87.50 389 PRO A O 1
ATOM 3041 N N . TRP A 1 390 ? 33.423 -9.468 -23.093 1.00 85.75 390 TRP A N 1
ATOM 3042 C CA . TRP A 1 390 ? 32.641 -8.419 -22.431 1.00 85.75 390 TRP A CA 1
ATOM 3043 C C . TRP A 1 390 ? 31.246 -8.255 -23.041 1.00 85.75 390 TRP A C 1
ATOM 3045 O O . TRP A 1 390 ? 30.323 -7.828 -22.350 1.00 85.75 390 TRP A O 1
ATOM 3055 N N . LEU A 1 391 ? 31.087 -8.603 -24.322 1.00 86.00 391 LEU A N 1
ATOM 3056 C CA . LEU A 1 391 ? 29.820 -8.529 -25.056 1.00 86.00 391 LEU A CA 1
ATOM 3057 C C . LEU A 1 391 ? 28.860 -9.661 -24.673 1.00 86.00 391 LEU A C 1
ATOM 3059 O O . LEU A 1 391 ? 27.663 -9.411 -24.488 1.00 86.00 391 LEU A O 1
ATOM 3063 N N . ALA A 1 392 ? 29.388 -10.879 -24.522 1.00 85.12 392 ALA A N 1
ATOM 3064 C CA . ALA A 1 392 ? 28.619 -12.059 -24.144 1.00 85.12 392 ALA A CA 1
ATOM 3065 C C . ALA A 1 392 ? 29.453 -13.033 -23.306 1.00 85.12 392 ALA A C 1
ATOM 3067 O O . ALA A 1 392 ? 30.659 -13.203 -23.522 1.00 85.12 392 ALA A O 1
ATOM 3068 N N . SER A 1 393 ? 28.801 -13.709 -22.360 1.00 85.25 393 SER A N 1
ATOM 3069 C CA . SER A 1 393 ? 29.501 -14.599 -21.437 1.00 85.25 393 SER A CA 1
ATOM 3070 C C . SER A 1 393 ? 30.052 -15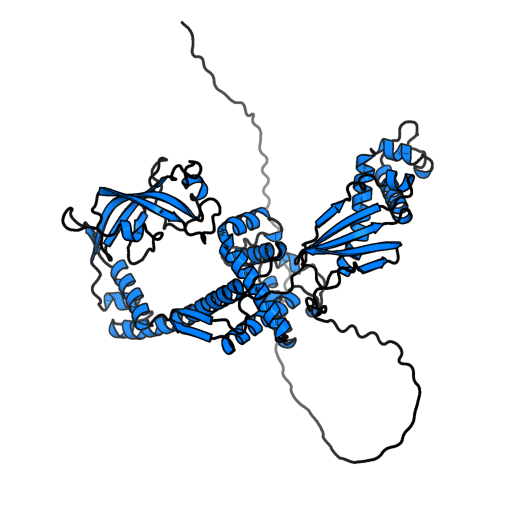.831 -22.162 1.00 85.25 393 SER A C 1
ATOM 3072 O O . SER A 1 393 ? 29.341 -16.531 -22.886 1.00 85.25 393 SER A O 1
ATOM 3074 N N . GLY A 1 394 ? 31.345 -16.110 -21.973 1.00 83.19 394 GLY A N 1
ATOM 3075 C CA . GLY A 1 394 ? 32.006 -17.271 -22.576 1.00 83.19 394 GLY A CA 1
ATOM 3076 C C . GLY A 1 394 ? 32.124 -17.211 -24.104 1.00 83.19 394 GLY A C 1
ATOM 3077 O O . GLY A 1 394 ? 32.173 -18.263 -24.748 1.00 83.19 394 GLY A O 1
ATOM 3078 N N . ALA A 1 395 ? 32.119 -16.017 -24.701 1.00 85.62 395 ALA A N 1
ATOM 3079 C CA . ALA A 1 395 ? 32.424 -15.841 -26.117 1.00 85.62 395 ALA A CA 1
ATOM 3080 C C . ALA A 1 395 ? 33.935 -15.933 -26.384 1.00 85.62 395 ALA A C 1
ATOM 3082 O O . ALA A 1 395 ? 34.742 -15.385 -25.633 1.00 85.62 395 ALA A O 1
ATOM 3083 N N . ILE A 1 396 ? 34.309 -16.644 -27.451 1.00 85.19 396 ILE A N 1
ATOM 3084 C CA . ILE A 1 396 ? 35.719 -16.914 -27.799 1.00 85.19 396 ILE A CA 1
ATOM 3085 C C . ILE A 1 396 ? 36.246 -15.907 -28.832 1.00 85.19 396 ILE A C 1
ATOM 3087 O O . ILE A 1 396 ? 37.434 -15.599 -28.850 1.00 85.19 396 ILE A O 1
ATOM 3091 N N . ASN A 1 397 ? 35.365 -15.398 -29.694 1.00 88.81 397 ASN A N 1
ATOM 3092 C CA . ASN A 1 397 ? 35.667 -14.409 -30.724 1.00 88.81 397 ASN A CA 1
ATOM 3093 C C . ASN A 1 397 ? 34.463 -13.481 -30.937 1.00 88.81 397 ASN A C 1
ATOM 3095 O O . ASN A 1 397 ? 33.383 -13.708 -30.380 1.00 88.81 397 ASN A O 1
ATOM 3099 N N . LEU A 1 398 ? 34.635 -12.440 -31.749 1.00 87.19 398 LEU A N 1
ATOM 3100 C CA . LEU A 1 398 ? 33.611 -11.426 -31.966 1.00 87.19 398 LEU A CA 1
ATOM 3101 C C . LEU A 1 398 ? 32.330 -12.004 -32.582 1.00 87.19 398 LEU A C 1
ATOM 3103 O O . LEU A 1 398 ? 31.238 -11.662 -32.145 1.00 87.19 398 LEU A O 1
ATOM 3107 N N . GLN A 1 399 ? 32.435 -12.901 -33.566 1.00 87.38 399 GLN A N 1
ATOM 3108 C CA . GLN A 1 399 ? 31.250 -13.486 -34.210 1.00 87.38 399 GLN A CA 1
ATOM 3109 C C . GLN A 1 399 ? 30.392 -14.279 -33.216 1.00 87.38 399 GLN A C 1
ATOM 3111 O O . GLN A 1 399 ? 29.171 -14.123 -33.185 1.00 87.38 399 GLN A O 1
ATOM 3116 N N . ASP A 1 400 ? 31.034 -15.090 -32.375 1.00 88.50 400 ASP A N 1
ATOM 3117 C CA . ASP A 1 400 ? 30.379 -15.834 -31.300 1.00 88.50 400 ASP A CA 1
ATOM 3118 C C . ASP A 1 400 ? 29.751 -14.876 -30.273 1.00 88.50 400 ASP A C 1
ATOM 3120 O O . ASP A 1 400 ? 28.617 -15.084 -29.840 1.00 88.50 400 ASP A O 1
ATOM 3124 N N . ALA A 1 401 ? 30.436 -13.774 -29.951 1.00 87.81 401 ALA A N 1
ATOM 3125 C CA . ALA A 1 401 ? 29.933 -12.754 -29.037 1.00 87.81 401 ALA A CA 1
ATOM 3126 C C . ALA A 1 401 ? 28.693 -12.020 -29.562 1.00 87.81 401 ALA A C 1
ATOM 3128 O O . ALA A 1 401 ? 27.767 -11.781 -28.792 1.00 87.81 401 ALA A O 1
ATOM 3129 N N . LEU A 1 402 ? 28.636 -11.697 -30.857 1.00 87.50 402 LEU A N 1
ATOM 3130 C CA . LEU A 1 402 ? 27.474 -11.041 -31.464 1.00 87.50 402 LEU A CA 1
ATOM 3131 C C . LEU A 1 402 ? 26.245 -11.963 -31.445 1.00 87.50 402 LEU A C 1
ATOM 3133 O O . LEU A 1 402 ? 25.160 -11.546 -31.045 1.00 87.50 402 LEU A O 1
ATOM 3137 N N . VAL A 1 403 ? 26.410 -13.240 -31.812 1.00 88.19 403 VAL A N 1
ATOM 3138 C CA . VAL A 1 403 ? 25.300 -14.210 -31.831 1.00 88.19 403 VAL A CA 1
ATOM 3139 C C . VAL A 1 403 ? 24.802 -14.514 -30.416 1.00 88.19 403 VAL A C 1
ATOM 3141 O O . VAL A 1 403 ? 23.592 -14.491 -30.165 1.00 88.19 403 VAL A O 1
ATOM 3144 N N . LYS A 1 404 ? 25.717 -14.793 -29.478 1.00 89.31 404 LYS A N 1
ATOM 3145 C CA . LYS A 1 404 ? 25.362 -15.037 -28.071 1.00 89.31 404 LYS A CA 1
ATOM 3146 C C . LYS A 1 404 ? 24.769 -13.794 -27.426 1.00 89.31 404 LYS A C 1
ATOM 3148 O O . LYS A 1 404 ? 23.766 -13.907 -26.734 1.00 89.31 404 LYS A O 1
ATOM 3153 N N . GLY A 1 405 ? 25.336 -12.628 -27.705 1.00 86.38 405 GLY A N 1
ATOM 3154 C CA . GLY A 1 405 ? 24.900 -11.355 -27.157 1.00 86.38 405 GLY A CA 1
ATOM 3155 C C . GLY A 1 405 ? 23.472 -10.998 -27.555 1.00 86.38 405 GLY A C 1
ATOM 3156 O O . GLY A 1 405 ? 22.667 -10.704 -26.679 1.00 86.38 405 GLY A O 1
ATOM 3157 N N . VAL A 1 406 ? 23.101 -11.148 -28.833 1.00 87.88 406 VAL A N 1
ATOM 3158 C CA . VAL A 1 406 ? 21.702 -10.970 -29.271 1.00 87.88 406 VAL A CA 1
ATOM 3159 C C . VAL A 1 406 ? 20.774 -11.980 -28.589 1.00 87.88 406 VAL A C 1
ATOM 3161 O O . VAL A 1 406 ? 19.654 -11.637 -28.215 1.00 87.88 406 VAL A O 1
ATOM 3164 N N . LYS A 1 407 ? 21.212 -13.230 -28.394 1.00 88.44 407 LYS A N 1
ATOM 3165 C CA . LYS A 1 407 ? 20.412 -14.246 -27.691 1.00 88.44 407 LYS A CA 1
ATOM 3166 C C . LYS A 1 407 ? 20.216 -13.906 -26.210 1.00 88.44 407 LYS A C 1
ATOM 3168 O O . LYS A 1 407 ? 19.103 -14.048 -25.714 1.00 88.44 407 LYS A O 1
ATOM 3173 N N . GLU A 1 408 ? 21.265 -13.467 -25.522 1.00 87.19 408 GLU A N 1
ATOM 3174 C CA . GLU A 1 408 ? 21.192 -12.978 -24.141 1.00 87.19 408 GLU A CA 1
ATOM 3175 C C . GLU A 1 408 ? 20.275 -11.754 -24.055 1.00 87.19 408 GLU A C 1
ATOM 3177 O O . GLU A 1 408 ? 19.375 -11.739 -23.223 1.00 87.19 408 GLU A O 1
ATOM 3182 N N . SER A 1 409 ? 20.419 -10.788 -24.968 1.00 85.12 409 SER A N 1
ATOM 3183 C CA . SER A 1 409 ? 19.558 -9.604 -25.034 1.00 85.12 409 SER A CA 1
ATOM 3184 C C . SER A 1 409 ? 18.093 -9.950 -25.285 1.00 85.12 409 SER A C 1
ATOM 3186 O O . SER A 1 409 ? 17.226 -9.313 -24.709 1.00 85.12 409 SER A O 1
ATOM 3188 N N . LYS A 1 410 ? 17.783 -10.982 -26.079 1.00 87.06 410 LYS A N 1
ATOM 3189 C CA . LYS A 1 410 ? 16.399 -11.468 -26.226 1.00 87.06 410 LYS A CA 1
ATOM 3190 C C . LYS A 1 410 ? 15.817 -11.990 -24.914 1.00 87.06 410 LYS A C 1
ATOM 3192 O O . LYS A 1 410 ? 14.631 -11.806 -24.673 1.00 87.06 410 LYS A O 1
ATOM 3197 N N . LEU A 1 411 ? 16.623 -12.664 -24.092 1.00 86.75 411 LEU A N 1
ATOM 3198 C CA . LEU A 1 411 ? 16.167 -13.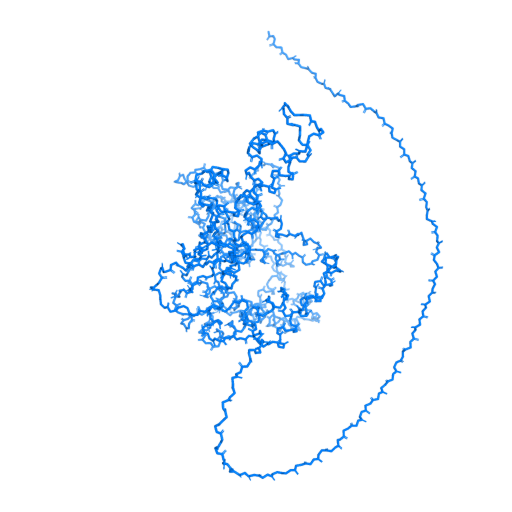184 -22.802 1.00 86.75 411 LEU A CA 1
ATOM 3199 C C . LEU A 1 411 ? 15.962 -12.055 -21.790 1.00 86.75 411 LEU A C 1
ATOM 3201 O O . LEU A 1 411 ? 14.920 -12.027 -21.147 1.00 86.75 411 LEU A O 1
ATOM 3205 N N . THR A 1 412 ? 16.904 -11.111 -21.694 1.00 85.06 412 THR A N 1
ATOM 3206 C CA . THR A 1 412 ? 16.764 -9.959 -20.788 1.00 85.06 412 THR A CA 1
ATOM 3207 C C . THR A 1 412 ? 15.587 -9.081 -21.187 1.00 85.06 412 THR A C 1
ATOM 3209 O O . THR A 1 412 ? 14.790 -8.715 -20.336 1.00 85.06 412 THR A O 1
ATOM 3212 N N . LEU A 1 413 ? 15.415 -8.825 -22.487 1.00 85.62 413 LEU A N 1
ATOM 3213 C CA . LEU A 1 413 ? 14.267 -8.070 -22.977 1.00 85.62 413 LEU A CA 1
ATOM 3214 C C . LEU A 1 413 ? 12.947 -8.771 -22.685 1.00 85.62 413 LEU A C 1
ATOM 3216 O O . LEU A 1 413 ? 11.993 -8.102 -22.339 1.00 85.62 413 LEU A O 1
ATOM 3220 N N . ALA A 1 414 ? 12.871 -10.101 -22.777 1.00 85.19 414 ALA A N 1
ATOM 3221 C CA . ALA A 1 414 ? 11.641 -10.808 -22.427 1.00 85.19 414 ALA A CA 1
ATOM 3222 C C . ALA A 1 414 ? 11.273 -10.644 -20.937 1.00 85.19 414 ALA A C 1
ATOM 3224 O O . ALA A 1 414 ? 10.091 -10.590 -20.597 1.00 85.19 414 ALA A O 1
ATOM 3225 N N . GLU A 1 415 ? 12.267 -10.564 -20.046 1.00 85.00 415 GLU A N 1
ATOM 3226 C CA . GLU A 1 415 ? 12.054 -10.282 -18.619 1.00 85.00 415 GLU A CA 1
ATOM 3227 C C . GLU A 1 415 ? 11.638 -8.821 -18.388 1.00 85.00 415 GLU A C 1
ATOM 3229 O O . GLU A 1 415 ? 10.672 -8.563 -17.667 1.00 85.00 415 GLU A O 1
ATOM 3234 N N . GLU A 1 416 ? 12.324 -7.876 -19.034 1.00 85.00 416 GLU A N 1
ATOM 3235 C CA . GLU A 1 416 ? 12.033 -6.438 -18.974 1.00 85.00 416 GLU A CA 1
ATOM 3236 C C . GLU A 1 416 ? 10.661 -6.103 -19.576 1.00 85.00 416 GLU A C 1
ATOM 3238 O O . GLU A 1 416 ? 9.908 -5.342 -18.981 1.00 85.00 416 GLU A O 1
ATOM 3243 N N . GLU A 1 417 ? 10.279 -6.725 -20.694 1.00 85.06 417 GLU A N 1
ATOM 3244 C CA . GLU A 1 417 ? 8.942 -6.631 -21.294 1.00 85.06 417 GLU A CA 1
ATOM 3245 C C . GLU A 1 417 ? 7.864 -7.138 -20.330 1.00 85.06 417 GLU A C 1
ATOM 3247 O O . GLU A 1 417 ? 6.783 -6.559 -20.241 1.00 85.06 417 GLU A O 1
ATOM 3252 N N . GLY A 1 418 ? 8.148 -8.211 -19.583 1.00 83.94 418 GLY A N 1
ATOM 3253 C CA . GLY A 1 418 ? 7.243 -8.721 -18.555 1.00 83.94 418 GLY A CA 1
ATOM 3254 C C . GLY A 1 418 ? 6.988 -7.695 -17.450 1.00 83.94 418 GLY A C 1
ATOM 3255 O O . GLY A 1 418 ? 5.833 -7.463 -17.089 1.00 83.94 418 GLY A O 1
ATOM 3256 N N . GLN A 1 419 ? 8.050 -7.049 -16.962 1.00 84.56 419 GLN A N 1
ATOM 3257 C CA . GLN A 1 419 ? 7.962 -5.990 -15.950 1.00 84.56 419 GLN A CA 1
ATOM 3258 C C . GLN A 1 419 ? 7.291 -4.729 -16.501 1.00 84.56 419 GLN A C 1
ATOM 3260 O O . GLN A 1 419 ? 6.386 -4.193 -15.871 1.00 84.56 419 GLN A O 1
ATOM 3265 N N . ALA A 1 420 ? 7.657 -4.299 -17.709 1.00 86.00 420 ALA A N 1
ATOM 3266 C CA . ALA A 1 420 ? 7.051 -3.150 -18.371 1.00 86.00 420 ALA A CA 1
ATOM 3267 C C . ALA A 1 420 ? 5.548 -3.359 -18.597 1.00 86.00 420 ALA A C 1
ATOM 3269 O O . ALA A 1 420 ? 4.764 -2.428 -18.431 1.00 86.00 420 ALA A O 1
ATOM 3270 N N . LEU A 1 421 ? 5.125 -4.585 -18.921 1.00 87.44 421 LEU A N 1
ATOM 3271 C CA . LEU A 1 421 ? 3.711 -4.932 -19.019 1.00 87.44 421 LEU A CA 1
ATOM 3272 C C . LEU A 1 421 ? 3.007 -4.850 -17.658 1.00 87.44 421 LEU A C 1
ATOM 3274 O O . LEU A 1 421 ? 1.888 -4.346 -17.585 1.00 87.44 421 LEU A O 1
ATOM 3278 N N . GLU A 1 422 ? 3.634 -5.345 -16.588 1.00 87.12 422 GLU A N 1
ATOM 3279 C CA . GLU A 1 422 ? 3.124 -5.216 -15.215 1.00 87.12 422 GLU A CA 1
ATOM 3280 C C . GLU A 1 422 ? 2.945 -3.759 -14.802 1.00 87.12 422 GLU A C 1
ATOM 3282 O O . GLU A 1 422 ? 1.861 -3.382 -14.341 1.00 87.12 422 GLU A O 1
ATOM 3287 N N . ASP A 1 423 ? 3.951 -2.928 -15.041 1.00 88.62 423 ASP A N 1
ATOM 3288 C CA . ASP A 1 423 ? 3.915 -1.506 -14.722 1.00 88.62 423 ASP A CA 1
ATOM 3289 C C . ASP A 1 423 ? 2.880 -0.761 -15.578 1.00 88.62 423 ASP A C 1
ATOM 3291 O O . ASP A 1 423 ? 2.085 0.016 -15.044 1.00 88.62 423 ASP A O 1
ATOM 3295 N N . ALA A 1 424 ? 2.805 -1.048 -16.881 1.00 89.75 424 ALA A N 1
ATOM 3296 C CA . ALA A 1 424 ? 1.857 -0.409 -17.793 1.00 89.75 424 ALA A CA 1
ATOM 3297 C C . ALA A 1 424 ? 0.399 -0.764 -17.465 1.00 89.75 424 ALA A C 1
ATOM 3299 O O . ALA A 1 424 ? -0.465 0.113 -17.438 1.00 89.75 424 ALA A O 1
ATOM 3300 N N . VAL A 1 425 ? 0.107 -2.033 -17.160 1.00 90.81 425 VAL A N 1
ATOM 3301 C CA . VAL A 1 425 ? -1.230 -2.447 -16.702 1.00 90.81 425 VAL A CA 1
ATOM 3302 C C . VAL A 1 425 ? -1.550 -1.808 -15.350 1.00 90.81 425 VAL A C 1
ATOM 3304 O O . VAL A 1 425 ? -2.666 -1.333 -15.153 1.00 90.81 425 VAL A O 1
ATOM 3307 N N . THR A 1 426 ? -0.587 -1.756 -14.426 1.00 91.50 426 THR A N 1
ATOM 3308 C CA . THR A 1 426 ? -0.760 -1.102 -13.119 1.00 91.50 426 THR A CA 1
ATOM 3309 C C . THR A 1 426 ? -1.120 0.372 -13.296 1.00 91.50 426 THR A C 1
ATOM 3311 O O . THR A 1 426 ? -2.099 0.835 -12.709 1.00 91.50 426 THR A O 1
ATOM 3314 N N . ALA A 1 427 ? -0.388 1.095 -14.145 1.00 91.88 427 ALA A N 1
ATOM 3315 C CA . ALA A 1 427 ? -0.656 2.492 -14.461 1.00 91.88 427 ALA A CA 1
ATOM 3316 C C . ALA A 1 427 ? -2.029 2.679 -15.130 1.00 91.88 427 ALA A C 1
ATOM 3318 O O . ALA A 1 427 ? -2.793 3.550 -14.716 1.00 91.88 427 ALA A O 1
ATOM 3319 N N . ALA A 1 428 ? -2.387 1.829 -16.099 1.00 92.56 428 ALA A N 1
ATOM 3320 C CA . ALA A 1 428 ? -3.676 1.895 -16.788 1.00 92.56 428 ALA A CA 1
ATOM 3321 C C . ALA A 1 428 ? -4.860 1.648 -15.839 1.00 92.56 428 ALA A C 1
ATOM 3323 O O . ALA A 1 428 ? -5.830 2.406 -15.844 1.00 92.56 428 ALA A O 1
ATOM 3324 N N . VAL A 1 429 ? -4.774 0.623 -14.982 1.00 94.38 429 VAL A N 1
ATOM 3325 C CA . VAL A 1 429 ? -5.809 0.342 -13.974 1.00 94.38 429 VAL A CA 1
ATOM 3326 C C . VAL A 1 429 ? -5.891 1.484 -12.967 1.00 94.38 429 VAL A C 1
ATOM 3328 O O . VAL A 1 429 ? -6.989 1.915 -12.632 1.00 94.38 429 VAL A O 1
ATOM 3331 N N . ALA A 1 430 ? -4.754 2.006 -12.499 1.00 94.56 430 ALA A N 1
ATOM 3332 C CA . ALA A 1 430 ? -4.744 3.138 -11.580 1.00 94.56 430 ALA A CA 1
ATOM 3333 C C . ALA A 1 430 ? -5.390 4.386 -12.196 1.00 94.56 430 ALA A C 1
ATOM 3335 O O . ALA A 1 430 ? -6.196 5.026 -11.529 1.00 94.56 430 ALA A O 1
ATOM 3336 N N . GLY A 1 431 ? -5.077 4.719 -13.450 1.00 93.62 431 GLY A N 1
ATOM 3337 C CA . GLY A 1 431 ? -5.654 5.875 -14.142 1.00 93.62 431 GLY A CA 1
ATOM 3338 C C . GLY A 1 431 ? -7.168 5.775 -14.337 1.00 93.62 431 GLY A C 1
ATOM 3339 O O . GLY A 1 431 ? -7.850 6.793 -14.330 1.00 93.62 431 GLY A O 1
ATOM 3340 N N . ALA A 1 432 ? -7.697 4.557 -14.446 1.00 94.44 432 ALA A N 1
ATOM 3341 C CA . ALA A 1 432 ? -9.121 4.310 -14.640 1.00 94.44 432 ALA A CA 1
ATOM 3342 C C . ALA A 1 432 ? -9.951 4.340 -13.351 1.00 94.44 432 ALA A C 1
ATOM 3344 O O . ALA A 1 432 ? -11.174 4.411 -13.406 1.00 94.44 432 ALA A O 1
ATOM 3345 N N . VAL A 1 433 ? -9.322 4.236 -12.181 1.00 95.62 433 VAL A N 1
ATOM 3346 C CA . VAL A 1 433 ? -10.026 4.218 -10.894 1.00 95.62 433 VAL A CA 1
ATOM 3347 C C . VAL A 1 433 ? -10.259 5.652 -10.417 1.00 95.62 433 VAL A C 1
ATOM 3349 O O . VAL A 1 433 ? -9.331 6.335 -9.988 1.00 95.62 433 VAL A O 1
ATOM 3352 N N . ALA A 1 434 ? -11.520 6.082 -10.417 1.00 92.94 434 ALA A N 1
ATOM 3353 C CA . ALA A 1 434 ? -11.948 7.422 -10.006 1.00 92.94 434 ALA A CA 1
ATOM 3354 C C . ALA A 1 434 ? -12.334 7.526 -8.512 1.00 92.94 434 ALA A C 1
ATOM 3356 O O . ALA A 1 434 ? -12.718 8.594 -8.035 1.00 92.94 434 ALA A O 1
ATOM 3357 N N . SER A 1 435 ? -12.263 6.425 -7.754 1.00 92.44 435 SER A N 1
ATOM 3358 C CA . SER A 1 435 ? -12.606 6.409 -6.323 1.00 92.44 435 SER A CA 1
ATOM 3359 C C . SER A 1 435 ? -11.503 6.984 -5.427 1.00 92.44 435 SER A C 1
ATOM 3361 O O . SER A 1 435 ? -10.309 6.871 -5.715 1.00 92.44 435 SER A O 1
ATOM 3363 N N . GLU A 1 436 ? -11.912 7.542 -4.284 1.00 92.38 436 GLU A N 1
ATOM 3364 C CA . GLU A 1 436 ? -10.999 7.972 -3.221 1.00 92.38 436 GLU A CA 1
ATOM 3365 C C . GLU A 1 436 ? -10.185 6.781 -2.678 1.00 92.38 436 GLU A C 1
ATOM 3367 O O . GLU A 1 436 ? -10.674 5.655 -2.598 1.00 92.38 436 GLU A O 1
ATOM 3372 N N . LEU A 1 437 ? -8.928 7.025 -2.294 1.00 93.31 437 LEU A N 1
ATOM 3373 C CA . LEU A 1 437 ? -8.068 6.005 -1.696 1.00 93.31 437 LEU A CA 1
ATOM 3374 C C . LEU A 1 437 ? -8.097 6.081 -0.166 1.00 93.31 437 LEU A C 1
ATOM 3376 O O . LEU A 1 437 ? -7.748 7.124 0.394 1.00 93.31 437 LEU A O 1
ATOM 3380 N N . PRO A 1 438 ? -8.400 4.974 0.534 1.00 94.12 438 PRO A N 1
ATOM 3381 C CA . PRO A 1 438 ? -8.235 4.905 1.981 1.00 94.12 438 PRO A CA 1
ATOM 3382 C C . PRO A 1 438 ? -6.770 5.126 2.391 1.00 94.12 438 PRO A C 1
ATOM 3384 O O . PRO A 1 438 ? -5.853 4.496 1.851 1.00 94.12 438 PRO A O 1
ATOM 3387 N N . LYS A 1 439 ? -6.520 5.973 3.396 1.00 92.06 439 LYS A N 1
ATOM 3388 C CA . LYS A 1 439 ? -5.160 6.292 3.876 1.00 92.06 439 LYS A CA 1
ATOM 3389 C C . LYS A 1 439 ? -4.447 5.061 4.420 1.00 92.06 439 LYS A C 1
ATOM 3391 O O . LYS A 1 439 ? -3.237 4.907 4.249 1.00 92.06 439 LYS A O 1
ATOM 3396 N N . ARG A 1 440 ? -5.188 4.147 5.041 1.00 91.88 440 ARG A N 1
ATOM 3397 C CA . ARG A 1 440 ? -4.679 2.870 5.533 1.00 91.88 440 ARG A CA 1
ATOM 3398 C C . ARG A 1 440 ? -4.148 2.001 4.395 1.00 91.88 440 ARG A C 1
ATOM 3400 O O . ARG A 1 440 ? -3.120 1.347 4.582 1.00 91.88 440 ARG A O 1
ATOM 3407 N N . LEU A 1 441 ? -4.800 2.022 3.230 1.00 92.56 441 LEU A N 1
ATOM 3408 C CA . LEU A 1 441 ? -4.356 1.287 2.044 1.00 92.56 441 LEU A CA 1
ATOM 3409 C C . LEU A 1 441 ? -3.069 1.889 1.458 1.00 92.56 441 LEU A C 1
ATOM 3411 O O . LEU A 1 441 ? -2.148 1.141 1.118 1.00 92.56 441 LEU A O 1
ATOM 3415 N N . ILE A 1 442 ? -2.975 3.223 1.408 1.00 92.88 442 ILE A N 1
ATOM 3416 C CA . ILE A 1 442 ? -1.754 3.950 1.014 1.00 92.88 442 ILE A CA 1
ATOM 3417 C C . ILE A 1 442 ? -0.602 3.560 1.946 1.00 92.88 442 ILE A C 1
ATOM 3419 O O . ILE A 1 442 ? 0.439 3.090 1.489 1.00 92.88 442 ILE A O 1
ATOM 3423 N N . PHE A 1 443 ? -0.815 3.656 3.261 1.00 91.19 443 PHE A N 1
ATOM 3424 C CA . PHE A 1 443 ? 0.197 3.315 4.260 1.00 91.19 443 PHE A CA 1
ATOM 3425 C C . PHE A 1 443 ? 0.659 1.856 4.145 1.00 91.19 443 PHE A C 1
ATOM 3427 O O . PHE A 1 443 ? 1.856 1.578 4.165 1.00 91.19 443 PHE A O 1
ATOM 3434 N N . GLN A 1 444 ? -0.265 0.903 3.993 1.00 88.50 444 GLN A N 1
ATOM 3435 C CA . GLN A 1 444 ? 0.088 -0.510 3.831 1.00 88.50 444 GLN A CA 1
ATOM 3436 C C . GLN A 1 444 ? 0.877 -0.761 2.540 1.00 88.50 444 GLN A C 1
ATOM 3438 O O . GLN A 1 444 ? 1.823 -1.552 2.532 1.00 88.50 444 GLN A O 1
ATOM 3443 N N . THR A 1 445 ? 0.512 -0.078 1.457 1.00 91.75 445 THR A N 1
ATOM 3444 C CA . THR A 1 445 ? 1.233 -0.168 0.187 1.00 91.75 445 THR A CA 1
ATOM 3445 C C . THR A 1 445 ? 2.644 0.391 0.313 1.00 91.75 445 THR A C 1
ATOM 3447 O O . THR A 1 445 ? 3.584 -0.271 -0.122 1.00 91.75 445 THR A O 1
ATOM 3450 N N . ALA A 1 446 ? 2.805 1.527 0.991 1.00 90.75 446 ALA A N 1
ATOM 3451 C CA . ALA A 1 446 ? 4.102 2.122 1.285 1.00 90.75 446 ALA A CA 1
ATOM 3452 C C . ALA A 1 446 ? 4.993 1.199 2.120 1.00 90.75 446 ALA A C 1
ATOM 3454 O O . ALA A 1 446 ? 6.160 1.025 1.791 1.00 90.75 446 ALA A O 1
ATOM 3455 N N . VAL A 1 447 ? 4.443 0.547 3.153 1.00 87.75 447 VAL A N 1
ATOM 3456 C CA . VAL A 1 447 ? 5.187 -0.453 3.938 1.00 87.75 447 VAL A CA 1
ATOM 3457 C C . VAL A 1 447 ? 5.707 -1.570 3.035 1.00 87.75 447 VAL A C 1
ATOM 3459 O O . VAL A 1 447 ? 6.876 -1.926 3.141 1.00 87.75 447 VAL A O 1
ATOM 3462 N N . ASN A 1 448 ? 4.873 -2.109 2.142 1.00 86.44 448 ASN A N 1
ATOM 3463 C CA . ASN A 1 448 ? 5.281 -3.196 1.248 1.00 86.44 448 ASN A CA 1
ATOM 3464 C C . ASN A 1 448 ? 6.374 -2.747 0.266 1.00 86.44 448 ASN A C 1
ATOM 3466 O O . ASN A 1 448 ? 7.407 -3.398 0.178 1.00 86.44 448 ASN A O 1
ATOM 3470 N N . LEU A 1 449 ? 6.185 -1.608 -0.405 1.00 88.44 449 LEU A N 1
ATOM 3471 C CA . LEU A 1 449 ? 7.166 -1.068 -1.352 1.00 88.44 449 LEU A CA 1
ATOM 3472 C C . LEU A 1 449 ? 8.492 -0.713 -0.668 1.00 88.44 449 LEU A C 1
ATOM 3474 O O . LEU A 1 449 ? 9.564 -1.030 -1.180 1.00 88.44 449 LEU A O 1
ATOM 3478 N N . TYR A 1 450 ? 8.428 -0.123 0.525 1.00 86.06 450 TYR A N 1
ATOM 3479 C CA . TYR A 1 450 ? 9.615 0.157 1.320 1.00 86.06 450 TYR A CA 1
ATOM 3480 C C . TYR A 1 450 ? 10.345 -1.135 1.695 1.00 86.06 450 TYR A C 1
ATOM 3482 O O . TYR A 1 450 ? 11.558 -1.218 1.529 1.00 86.06 450 TYR A O 1
ATOM 3490 N N . MET A 1 451 ? 9.624 -2.170 2.137 1.00 81.25 451 MET A N 1
ATOM 3491 C CA . MET A 1 451 ? 10.214 -3.480 2.434 1.00 81.25 451 MET A CA 1
ATOM 3492 C C . MET A 1 451 ? 10.875 -4.114 1.207 1.00 81.25 451 MET A C 1
ATOM 3494 O O . MET A 1 451 ? 11.969 -4.662 1.337 1.00 81.25 451 MET A O 1
ATOM 3498 N N . ASP A 1 452 ? 10.246 -4.011 0.036 1.00 83.12 452 ASP A N 1
ATOM 3499 C CA . ASP A 1 452 ? 10.781 -4.535 -1.224 1.00 83.12 452 ASP A CA 1
ATOM 3500 C C . ASP A 1 452 ? 12.023 -3.762 -1.695 1.00 83.12 452 ASP A C 1
ATOM 3502 O O . ASP A 1 452 ? 12.920 -4.349 -2.301 1.00 83.12 452 ASP A O 1
ATOM 3506 N N . SER A 1 453 ? 12.124 -2.471 -1.356 1.00 81.69 453 SER A N 1
ATOM 3507 C CA . SER A 1 453 ? 13.299 -1.641 -1.655 1.00 81.69 453 SER A CA 1
ATOM 3508 C C . SER A 1 453 ? 14.534 -1.995 -0.814 1.00 81.69 453 SER A C 1
ATOM 3510 O O . SER A 1 453 ? 15.664 -1.664 -1.186 1.00 81.69 453 SER A O 1
ATOM 3512 N N . LEU A 1 454 ? 14.354 -2.667 0.329 1.00 79.81 454 LEU A N 1
ATOM 3513 C CA . LEU A 1 454 ? 15.463 -2.992 1.218 1.00 79.81 454 LEU A CA 1
ATOM 3514 C C . LEU A 1 454 ? 16.285 -4.174 0.678 1.00 79.81 454 LEU A C 1
ATOM 3516 O O . LEU A 1 454 ? 15.735 -5.202 0.273 1.00 79.81 454 LEU A O 1
ATOM 3520 N N . PRO A 1 455 ? 17.629 -4.101 0.740 1.00 77.44 455 PRO A N 1
ATOM 3521 C CA . PRO A 1 455 ? 18.475 -5.198 0.303 1.00 77.44 455 PRO A CA 1
ATOM 3522 C C . PRO A 1 455 ? 18.243 -6.434 1.179 1.00 77.44 455 PRO A C 1
ATOM 3524 O O . PRO A 1 455 ? 18.528 -6.430 2.380 1.00 77.44 455 PRO A O 1
ATOM 3527 N N . LYS A 1 456 ? 17.807 -7.528 0.545 1.00 68.12 456 LYS A N 1
ATOM 3528 C CA . LYS A 1 456 ? 17.518 -8.834 1.175 1.00 68.12 456 LYS A CA 1
ATOM 3529 C C . LYS A 1 456 ? 18.722 -9.452 1.916 1.00 68.12 456 LYS A C 1
ATOM 3531 O O . LYS A 1 456 ? 18.563 -10.416 2.657 1.00 68.12 456 LYS A O 1
ATOM 3536 N N . THR A 1 457 ? 19.925 -8.906 1.722 1.00 57.19 457 THR A N 1
ATOM 3537 C CA . THR A 1 457 ? 21.204 -9.340 2.309 1.00 57.19 457 THR A CA 1
ATOM 3538 C C . THR A 1 457 ? 21.488 -8.793 3.706 1.00 57.19 457 THR A C 1
ATOM 3540 O O . THR A 1 457 ? 22.347 -9.341 4.398 1.00 57.19 457 THR A O 1
ATOM 3543 N N . ARG A 1 458 ? 20.805 -7.737 4.161 1.00 50.00 458 ARG A N 1
ATOM 3544 C CA . ARG A 1 458 ? 20.971 -7.236 5.531 1.00 50.00 458 ARG A CA 1
ATOM 3545 C C . ARG A 1 458 ? 19.773 -7.676 6.359 1.00 50.00 458 ARG A C 1
ATOM 3547 O O . ARG A 1 458 ? 18.641 -7.382 6.001 1.00 50.00 458 ARG A O 1
ATOM 3554 N N . GLY A 1 459 ? 20.019 -8.318 7.504 1.00 52.47 459 GLY A N 1
ATOM 3555 C CA . GLY A 1 459 ? 19.007 -8.656 8.522 1.00 52.47 459 GLY A CA 1
ATOM 3556 C C . GLY A 1 459 ? 18.330 -7.436 9.171 1.00 52.47 459 GLY A C 1
ATOM 3557 O O . GLY A 1 459 ? 17.883 -7.499 10.312 1.00 52.47 459 GLY A O 1
ATOM 3558 N N . THR A 1 460 ? 18.272 -6.311 8.463 1.00 50.66 460 THR A N 1
ATOM 3559 C CA . THR A 1 460 ? 17.666 -5.045 8.854 1.00 50.66 460 THR A CA 1
ATOM 3560 C C . THR A 1 460 ? 16.206 -5.003 8.420 1.00 50.66 460 THR A C 1
ATOM 3562 O O . THR A 1 460 ? 15.724 -3.994 7.925 1.00 50.66 460 THR A O 1
ATOM 3565 N N . THR A 1 461 ? 15.447 -6.071 8.650 1.00 53.47 461 THR A N 1
ATOM 3566 C CA . THR A 1 461 ? 14.002 -5.910 8.821 1.00 53.47 461 THR A CA 1
ATOM 3567 C C . THR A 1 461 ? 13.786 -5.385 10.235 1.00 53.47 461 THR A C 1
ATOM 3569 O O . THR A 1 461 ? 13.370 -6.120 11.135 1.00 53.47 461 THR A O 1
ATOM 3572 N N . GLN A 1 462 ? 14.134 -4.111 10.466 1.00 55.31 462 GLN A N 1
ATOM 3573 C CA . GLN A 1 462 ? 13.537 -3.395 11.589 1.00 55.31 462 GLN A CA 1
ATOM 3574 C C . GLN A 1 462 ? 12.021 -3.517 11.428 1.00 55.31 462 GLN A C 1
ATOM 3576 O O . GLN A 1 462 ? 11.506 -3.587 10.314 1.00 55.31 462 GLN A O 1
ATOM 3581 N N . ASN A 1 463 ? 11.301 -3.632 12.538 1.00 59.28 463 ASN A N 1
ATOM 3582 C CA . ASN A 1 463 ? 9.854 -3.762 12.506 1.00 59.28 463 ASN A CA 1
ATOM 3583 C C . ASN A 1 463 ? 9.269 -2.428 12.010 1.00 59.28 463 ASN A C 1
ATOM 3585 O O . ASN A 1 463 ? 8.987 -1.544 12.809 1.00 59.28 463 ASN A O 1
ATOM 3589 N N . ILE A 1 464 ? 9.167 -2.252 10.695 1.00 64.12 464 ILE A N 1
ATOM 3590 C CA . ILE A 1 464 ? 8.814 -0.981 10.047 1.00 64.12 464 ILE A CA 1
ATOM 3591 C C . ILE A 1 464 ? 7.401 -0.538 10.424 1.00 64.12 464 ILE A C 1
ATOM 3593 O O . ILE A 1 464 ? 7.163 0.650 10.605 1.00 64.12 464 ILE A O 1
ATOM 3597 N N . GLU A 1 465 ? 6.511 -1.489 10.731 1.00 61.00 465 GLU A N 1
ATOM 3598 C CA . GLU A 1 465 ? 5.210 -1.192 11.345 1.00 61.00 465 GLU A CA 1
ATOM 3599 C C . GLU A 1 465 ? 5.317 -0.444 12.690 1.00 61.00 465 GLU A C 1
ATOM 3601 O O . GLU A 1 465 ? 4.361 0.205 13.100 1.00 61.00 465 GLU A O 1
ATOM 3606 N N . SER A 1 466 ? 6.450 -0.540 13.397 1.00 65.38 466 SER A N 1
ATOM 3607 C CA . SER A 1 466 ? 6.704 0.169 14.662 1.00 65.38 466 SER A CA 1
ATOM 3608 C C . SER A 1 466 ? 7.468 1.488 14.504 1.00 65.38 466 SER A C 1
ATOM 3610 O O . SER A 1 466 ? 7.682 2.179 15.497 1.00 65.38 466 SER A O 1
ATOM 3612 N N . ALA A 1 467 ? 7.847 1.854 13.276 1.00 76.75 467 ALA A N 1
ATOM 3613 C CA . ALA A 1 467 ? 8.521 3.108 12.949 1.00 76.75 467 ALA A CA 1
ATOM 3614 C C . ALA A 1 467 ? 7.722 3.887 11.880 1.00 76.75 467 ALA A C 1
ATOM 3616 O O . ALA A 1 467 ? 8.198 4.044 10.754 1.00 76.75 467 ALA A O 1
ATOM 3617 N N . PRO A 1 468 ? 6.509 4.378 12.212 1.00 76.75 468 PRO A N 1
ATOM 3618 C CA . PRO A 1 468 ? 5.612 5.028 11.250 1.00 76.75 468 PRO A CA 1
ATOM 3619 C C . PRO A 1 468 ? 6.251 6.236 10.558 1.00 76.75 468 PRO A C 1
ATOM 3621 O O . PRO A 1 468 ? 6.032 6.437 9.372 1.00 76.75 468 PRO A O 1
ATOM 3624 N N . THR A 1 469 ? 7.135 6.960 11.245 1.00 83.38 469 THR A N 1
ATOM 3625 C CA . THR A 1 469 ? 7.843 8.124 10.694 1.00 83.38 469 THR A CA 1
ATOM 3626 C C . THR A 1 469 ? 8.779 7.788 9.530 1.00 83.38 469 THR A C 1
ATOM 3628 O O . THR A 1 469 ? 9.034 8.646 8.691 1.00 83.38 469 THR A O 1
ATOM 3631 N N . LEU A 1 470 ? 9.314 6.561 9.455 1.00 82.94 470 LEU A N 1
ATOM 3632 C CA . LEU A 1 470 ? 10.110 6.122 8.300 1.00 82.94 470 LEU A CA 1
ATOM 3633 C C . LEU A 1 470 ? 9.218 5.875 7.084 1.00 82.94 470 LEU A C 1
ATOM 3635 O O . LEU A 1 470 ? 9.589 6.230 5.971 1.00 82.94 470 LEU A O 1
ATOM 3639 N N . VAL A 1 471 ? 8.043 5.287 7.314 1.00 83.69 471 VAL A N 1
ATOM 3640 C CA . VAL A 1 471 ? 7.059 5.020 6.263 1.00 83.69 471 VAL A CA 1
ATOM 3641 C C . VAL A 1 471 ? 6.468 6.328 5.753 1.00 83.69 471 VAL A C 1
ATOM 3643 O O . VAL A 1 471 ? 6.379 6.501 4.550 1.00 83.69 471 VAL A O 1
ATOM 3646 N N . GLU A 1 472 ? 6.124 7.266 6.636 1.00 85.56 472 GLU A N 1
ATOM 3647 C CA . GLU A 1 472 ? 5.624 8.597 6.258 1.00 85.56 472 GLU A CA 1
ATOM 3648 C C . GLU A 1 472 ? 6.615 9.328 5.350 1.00 85.56 472 GLU A C 1
ATOM 3650 O O . GLU A 1 472 ? 6.238 9.770 4.273 1.00 85.56 472 GLU A O 1
ATOM 3655 N N . ARG A 1 473 ? 7.907 9.339 5.704 1.00 85.06 473 ARG A N 1
ATOM 3656 C CA . ARG A 1 473 ? 8.950 9.910 4.836 1.00 85.06 473 ARG A CA 1
ATOM 3657 C C . ARG A 1 473 ? 9.053 9.211 3.486 1.00 85.06 473 ARG A C 1
ATOM 3659 O O . ARG A 1 473 ? 9.326 9.866 2.491 1.00 85.06 473 ARG A O 1
ATOM 3666 N N . TYR A 1 474 ? 8.873 7.891 3.458 1.00 85.25 474 TYR A N 1
ATOM 3667 C CA . TYR A 1 474 ? 8.869 7.132 2.211 1.00 85.25 474 TYR A CA 1
ATOM 3668 C C . TYR A 1 474 ? 7.640 7.455 1.351 1.00 85.25 474 TYR A C 1
ATOM 3670 O O . TYR A 1 474 ? 7.769 7.559 0.138 1.00 85.25 474 TYR A O 1
ATOM 3678 N N . ILE A 1 475 ? 6.466 7.646 1.966 1.00 85.00 475 ILE A N 1
ATOM 3679 C CA . ILE A 1 475 ? 5.261 8.118 1.272 1.00 85.00 475 ILE A CA 1
ATOM 3680 C C . ILE A 1 475 ? 5.520 9.498 0.673 1.00 85.00 475 ILE A C 1
ATOM 3682 O O . ILE A 1 475 ? 5.231 9.695 -0.500 1.00 85.00 475 ILE A O 1
ATOM 3686 N N . ASP A 1 476 ? 6.097 10.420 1.446 1.00 83.62 476 ASP A N 1
ATOM 3687 C CA . ASP A 1 476 ? 6.381 11.781 0.987 1.00 83.62 476 ASP A CA 1
ATOM 3688 C C . ASP A 1 476 ? 7.370 11.814 -0.185 1.00 83.62 476 ASP A C 1
ATOM 3690 O O . ASP A 1 476 ? 7.270 12.700 -1.021 1.00 83.62 476 ASP A O 1
ATOM 3694 N N . SER A 1 477 ? 8.313 10.868 -0.261 1.00 79.69 477 SER A N 1
ATOM 3695 C CA . SER A 1 477 ? 9.319 10.804 -1.330 1.00 79.69 477 SER A CA 1
ATOM 3696 C C . SER A 1 477 ? 8.989 9.853 -2.479 1.00 79.69 477 SER A C 1
ATOM 3698 O O . SER A 1 477 ? 9.751 9.800 -3.434 1.00 79.69 477 SER A O 1
ATOM 3700 N N . ASN A 1 478 ? 7.907 9.075 -2.391 1.00 84.75 478 ASN A N 1
ATOM 3701 C CA . ASN A 1 478 ? 7.479 8.114 -3.422 1.00 84.75 478 ASN A CA 1
ATOM 3702 C C . ASN A 1 478 ? 5.959 8.184 -3.635 1.00 84.75 478 ASN A C 1
ATOM 3704 O O . ASN A 1 478 ? 5.301 7.163 -3.873 1.00 84.75 478 ASN A O 1
ATOM 3708 N N . ARG A 1 479 ? 5.373 9.372 -3.460 1.00 85.75 479 ARG A N 1
ATOM 3709 C CA . ARG A 1 479 ? 3.925 9.556 -3.391 1.00 85.75 479 ARG A CA 1
ATOM 3710 C C . ARG A 1 479 ? 3.227 9.044 -4.643 1.00 85.75 479 ARG A C 1
ATOM 3712 O O . ARG A 1 479 ? 2.260 8.290 -4.514 1.00 85.75 479 ARG A O 1
ATOM 3719 N N . TYR A 1 480 ? 3.728 9.401 -5.826 1.00 86.81 480 TYR A N 1
ATOM 3720 C CA . TYR A 1 480 ? 3.134 8.996 -7.097 1.00 86.81 480 TYR A CA 1
ATOM 3721 C C . TYR A 1 480 ? 3.116 7.471 -7.212 1.00 86.81 480 TYR A C 1
ATOM 3723 O O . TYR A 1 480 ? 2.071 6.866 -7.463 1.00 86.81 480 TYR A O 1
ATOM 3731 N N . LYS A 1 481 ? 4.252 6.826 -6.928 1.00 88.06 481 LYS A N 1
ATOM 3732 C CA . LYS A 1 481 ? 4.381 5.367 -6.999 1.00 88.06 481 LYS A CA 1
ATOM 3733 C C . LYS A 1 481 ? 3.492 4.654 -5.981 1.00 88.06 481 LYS A C 1
ATOM 3735 O O . LYS A 1 481 ? 2.822 3.678 -6.329 1.00 88.06 481 LYS A O 1
ATOM 3740 N N . VAL A 1 482 ? 3.466 5.121 -4.732 1.00 92.19 482 VAL A N 1
ATOM 3741 C CA . VAL A 1 482 ? 2.659 4.525 -3.657 1.00 92.19 482 VAL A CA 1
ATOM 3742 C C . VAL A 1 482 ? 1.169 4.655 -3.964 1.00 92.19 482 VAL A C 1
ATOM 3744 O O . VAL A 1 482 ? 0.452 3.658 -3.872 1.00 92.19 482 VAL A O 1
ATOM 3747 N N . GLU A 1 483 ? 0.698 5.847 -4.339 1.00 92.31 483 GLU A N 1
ATOM 3748 C CA . GLU A 1 483 ? -0.713 6.080 -4.658 1.00 92.31 483 GLU A CA 1
ATOM 3749 C C . GLU A 1 483 ? -1.144 5.301 -5.904 1.00 92.31 483 GLU A C 1
ATOM 3751 O O . GLU A 1 483 ? -2.172 4.627 -5.860 1.00 92.31 483 GLU A O 1
ATOM 3756 N N . THR A 1 484 ? -0.343 5.310 -6.974 1.00 92.69 484 THR A N 1
ATOM 3757 C CA . THR A 1 484 ? -0.621 4.555 -8.210 1.00 92.69 484 THR A CA 1
ATOM 3758 C C . THR A 1 484 ? -0.713 3.060 -7.925 1.00 92.69 484 THR A C 1
ATOM 3760 O O . THR A 1 484 ? -1.687 2.410 -8.301 1.00 92.69 484 THR A O 1
ATOM 3763 N N . THR A 1 485 ? 0.236 2.514 -7.160 1.00 93.56 485 THR A N 1
ATOM 3764 C CA . THR A 1 485 ? 0.224 1.094 -6.776 1.00 93.56 485 THR A CA 1
ATOM 3765 C C . THR A 1 485 ? -0.973 0.759 -5.881 1.00 93.56 485 THR A C 1
ATOM 3767 O O . THR A 1 485 ? -1.603 -0.287 -6.047 1.00 93.56 485 THR A O 1
ATOM 3770 N N . ALA A 1 486 ? -1.312 1.625 -4.921 1.00 95.00 486 ALA A N 1
ATOM 3771 C CA . ALA A 1 486 ? -2.458 1.422 -4.033 1.00 95.00 486 ALA A CA 1
ATOM 3772 C C . ALA A 1 486 ? -3.780 1.454 -4.816 1.00 95.00 486 ALA A C 1
ATOM 3774 O O . ALA A 1 486 ? -4.653 0.612 -4.592 1.00 95.00 486 ALA A O 1
ATOM 3775 N N . ARG A 1 487 ? -3.897 2.380 -5.772 1.00 95.75 487 ARG A N 1
ATOM 3776 C CA . ARG A 1 487 ? -5.056 2.535 -6.652 1.00 95.75 487 ARG A CA 1
ATOM 3777 C C . ARG A 1 487 ? -5.223 1.359 -7.598 1.00 95.75 487 ARG A C 1
ATOM 3779 O O . ARG A 1 487 ? -6.313 0.797 -7.667 1.00 95.75 487 ARG A O 1
ATOM 3786 N N . ALA A 1 488 ? -4.141 0.918 -8.232 1.00 94.50 488 ALA A N 1
ATOM 3787 C CA . ALA A 1 488 ? -4.144 -0.275 -9.066 1.00 94.50 488 ALA A CA 1
ATOM 3788 C C . ALA A 1 488 ? -4.561 -1.520 -8.276 1.00 94.50 488 ALA A C 1
ATOM 3790 O O . ALA A 1 488 ? -5.404 -2.280 -8.737 1.00 94.50 488 ALA A O 1
ATOM 3791 N N . ARG A 1 489 ? -4.041 -1.712 -7.055 1.00 93.19 489 ARG A N 1
ATOM 3792 C CA . ARG A 1 489 ? -4.437 -2.832 -6.179 1.00 93.19 489 ARG A CA 1
ATOM 3793 C C . ARG A 1 489 ? -5.926 -2.812 -5.845 1.00 93.19 489 ARG A C 1
ATOM 3795 O O . ARG A 1 489 ? -6.564 -3.860 -5.881 1.00 93.19 489 ARG A O 1
ATOM 3802 N N . MET A 1 490 ? -6.474 -1.637 -5.539 1.00 94.44 490 MET A N 1
ATOM 3803 C CA . MET A 1 490 ? -7.908 -1.471 -5.297 1.00 94.44 490 MET A CA 1
ATOM 3804 C C . MET A 1 490 ? -8.731 -1.808 -6.550 1.00 94.44 490 MET A C 1
ATOM 3806 O O . MET A 1 490 ? -9.711 -2.544 -6.456 1.00 94.44 490 MET A O 1
ATOM 3810 N N . GLY A 1 491 ? -8.299 -1.337 -7.724 1.00 95.12 491 GLY A N 1
ATOM 3811 C CA . GLY A 1 491 ? -8.937 -1.638 -9.007 1.00 95.12 491 GLY A CA 1
ATOM 3812 C C . GLY A 1 491 ? -8.878 -3.123 -9.375 1.00 95.12 491 GLY A C 1
ATOM 3813 O O . GLY A 1 491 ? -9.908 -3.721 -9.670 1.00 95.12 491 GLY A O 1
ATOM 3814 N N . LEU A 1 492 ? -7.702 -3.752 -9.285 1.00 94.12 492 LEU A N 1
ATOM 3815 C CA . LEU A 1 492 ? -7.512 -5.189 -9.525 1.00 94.12 492 LEU A CA 1
ATOM 3816 C C . LEU A 1 492 ? -8.380 -6.035 -8.596 1.00 94.12 492 LEU A C 1
ATOM 3818 O O . LEU A 1 492 ? -8.943 -7.041 -9.025 1.00 94.12 492 LEU A O 1
ATOM 3822 N N . ARG A 1 493 ? -8.540 -5.610 -7.337 1.00 92.25 493 ARG A N 1
ATOM 3823 C CA . ARG A 1 493 ? -9.456 -6.274 -6.414 1.00 92.25 493 ARG A CA 1
ATOM 3824 C C . ARG A 1 493 ? -10.905 -6.167 -6.862 1.00 92.25 493 ARG A C 1
ATOM 3826 O O . ARG A 1 493 ? -11.594 -7.181 -6.873 1.00 92.25 493 ARG A O 1
ATOM 3833 N N . ALA A 1 494 ? -11.349 -4.976 -7.246 1.00 93.56 494 ALA A N 1
ATOM 3834 C CA . ALA A 1 494 ? -12.706 -4.785 -7.740 1.00 93.56 494 ALA A CA 1
ATOM 3835 C C . ALA A 1 494 ? -12.981 -5.603 -9.011 1.00 93.56 494 ALA A C 1
ATOM 3837 O O . ALA A 1 494 ? -14.066 -6.161 -9.130 1.00 93.56 494 ALA A O 1
ATOM 3838 N N . ILE A 1 495 ? -11.991 -5.746 -9.901 1.00 94.12 495 ILE A N 1
ATOM 3839 C CA . ILE A 1 495 ? -12.076 -6.619 -11.083 1.00 94.12 495 ILE A CA 1
ATOM 3840 C C . ILE A 1 495 ? -12.191 -8.089 -10.666 1.00 94.12 495 ILE A C 1
ATOM 3842 O O . ILE A 1 495 ? -13.042 -8.811 -11.180 1.00 94.12 495 ILE A O 1
ATOM 3846 N N . ALA A 1 496 ? -11.366 -8.545 -9.717 1.00 93.56 496 ALA A N 1
ATOM 3847 C CA . ALA A 1 496 ? -11.447 -9.913 -9.206 1.00 93.56 496 ALA A CA 1
ATOM 3848 C C . ALA A 1 496 ? -12.837 -10.223 -8.633 1.00 93.56 496 ALA A C 1
ATOM 3850 O O . ALA A 1 496 ? -13.401 -11.281 -8.914 1.00 93.56 496 ALA A O 1
ATOM 3851 N N . ASP A 1 497 ? -13.397 -9.286 -7.866 1.00 91.12 497 ASP A N 1
ATOM 3852 C CA . ASP A 1 497 ? -14.719 -9.423 -7.261 1.00 91.12 497 ASP A CA 1
ATOM 3853 C C . ASP A 1 497 ? -15.839 -9.376 -8.323 1.00 91.12 497 ASP A C 1
ATOM 3855 O O . ASP A 1 497 ? -16.760 -10.194 -8.261 1.00 91.12 497 ASP A O 1
ATOM 3859 N N . SER A 1 498 ? -15.759 -8.484 -9.322 1.00 92.62 498 SER A N 1
ATOM 3860 C CA . SER A 1 498 ? -16.779 -8.357 -10.377 1.00 92.62 498 SER A CA 1
ATOM 3861 C C . SER A 1 498 ? -16.806 -9.545 -11.336 1.00 92.62 498 SER A C 1
ATOM 3863 O O . SER A 1 498 ? -17.881 -9.971 -11.754 1.00 92.62 498 SER A O 1
ATOM 3865 N N . GLU A 1 499 ? -15.638 -10.104 -11.652 1.00 93.81 499 GLU A N 1
ATOM 3866 C CA . GLU A 1 499 ? -15.481 -11.253 -12.553 1.00 93.81 499 GLU A CA 1
ATOM 3867 C C . GLU A 1 499 ? -15.571 -12.605 -11.819 1.00 93.81 499 GLU A C 1
ATOM 3869 O O . GLU A 1 499 ? -15.518 -13.669 -12.440 1.00 93.81 499 GLU A O 1
ATOM 3874 N N . GLY A 1 500 ? -15.713 -12.597 -10.488 1.00 92.00 500 GLY A N 1
ATOM 3875 C CA . GLY A 1 500 ? -15.819 -13.814 -9.681 1.00 92.00 500 GLY A CA 1
ATOM 3876 C C . GLY A 1 500 ? -14.538 -14.658 -9.670 1.00 92.00 500 GLY A C 1
ATOM 3877 O O . GLY A 1 500 ? -14.604 -15.889 -9.617 1.00 92.00 500 GLY A O 1
ATOM 3878 N N . LEU A 1 501 ? -13.371 -14.012 -9.725 1.00 92.00 501 LEU A N 1
ATOM 3879 C CA . LEU A 1 501 ? -12.060 -14.659 -9.704 1.00 92.00 501 LEU A CA 1
ATOM 3880 C C . LEU A 1 501 ? -11.718 -15.095 -8.276 1.00 92.00 501 LEU A C 1
ATOM 3882 O O . LEU A 1 501 ? -11.274 -14.303 -7.447 1.00 92.00 501 LEU A O 1
ATOM 3886 N N . VAL A 1 502 ? -11.929 -16.379 -7.990 1.00 91.44 502 VAL A N 1
ATOM 3887 C CA . VAL A 1 502 ? -11.681 -16.970 -6.669 1.00 91.44 502 VAL A CA 1
ATOM 3888 C C . VAL A 1 502 ? -10.472 -17.896 -6.725 1.00 91.44 502 VAL A C 1
ATOM 3890 O O . VAL A 1 502 ? -10.410 -18.796 -7.563 1.00 91.44 502 VAL A O 1
ATOM 3893 N N . ALA A 1 503 ? -9.533 -17.713 -5.795 1.00 90.56 503 ALA A N 1
ATOM 3894 C CA . ALA A 1 503 ? -8.356 -18.572 -5.706 1.00 90.56 503 ALA A CA 1
ATOM 3895 C C . ALA A 1 503 ? -8.702 -20.011 -5.285 1.00 90.56 503 ALA A C 1
ATOM 3897 O O . ALA A 1 503 ? -9.473 -20.233 -4.346 1.00 90.56 503 ALA A O 1
ATOM 3898 N N . ASP A 1 504 ? -8.043 -20.982 -5.923 1.00 91.81 504 ASP A N 1
ATOM 3899 C CA . ASP A 1 504 ? -8.074 -22.388 -5.516 1.00 91.81 504 ASP A CA 1
ATOM 3900 C C . ASP A 1 504 ? -7.403 -22.567 -4.145 1.00 91.81 504 ASP A C 1
ATOM 3902 O O . ASP A 1 504 ? -6.222 -22.255 -3.959 1.00 91.81 504 ASP A O 1
ATOM 3906 N N . GLU A 1 505 ? -8.144 -23.120 -3.183 1.00 91.00 505 GLU A N 1
ATOM 3907 C CA . GLU A 1 505 ? -7.664 -23.390 -1.827 1.00 91.00 505 GLU A CA 1
ATOM 3908 C C . GLU A 1 505 ? -6.386 -24.239 -1.785 1.00 91.00 505 GLU A C 1
ATOM 3910 O O . GLU A 1 505 ? -5.565 -24.060 -0.881 1.00 91.00 505 GLU A O 1
ATOM 3915 N N . ALA A 1 506 ? -6.182 -25.158 -2.736 1.00 91.31 506 ALA A N 1
ATOM 3916 C CA . ALA A 1 506 ? -4.968 -25.968 -2.798 1.00 91.31 506 ALA A CA 1
ATOM 3917 C C . ALA A 1 506 ? -3.728 -25.105 -3.078 1.00 91.31 506 ALA A C 1
ATOM 3919 O O . ALA A 1 506 ? -2.702 -25.257 -2.405 1.00 91.31 506 ALA A O 1
ATOM 3920 N N . LEU A 1 507 ? -3.850 -24.157 -4.008 1.00 90.06 507 LEU A N 1
ATOM 3921 C CA . LEU A 1 507 ? -2.780 -23.240 -4.395 1.00 90.06 507 LEU A CA 1
ATOM 3922 C C . LEU A 1 507 ? -2.536 -22.185 -3.306 1.00 90.06 507 LEU A C 1
ATOM 3924 O O . LEU A 1 507 ? -1.384 -21.905 -2.960 1.00 90.06 507 LEU A O 1
ATOM 3928 N N . VAL A 1 508 ? -3.605 -21.686 -2.667 1.00 90.69 508 VAL A N 1
ATOM 3929 C CA . VAL A 1 508 ? -3.506 -20.828 -1.470 1.00 90.69 508 VAL A CA 1
ATOM 3930 C C . VAL A 1 508 ? -2.724 -21.538 -0.369 1.00 90.69 508 VAL A C 1
ATOM 3932 O O . VAL A 1 508 ? -1.795 -20.965 0.208 1.00 90.69 508 VAL A O 1
ATOM 3935 N N . ARG A 1 509 ? -3.051 -22.807 -0.101 1.00 90.31 509 ARG A N 1
ATOM 3936 C CA . ARG A 1 509 ? -2.378 -23.612 0.922 1.00 90.31 509 ARG A CA 1
ATOM 3937 C C . ARG A 1 509 ? -0.889 -23.754 0.642 1.00 90.31 509 ARG A C 1
ATOM 3939 O O . ARG A 1 509 ? -0.086 -23.650 1.571 1.00 90.31 509 ARG A O 1
ATOM 3946 N N . GLU A 1 510 ? -0.515 -24.021 -0.604 1.00 90.31 510 GLU A N 1
ATOM 3947 C CA . GLU A 1 510 ? 0.887 -24.154 -0.992 1.00 90.31 510 GLU A CA 1
ATOM 3948 C C . GLU A 1 510 ? 1.650 -22.841 -0.784 1.00 90.31 510 GLU A C 1
ATOM 3950 O O . GLU A 1 510 ? 2.654 -22.816 -0.065 1.00 90.31 510 GLU A O 1
ATOM 3955 N N . ARG A 1 511 ? 1.132 -21.731 -1.318 1.00 88.38 511 ARG A N 1
ATOM 3956 C CA . ARG A 1 511 ? 1.776 -20.415 -1.218 1.00 88.38 511 ARG A CA 1
ATOM 3957 C C . ARG A 1 511 ? 1.864 -19.930 0.234 1.00 88.38 511 ARG A C 1
ATOM 3959 O O . ARG A 1 511 ? 2.901 -19.415 0.655 1.00 88.38 511 ARG A O 1
ATOM 3966 N N . ALA A 1 512 ? 0.843 -20.195 1.050 1.00 88.00 512 ALA A N 1
ATOM 3967 C CA . ALA A 1 512 ? 0.863 -19.904 2.484 1.00 88.00 512 ALA A CA 1
ATOM 3968 C C . ALA A 1 512 ? 1.923 -20.733 3.240 1.00 88.00 512 ALA A C 1
ATOM 3970 O O . ALA A 1 512 ? 2.615 -20.210 4.121 1.00 88.00 512 ALA A O 1
ATOM 3971 N N . LYS A 1 513 ? 2.115 -22.014 2.882 1.00 88.62 513 LYS A N 1
ATOM 3972 C CA . LYS A 1 513 ? 3.197 -22.850 3.437 1.00 88.62 513 LYS A CA 1
ATOM 3973 C C . LYS A 1 513 ? 4.576 -22.319 3.055 1.00 88.62 513 LYS A C 1
ATOM 3975 O O . LYS A 1 513 ? 5.447 -22.258 3.924 1.00 88.62 513 LYS A O 1
ATOM 3980 N N . GLN A 1 514 ? 4.770 -21.910 1.801 1.00 85.88 514 GLN A N 1
ATOM 3981 C CA . GLN A 1 514 ? 6.026 -21.315 1.338 1.00 85.88 514 GLN A CA 1
ATOM 3982 C C . GLN A 1 514 ? 6.345 -20.022 2.107 1.00 85.88 514 GLN A C 1
ATOM 3984 O O . GLN A 1 514 ? 7.453 -19.874 2.623 1.00 85.88 514 GLN A O 1
ATOM 3989 N N . ALA A 1 515 ? 5.358 -19.140 2.299 1.00 83.75 515 ALA A N 1
ATOM 3990 C CA . ALA A 1 515 ? 5.518 -17.919 3.092 1.00 83.75 515 ALA A CA 1
ATOM 3991 C C . ALA A 1 515 ? 5.884 -18.212 4.562 1.00 83.75 515 ALA A C 1
ATOM 3993 O O . ALA A 1 515 ? 6.784 -17.580 5.125 1.00 83.75 515 ALA A O 1
ATOM 3994 N N . ARG A 1 516 ? 5.245 -19.213 5.192 1.00 82.25 516 ARG A N 1
ATOM 3995 C CA . ARG A 1 516 ? 5.620 -19.669 6.546 1.00 82.25 516 ARG A CA 1
ATOM 3996 C C . ARG A 1 516 ? 7.047 -20.223 6.588 1.00 82.25 516 ARG A C 1
ATOM 3998 O O . ARG A 1 516 ? 7.776 -19.935 7.536 1.00 82.25 516 ARG A O 1
ATOM 4005 N N . ALA A 1 517 ? 7.455 -20.999 5.585 1.00 82.69 517 ALA A N 1
ATOM 4006 C CA . ALA A 1 517 ? 8.803 -21.557 5.502 1.00 82.69 517 ALA A CA 1
ATOM 4007 C C . ALA A 1 517 ? 9.866 -20.455 5.361 1.00 82.69 517 ALA A C 1
ATOM 4009 O O . ALA A 1 517 ? 10.859 -20.475 6.085 1.00 82.69 517 ALA A O 1
ATOM 4010 N N . GLN A 1 518 ? 9.622 -19.446 4.520 1.00 75.94 518 GLN A N 1
ATOM 4011 C CA . GLN A 1 518 ? 10.511 -18.288 4.368 1.00 75.94 518 GLN A CA 1
ATOM 4012 C C . GLN A 1 518 ? 10.652 -17.487 5.671 1.00 75.94 518 GLN A C 1
ATOM 4014 O O . GLN A 1 518 ? 11.764 -17.120 6.051 1.00 75.94 518 GLN A O 1
ATOM 4019 N N . LYS A 1 519 ? 9.558 -17.279 6.417 1.00 74.25 519 LYS A N 1
ATOM 4020 C CA . LYS A 1 519 ? 9.618 -16.637 7.744 1.00 74.25 519 LYS A CA 1
ATOM 4021 C C . LYS A 1 519 ? 10.414 -17.447 8.768 1.00 74.25 519 LYS A C 1
ATOM 4023 O O . LYS A 1 519 ? 11.091 -16.854 9.604 1.00 74.25 519 LYS A O 1
ATOM 4028 N N . LYS A 1 520 ? 10.342 -18.780 8.726 1.00 73.25 520 LYS A N 1
ATOM 4029 C CA . LYS A 1 520 ? 11.150 -19.651 9.598 1.00 73.25 520 LYS A CA 1
ATOM 4030 C C . LYS A 1 520 ? 12.628 -19.643 9.209 1.00 73.25 520 LYS A C 1
ATOM 4032 O O . LYS A 1 520 ? 13.479 -19.671 10.088 1.00 73.25 520 LYS A O 1
ATOM 4037 N N . ALA A 1 521 ? 12.923 -19.584 7.912 1.00 68.44 521 ALA A N 1
ATOM 4038 C CA . ALA A 1 521 ? 14.287 -19.536 7.393 1.00 68.44 521 ALA A CA 1
ATOM 4039 C C . ALA A 1 521 ? 14.984 -18.189 7.657 1.00 68.44 521 ALA A C 1
ATOM 4041 O O . ALA A 1 521 ? 16.210 -18.137 7.710 1.00 68.44 521 ALA A O 1
ATOM 4042 N N . ASN A 1 522 ? 14.225 -17.104 7.838 1.00 65.06 522 ASN A N 1
ATOM 4043 C CA . ASN A 1 522 ? 14.789 -15.801 8.164 1.00 65.06 522 ASN A CA 1
ATOM 4044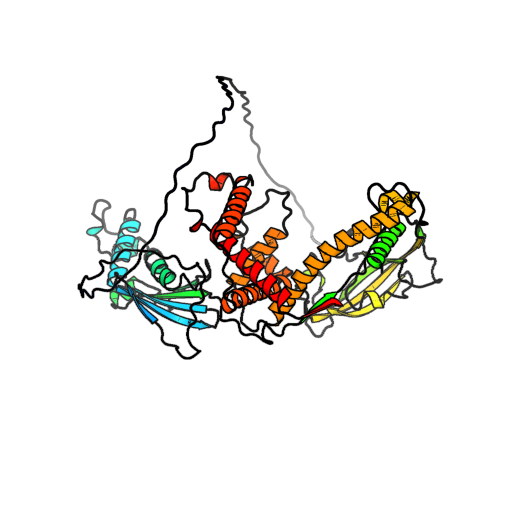 C C . ASN A 1 522 ? 15.194 -15.740 9.660 1.00 65.06 522 ASN A C 1
ATOM 4046 O O . ASN A 1 522 ? 14.322 -15.799 10.536 1.00 65.06 522 ASN A O 1
ATOM 4050 N N . PRO A 1 523 ? 16.497 -15.578 9.979 1.00 55.62 523 PRO A N 1
ATOM 4051 C CA . PRO A 1 523 ? 17.013 -15.633 11.351 1.00 55.62 523 PRO A CA 1
ATOM 4052 C C . PRO A 1 523 ? 16.448 -14.537 12.266 1.00 55.62 523 PRO A C 1
ATOM 4054 O O . PRO A 1 523 ? 16.427 -14.706 13.483 1.00 55.62 523 PRO A O 1
ATOM 4057 N N . VAL A 1 524 ? 15.944 -13.432 11.702 1.00 55.59 524 VAL A N 1
ATOM 4058 C CA . VAL A 1 524 ? 15.342 -12.320 12.459 1.00 55.59 524 VAL A CA 1
ATOM 4059 C C . VAL A 1 524 ? 13.926 -12.656 12.937 1.00 55.59 524 VAL A C 1
ATOM 4061 O O . VAL A 1 524 ? 13.512 -12.247 14.023 1.00 55.59 524 VAL A O 1
ATOM 4064 N N . THR A 1 525 ? 13.164 -13.408 12.141 1.00 55.00 525 THR A N 1
ATOM 4065 C CA . THR A 1 525 ? 11.783 -13.793 12.466 1.00 55.00 525 THR A CA 1
ATOM 4066 C C . THR A 1 525 ? 11.690 -15.154 13.144 1.00 55.00 525 THR A C 1
ATOM 4068 O O . THR A 1 525 ? 10.719 -15.376 13.866 1.00 55.00 525 THR A O 1
ATOM 4071 N N . ALA A 1 526 ? 12.700 -16.018 13.001 1.00 52.66 526 ALA A N 1
ATOM 4072 C CA . ALA A 1 526 ? 12.765 -17.341 13.626 1.00 52.66 526 ALA A CA 1
ATOM 4073 C C . ALA A 1 526 ? 12.481 -17.302 15.143 1.00 52.66 526 ALA A C 1
ATOM 4075 O O . ALA A 1 526 ? 11.612 -18.029 15.621 1.00 52.66 526 ALA A O 1
ATOM 4076 N N . GLY A 1 527 ? 13.088 -16.360 15.879 1.00 50.16 527 GLY A N 1
ATOM 4077 C CA . GLY A 1 527 ? 12.893 -16.218 17.332 1.00 50.16 527 GLY A CA 1
ATOM 4078 C C . GLY A 1 527 ? 11.496 -15.749 17.776 1.00 50.16 527 GLY A C 1
ATOM 4079 O O . GLY A 1 527 ? 11.153 -15.878 18.947 1.00 50.16 527 GLY A O 1
ATOM 4080 N N . LYS A 1 528 ? 10.660 -15.217 16.868 1.00 51.06 528 LYS A N 1
ATOM 4081 C CA . LYS A 1 528 ? 9.252 -14.855 17.151 1.00 51.06 528 LYS A CA 1
ATOM 4082 C C . LYS A 1 528 ? 8.262 -15.974 16.812 1.00 51.06 528 LYS A C 1
ATOM 4084 O O . LYS A 1 528 ? 7.102 -15.884 17.214 1.00 51.06 528 LYS A O 1
ATOM 4089 N N . VAL A 1 529 ? 8.687 -16.987 16.054 1.00 51.78 529 VAL A N 1
ATOM 4090 C CA . VAL A 1 529 ? 7.823 -18.077 15.569 1.00 51.78 529 VAL A CA 1
ATOM 4091 C C . VAL A 1 529 ? 7.7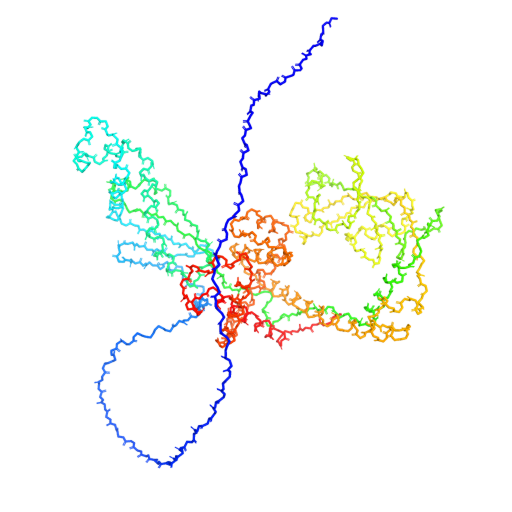87 -19.252 16.554 1.00 51.78 529 VAL A C 1
ATOM 4093 O O . VAL A 1 529 ? 6.783 -19.952 16.605 1.00 51.78 529 VAL A O 1
ATOM 4096 N N . GLU A 1 530 ? 8.812 -19.429 17.392 1.00 43.91 530 GLU A N 1
ATOM 4097 C CA . GLU A 1 530 ? 8.916 -20.565 18.330 1.00 43.91 530 GLU A CA 1
ATOM 4098 C C . GLU A 1 530 ? 7.929 -20.532 19.517 1.00 43.91 530 GLU A C 1
ATOM 4100 O O . GLU A 1 530 ? 7.815 -21.519 20.234 1.00 43.91 530 GLU A O 1
ATOM 4105 N N . GLY A 1 531 ? 7.184 -19.437 19.726 1.00 42.53 531 GLY A N 1
ATOM 4106 C CA . GLY A 1 531 ? 6.304 -19.260 20.894 1.00 42.53 531 GLY A CA 1
ATOM 4107 C C . GLY A 1 531 ? 4.804 -19.127 20.612 1.00 42.53 531 GLY A C 1
ATOM 4108 O O . GLY A 1 531 ? 4.049 -18.870 21.547 1.00 42.53 531 GLY A O 1
ATOM 4109 N N . LYS A 1 532 ? 4.353 -19.241 19.356 1.00 48.47 532 LYS A N 1
ATOM 4110 C CA . LYS A 1 532 ? 2.921 -19.192 19.018 1.00 48.47 532 LYS A CA 1
ATOM 4111 C C . LYS A 1 532 ? 2.426 -20.596 18.695 1.00 48.47 532 LYS A C 1
ATOM 4113 O O . LYS A 1 532 ? 2.960 -21.231 17.790 1.00 48.47 532 LYS A O 1
ATOM 4118 N N . GLU A 1 533 ? 1.434 -21.053 19.460 1.00 46.16 533 GLU A N 1
ATOM 4119 C CA . GLU A 1 533 ? 0.674 -22.286 19.222 1.00 46.16 533 GLU A CA 1
ATOM 4120 C C . GLU A 1 533 ? 0.274 -22.427 17.748 1.00 46.16 533 GLU A C 1
ATOM 4122 O O . GLU A 1 533 ? 0.146 -21.428 17.037 1.00 46.16 533 GLU A O 1
ATOM 4127 N N . GLU A 1 534 ? 0.093 -23.674 17.306 1.00 54.41 534 GLU A N 1
ATOM 4128 C CA . GLU A 1 534 ? -0.300 -24.077 15.953 1.00 54.41 534 GLU A CA 1
ATOM 4129 C C . GLU A 1 534 ? -1.637 -23.446 15.525 1.00 54.41 534 GLU A C 1
ATOM 4131 O O . GLU A 1 534 ? -2.685 -24.085 15.489 1.00 54.41 534 GLU A O 1
ATOM 4136 N N . GLU A 1 535 ? -1.605 -22.165 15.168 1.00 67.81 535 GLU A N 1
ATOM 4137 C CA . GLU A 1 535 ? -2.682 -21.506 14.452 1.00 67.81 535 GLU A CA 1
ATOM 4138 C C . GLU A 1 535 ? -2.868 -22.259 13.132 1.00 67.81 535 GLU A C 1
ATOM 4140 O O . GLU A 1 535 ? -1.910 -22.430 12.349 1.00 67.81 535 GLU A O 1
ATOM 4145 N N . LYS A 1 536 ? -4.100 -22.733 12.900 1.00 78.88 536 LYS A N 1
ATOM 4146 C CA . LYS A 1 536 ? -4.479 -23.367 11.636 1.00 78.88 536 LYS A CA 1
ATOM 4147 C C . LYS A 1 536 ? -4.016 -22.475 10.496 1.00 78.88 536 LYS A C 1
ATOM 4149 O O . LYS A 1 536 ? -4.094 -21.251 10.577 1.00 78.88 536 LYS A O 1
ATOM 4154 N N . LEU A 1 537 ? -3.466 -23.087 9.452 1.00 79.69 537 LEU A N 1
ATOM 4155 C CA . LEU A 1 537 ? -2.923 -22.328 8.332 1.00 79.69 537 LEU A CA 1
ATOM 4156 C C . LEU A 1 537 ? -4.000 -21.428 7.729 1.00 79.69 537 LEU A C 1
ATOM 4158 O O . LEU A 1 537 ? -3.719 -20.275 7.448 1.00 79.69 537 LEU A O 1
ATOM 4162 N N . GLU A 1 538 ? -5.218 -21.949 7.626 1.00 82.31 538 GLU A N 1
ATOM 4163 C CA . GLU A 1 538 ? -6.404 -21.276 7.102 1.00 82.31 538 GLU A CA 1
ATOM 4164 C C . GLU A 1 538 ? -6.788 -19.997 7.869 1.00 82.31 538 GLU A C 1
ATOM 4166 O O . GLU A 1 538 ? -7.338 -19.074 7.272 1.00 82.31 538 GLU A O 1
ATOM 4171 N N . ASP A 1 539 ? -6.449 -19.911 9.157 1.00 78.06 539 ASP A N 1
ATOM 4172 C CA . ASP A 1 539 ? -6.768 -18.758 10.008 1.00 78.06 539 ASP A CA 1
ATOM 4173 C C . ASP A 1 539 ? -5.627 -17.726 10.044 1.00 78.06 539 ASP A C 1
ATOM 4175 O O . ASP A 1 539 ? -5.770 -16.635 10.597 1.00 78.06 539 ASP A O 1
ATOM 4179 N N . SER A 1 540 ? -4.477 -18.042 9.440 1.00 80.75 540 SER A N 1
ATOM 4180 C CA . SER A 1 540 ? -3.272 -17.240 9.600 1.00 80.75 540 SER A CA 1
ATOM 4181 C C . SER A 1 540 ? -3.145 -16.122 8.571 1.00 80.75 540 SER A C 1
ATOM 4183 O O . SER A 1 540 ? -3.680 -16.166 7.461 1.00 80.75 540 SER A O 1
ATOM 4185 N N . LYS A 1 541 ? -2.352 -15.101 8.915 1.00 80.50 541 LYS A N 1
ATOM 4186 C CA . LYS A 1 541 ? -2.065 -13.976 8.008 1.00 80.50 541 LYS A CA 1
ATOM 4187 C C . LYS A 1 541 ? -1.445 -14.429 6.687 1.00 80.50 541 LYS A C 1
ATOM 4189 O O . LYS A 1 541 ? -1.665 -13.803 5.661 1.00 80.50 541 LYS A O 1
ATOM 4194 N N . GLU A 1 542 ? -0.661 -15.506 6.702 1.00 85.06 542 GLU A N 1
ATOM 4195 C CA . GLU A 1 542 ? -0.060 -16.055 5.485 1.00 85.06 542 GLU A CA 1
ATOM 4196 C C . GLU A 1 542 ? -1.110 -16.593 4.513 1.00 85.06 542 GLU A C 1
ATOM 4198 O O . GLU A 1 542 ? -0.927 -16.448 3.309 1.00 85.06 542 GLU A O 1
ATOM 4203 N N . TRP A 1 543 ? -2.206 -17.172 5.010 1.00 86.94 543 TRP A N 1
ATOM 4204 C CA . TRP A 1 543 ? -3.292 -17.656 4.161 1.00 86.94 543 TRP A CA 1
ATOM 4205 C C . TRP A 1 543 ? -4.051 -16.518 3.499 1.00 86.94 543 TRP A C 1
ATOM 4207 O O . TRP A 1 543 ? -4.212 -16.522 2.280 1.00 86.94 543 TRP A O 1
ATOM 4217 N N . SER A 1 544 ? -4.465 -15.511 4.270 1.00 84.19 544 SER A N 1
ATOM 4218 C CA . SER A 1 544 ? -5.182 -14.362 3.712 1.00 84.19 544 SER A CA 1
ATOM 4219 C C . SER A 1 544 ? -4.316 -13.569 2.730 1.00 84.19 544 SER A C 1
ATOM 4221 O O . SER A 1 544 ? -4.799 -13.206 1.659 1.00 84.19 544 SER A O 1
ATOM 4223 N N . SER A 1 545 ? -3.026 -13.373 3.027 1.00 84.06 545 SER A N 1
ATOM 4224 C CA . SER A 1 545 ? -2.085 -12.746 2.090 1.00 84.06 545 SER A CA 1
ATOM 4225 C C . SER A 1 545 ? -1.843 -13.587 0.834 1.00 84.06 545 SER A C 1
ATOM 4227 O O . SER A 1 545 ? -1.795 -13.027 -0.257 1.00 84.06 545 SER A O 1
ATOM 4229 N N . ALA A 1 546 ? -1.710 -14.913 0.959 1.00 87.75 546 ALA A N 1
ATOM 4230 C CA . ALA A 1 546 ? -1.546 -15.798 -0.194 1.00 87.75 546 ALA A CA 1
ATOM 4231 C C . ALA A 1 546 ? -2.786 -15.779 -1.091 1.00 87.75 546 ALA A C 1
ATOM 4233 O O . ALA A 1 546 ? -2.653 -15.614 -2.299 1.00 87.75 546 ALA A O 1
ATOM 4234 N N . LYS A 1 547 ? -3.977 -15.894 -0.495 1.00 88.81 547 LYS A N 1
ATOM 4235 C CA . LYS A 1 547 ? -5.253 -15.827 -1.209 1.00 88.81 547 LYS A CA 1
ATOM 4236 C C . LYS A 1 547 ? -5.394 -14.518 -1.975 1.00 88.81 547 LYS A C 1
ATOM 4238 O O . LYS A 1 547 ? -5.635 -14.554 -3.174 1.00 88.81 547 LYS A O 1
ATOM 4243 N N . TYR A 1 548 ? -5.157 -13.395 -1.299 1.00 86.81 548 TYR A N 1
ATOM 4244 C CA . TYR A 1 548 ? -5.194 -12.078 -1.926 1.00 86.81 548 TYR A CA 1
ATOM 4245 C C . TYR A 1 548 ? -4.228 -11.985 -3.113 1.00 86.81 548 TYR A C 1
ATOM 4247 O O . TYR A 1 548 ? -4.635 -11.574 -4.191 1.00 86.81 548 TYR A O 1
ATOM 4255 N N . ALA A 1 549 ? -2.970 -12.407 -2.940 1.00 87.44 549 ALA A N 1
ATOM 4256 C CA . ALA A 1 549 ? -1.974 -12.358 -4.009 1.00 87.44 549 ALA A CA 1
ATOM 4257 C C . ALA A 1 549 ? -2.398 -13.179 -5.236 1.00 87.44 549 ALA A C 1
ATOM 4259 O O . ALA A 1 549 ? -2.301 -12.691 -6.351 1.00 87.44 549 ALA A O 1
ATOM 4260 N N . ILE A 1 550 ? -2.927 -14.388 -5.029 1.00 91.69 550 ILE A N 1
ATOM 4261 C CA . ILE A 1 550 ? -3.389 -15.250 -6.125 1.00 91.69 550 ILE A CA 1
ATOM 4262 C C . ILE A 1 550 ? -4.578 -14.619 -6.856 1.00 91.69 550 ILE A C 1
ATOM 4264 O O . ILE A 1 550 ? -4.622 -14.647 -8.078 1.00 91.69 550 ILE A O 1
ATOM 4268 N N . GLU A 1 551 ? -5.531 -14.031 -6.131 1.00 91.00 551 GLU A N 1
ATOM 4269 C CA . GLU A 1 551 ? -6.683 -13.359 -6.747 1.00 91.00 551 GLU A CA 1
ATOM 4270 C C . GLU A 1 551 ? -6.254 -12.112 -7.542 1.00 91.00 551 GLU A C 1
ATOM 4272 O O . GLU A 1 551 ? -6.811 -11.855 -8.608 1.00 91.00 551 GLU A O 1
ATOM 4277 N N . MET A 1 552 ? -5.228 -11.378 -7.087 1.00 90.62 552 MET A N 1
ATOM 4278 C CA . MET A 1 552 ? -4.634 -10.282 -7.867 1.00 90.62 552 MET A CA 1
ATOM 4279 C C . MET A 1 552 ? -3.925 -10.797 -9.124 1.00 90.62 552 MET A C 1
ATOM 4281 O O . MET A 1 552 ? -4.148 -10.242 -10.197 1.00 90.62 552 MET A O 1
ATOM 4285 N N . ASP A 1 553 ? -3.125 -11.865 -9.006 1.00 90.44 553 ASP A N 1
ATOM 4286 C CA . ASP A 1 553 ? -2.441 -12.504 -10.140 1.00 90.44 553 ASP A CA 1
ATOM 4287 C C . ASP A 1 553 ? -3.480 -12.958 -11.193 1.00 90.44 553 ASP A C 1
ATOM 4289 O O . ASP A 1 553 ? -3.318 -12.726 -12.390 1.00 90.44 553 ASP A O 1
ATOM 4293 N N . MET A 1 554 ? -4.610 -13.522 -10.748 1.00 93.19 554 MET A N 1
ATOM 4294 C CA . MET A 1 554 ? -5.723 -13.914 -11.621 1.00 93.19 554 MET A CA 1
ATOM 4295 C C . MET A 1 554 ? -6.402 -12.719 -12.301 1.00 93.19 554 MET A C 1
ATOM 4297 O O . MET A 1 554 ? -6.700 -12.801 -13.492 1.00 93.19 554 MET A O 1
ATOM 4301 N N . ALA A 1 555 ? -6.662 -11.624 -11.579 1.00 93.12 555 ALA A N 1
ATOM 4302 C CA . ALA A 1 555 ? -7.249 -10.409 -12.156 1.00 93.12 555 ALA A CA 1
ATOM 4303 C C . ALA A 1 555 ? -6.326 -9.772 -13.196 1.00 93.12 555 ALA A C 1
ATOM 4305 O O . ALA A 1 555 ? -6.765 -9.337 -14.259 1.00 93.12 555 ALA A O 1
ATOM 4306 N N . P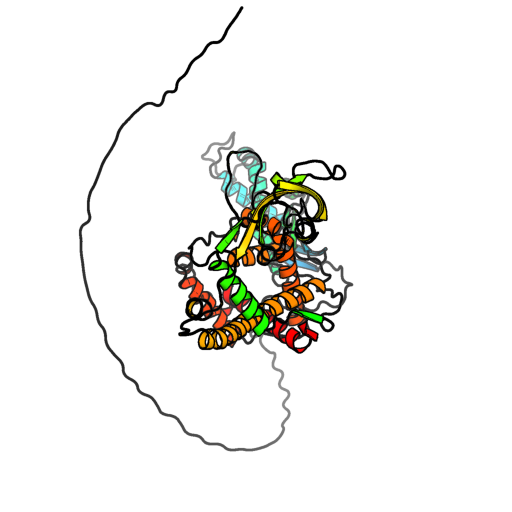HE A 1 556 ? -5.030 -9.782 -12.913 1.00 91.38 556 PHE A N 1
ATOM 4307 C CA . PHE A 1 556 ? -4.005 -9.316 -13.825 1.00 91.38 556 PHE A CA 1
ATOM 4308 C C . PHE A 1 556 ? -3.939 -10.170 -15.105 1.00 91.38 556 PHE A C 1
ATOM 4310 O O . PHE A 1 556 ? -3.979 -9.638 -16.217 1.00 91.38 556 PHE A O 1
ATOM 4317 N N . ASP A 1 557 ? -3.939 -11.498 -14.974 1.00 91.00 557 ASP A N 1
ATOM 4318 C CA . ASP A 1 557 ? -4.000 -12.423 -16.112 1.00 91.00 557 ASP A CA 1
ATOM 4319 C C . ASP A 1 557 ? -5.313 -12.324 -16.898 1.00 91.00 557 ASP A C 1
ATOM 4321 O O . ASP A 1 557 ? -5.337 -12.555 -18.112 1.00 91.00 557 ASP A O 1
ATOM 4325 N N . TRP A 1 558 ? -6.413 -11.995 -16.221 1.00 93.06 558 TRP A N 1
ATOM 4326 C CA . TRP A 1 558 ? -7.687 -11.714 -16.868 1.00 93.06 558 TRP A CA 1
ATOM 4327 C C . TRP A 1 558 ? -7.580 -10.450 -17.723 1.00 93.06 558 TRP A C 1
ATOM 4329 O O . TRP A 1 558 ? -7.914 -10.505 -18.907 1.00 93.06 558 TRP A O 1
ATOM 4339 N N . LEU A 1 559 ? -7.026 -9.354 -17.191 1.00 91.50 559 LEU A N 1
ATOM 4340 C CA . LEU A 1 559 ? -6.832 -8.110 -17.945 1.00 91.50 559 LEU A CA 1
ATOM 4341 C C . LEU A 1 559 ? -5.968 -8.334 -19.184 1.00 91.50 559 LEU A C 1
ATOM 4343 O O . LEU A 1 559 ? -6.363 -7.933 -20.275 1.00 91.50 559 LEU A O 1
ATOM 4347 N N . LYS A 1 560 ? -4.858 -9.072 -19.061 1.00 88.50 560 LYS A N 1
ATOM 4348 C CA . LYS A 1 560 ? -3.991 -9.408 -20.205 1.00 88.50 560 LYS A CA 1
ATOM 4349 C C . LYS A 1 560 ? -4.726 -10.063 -21.378 1.00 88.50 560 LYS A C 1
ATOM 4351 O O . LYS A 1 560 ? -4.265 -9.971 -22.511 1.00 88.50 560 LYS A O 1
ATOM 4356 N N . LYS A 1 561 ? -5.827 -10.771 -21.111 1.00 88.88 561 LYS A N 1
ATOM 4357 C CA . LYS A 1 561 ? -6.613 -11.492 -22.124 1.00 88.88 561 LYS A CA 1
ATOM 4358 C C . LYS A 1 561 ? -7.774 -10.676 -22.690 1.00 88.88 561 LYS A C 1
ATOM 4360 O O . LYS A 1 561 ? -8.249 -11.013 -23.771 1.00 88.88 561 LYS A O 1
ATOM 4365 N N . HIS A 1 562 ? -8.243 -9.660 -21.968 1.00 88.12 562 HIS A N 1
ATOM 4366 C CA . HIS A 1 562 ? -9.480 -8.936 -22.291 1.00 88.12 562 HIS A CA 1
ATOM 4367 C C . HIS A 1 562 ? -9.256 -7.466 -22.658 1.00 88.12 562 HIS A C 1
ATOM 4369 O O . HIS A 1 562 ? -10.156 -6.833 -23.201 1.00 88.12 562 HIS A O 1
ATOM 4375 N N . VAL A 1 563 ? -8.068 -6.932 -22.385 1.00 88.38 563 VAL A N 1
ATOM 4376 C CA . VAL A 1 563 ? -7.686 -5.545 -22.650 1.00 88.38 563 VAL A CA 1
ATOM 4377 C C . VAL A 1 563 ? -6.810 -5.478 -23.897 1.00 88.38 563 VAL A C 1
ATOM 4379 O O . VAL A 1 563 ? -6.035 -6.396 -24.178 1.00 88.38 563 VAL A O 1
ATOM 4382 N N . VAL A 1 564 ? -6.924 -4.389 -24.659 1.00 85.75 564 VAL A N 1
ATOM 4383 C CA . VAL A 1 564 ? -6.056 -4.158 -25.819 1.00 85.75 564 VAL A CA 1
ATOM 4384 C C . VAL A 1 564 ? -4.663 -3.792 -25.315 1.00 85.75 564 VAL A C 1
ATOM 4386 O O . VAL A 1 564 ? -4.494 -2.795 -24.620 1.00 85.75 564 VAL A O 1
ATOM 4389 N N . ILE A 1 565 ? -3.666 -4.608 -25.659 1.00 84.50 565 ILE A N 1
ATOM 4390 C CA . ILE A 1 565 ? -2.256 -4.315 -25.387 1.00 84.50 565 ILE A CA 1
ATOM 4391 C C . ILE A 1 565 ? -1.630 -3.836 -26.694 1.00 84.50 565 ILE A C 1
ATOM 4393 O O . ILE A 1 565 ? -1.335 -4.636 -27.587 1.00 84.50 565 ILE A O 1
ATOM 4397 N N . GLU A 1 566 ? -1.453 -2.526 -26.808 1.00 83.81 566 GLU A N 1
ATOM 4398 C CA . GLU A 1 566 ? -0.755 -1.891 -27.916 1.00 83.81 566 GLU A CA 1
ATOM 4399 C C . GLU A 1 566 ? 0.741 -1.918 -27.638 1.00 83.81 566 GLU A C 1
ATOM 4401 O O . GLU A 1 566 ? 1.230 -1.404 -26.631 1.00 83.81 566 GLU A O 1
ATOM 4406 N N . ARG A 1 567 ? 1.474 -2.551 -28.545 1.00 79.31 567 ARG A N 1
ATOM 4407 C CA . ARG A 1 567 ? 2.921 -2.616 -28.464 1.00 79.31 567 ARG A CA 1
ATOM 4408 C C . ARG A 1 567 ? 3.519 -1.546 -29.378 1.00 79.31 567 ARG A C 1
ATOM 4410 O O . ARG A 1 567 ? 3.284 -1.617 -30.585 1.00 79.31 567 ARG A O 1
ATOM 4417 N N . ILE A 1 568 ? 4.208 -0.561 -28.802 1.00 72.62 568 ILE A N 1
ATOM 4418 C CA . ILE A 1 568 ? 4.655 0.674 -29.478 1.00 72.62 568 ILE A CA 1
ATOM 4419 C C . ILE A 1 568 ? 6.143 0.633 -29.803 1.00 72.62 568 ILE A C 1
ATOM 4421 O O . ILE A 1 568 ? 6.917 0.139 -28.954 1.00 72.62 568 ILE A O 1
#

Sequence (568 aa):
MAASVGYLSQPRTTARAWRAQLRPVLTGVCLASTMLFLFSHARAPPSLSHSAFGRCGSLRVQTTPKVAWHQGHRSLWTTRAVESAEDTAAQERELKNGVRIKTSRESDCTLRLDVTIPTKTCRKTLNSVVKKLGENVTVPGFRKTIKKSQIPQDLIIGAIGRNVVEQTAIEQLIQKTVWDALDEVKDQALPKSEQIRLHDKARSVVDHIKSEEEFKYMVTVEVIPDVKWEPHYSQLSVQMPIADPEKHFAVKQRQIQKKFGEEVAVDPPTRGFTPGDVAIVSYKFKQTEENGGGPIFAAIGADIPLVMHRRIDGSEVQAVRYDAEEVELMPGIGEAILGMQEDEEKTVTVRIPEEWDVASVSGVDAEVTLKIEMLRNIVLKPLDDGLAPWLASGAINLQDALVKGVKESKLTLAEEEGQALEDAVTAAVAGAVASELPKRLIFQTAVNLYMDSLPKTRGTTQNIESAPTLVERYIDSNRYKVETTARARMGLRAIADSEGLVADEALVRERAKQARAQKKANPVTAGKVEGKEEEKLEDSKEWSSAKYAIEMDMAFDWLKKHVVIERI

pLDDT: mean 72.46, std 23.77, range [21.47, 95.88]

Secondary structure (DSSP, 8-state):
---------------------------------------------------------------------------TT------SS----PEEEE-TTS-EEEEEEEETTEEEEEEEE-HHHHHHHHHHHHHHHGGGPPPTTS-TTS-GGGS-HHHHHHHH-HHHHHHHHHHHHHHHHHHHHHHHHTTTBPTT--EEEE-TTTT-HHHHHHTTPPEEEEEEEEBPPPPPBSS-GGG-EEEEPPPPHHHHHHHHHHHHHHHTSEEEE--TTS----BTEEEEEEEEEEE-GGG----THHHHTTTS--------TTSS--EEEEETTT--PSTTHHHHHTTPPTT-EEEEEEEPPTTSS-TTTTT-EEEEEEEEEEEEEEEPPP-SGGGHHHHSTT--SHHHHHHHHHHHHHHHHHHHHHHHHHHHHHHHHHHHB-SPPPHHHHHHHHHHHHHHHS-TTS-----GGG-HHHHHHHHHHSHHHHHHHHHHHHHHHHHHHHTT----HHHHHHHHHHHHHHHHHSHHHHHHHTTS----GGGSHHHHHHHHHHHHHHHHHHHHHHSEEEE-

Nearest PDB structures (foldseek):
  6d6s-assembly1_B  TM=5.071E-01  e=1.159E-12  Escherichia coli K-12
  3gu0-assembly1_A  TM=4.019E-01  e=2.557E-15  Thermotoga maritima
  1t11-assembly1_A  TM=2.946E-01  e=2.687E-14  Vibrio cholerae
  1t11-assembly1_B  TM=2.801E-01  e=2.687E-14  Vibrio cholerae
  5owj-assembly1_B  TM=4.383E-01  e=1.747E-09  Escherichia coli

Foldseek 3Di:
DDDDDDDDDDDDDDDDDDDDDDDDDDDDDDDDDDDDDDDDDDDDDDDDDDDDDDDDDDDDDDDDDDDDDDPDDDFLAFPDPDPDDDDQPFDWDADPQRWIWTWGAPDLFKIKIKIWAFLVLLVVLLVVLLVVLLLPFDFPPDDPPDDPVVDPSVSSCVRSDVQVSFVSSVVVSCVVCVVVRCVVCSSFFDPPQKDKAFDPVQRGSVVCNVVSHIGIIMIMTTGQGQWDFDPDLLAFEFEFAADDLLVLLVLLVQVLLLVPFDKDFDDPPPWADDQQKKFFKWKAKWADPPPPGDGCCVQVVDDDPQPDDDDDDDDGTGGGIDHLSPDDDAPPPSVVRPGHHAQDKDKDWDAADLLALAPVRHRGIIIMIMHGNGMIHTGGHDQWQVCQCVQAPPGRTSVSSSVRNSVVSVVVSVVVSVVSLVVRLLQRLLVGGPDDFDVSLLLVLLVVVVVVPDPPPDLPVPVVVVVSVVSVVSCSRCVSVSSSNSSSLSSLVSLLSVVVPFDDLVQLLVQLVVVVVVLCVRPNNVVVPVPDPPDPSCRDPSSSVSRSVVSSVVSSVVSVVSHHHHHD

Organism: NCBI:txid91324

InterPro domains:
  IPR005215 Trigger factor [PTHR30560] (78-513)
  IPR008881 Trigger factor, ribosome-binding, bacterial [PF05697] (102-243)
  IPR036611 Trigger factor ribosome-binding domain superfamily [G3DSA:3.30.70.1050] (98-227)
  IPR036611 Trigger factor ribosome-binding domain superfamily [SSF102735] (103-231)
  IPR037041 Trigger factor, C-terminal domain superfamily [G3DSA:1.10.3120.10] (233-533)
  IPR046357 Peptidyl-prolyl cis-trans isomerase domain superfamily [G3DSA:3.10.50.40] (262-381)

Mean predicted aligned error: 16.49 Å

Radius of gyration: 35.67 Å; Cα contacts (8 Å, |Δi|>4): 687; chains: 1; bounding box: 85×108×94 Å